Protein AF-0000000082331690 (afdb_homodimer)

Sequence (530 aa):
MVDATLTPIDRGTITTDVNNIVEGFRLGTADDPNPDTVMGDGPVYNVVIDHPEATILWDTGSHPEADSGHWPDDLYAAFEHTGLRPLEDDLADAGYDVADIDAVIQTHLHLDHAGGLYAFEGTDTPIYVHERELKYAYYSAKTDAVDADEAYVAGDFDRDLHWVPIHGDREQRYADLEFVRLPGHTPGLLGVRLELDDAGTVVLAGDQAYTRANYRDERPLGGELLWSKRHWLESLRTVQEIERRRDATVICGHDGDDLELLESLMVDATLTPIDRGTITTDVNNIVEGFRLGTADDPNPDTVMGDGPVYNVVIDHPEATILWDTGSHPEADSGHWPDDLYAAFEHTGLRPLEDDLADAGYDVADIDAVIQTHLHLDHAGGLYAFEGTDTPIYVHERELKYAYYSAKTDAVDADEAYVAGDFDRDLHWVPIHGDREQRYADLEFVRLPGHTPGLLGVRLELDDAGTVVLAGDQAYTRANYRDERPLGGELLWSKRHWLESLRTVQEIERRRDATVICGHDGDDLELLESL

InterPro domains:
  IPR001279 Metallo-beta-lactamase [PF00753] (40-254)
  IPR001279 Metallo-beta-lactamase [SM00849] (43-254)
  IPR036866 Ribonuclease Z/Hydroxyacylglutathione hydrolase-like [G3DSA:3.60.15.10] (2-265)
  IPR036866 Ribonuclease Z/Hydroxyacylglutathione hydrolase-like [SSF56281] (5-256)
  IPR051013 N-acyl homoserine lactonase-like [PTHR42978] (5-261)

Solvent-accessible surface area (backbone atoms only — not comparable to full-atom values): 26317 Å² total; per-residue (Å²): 108,31,77,54,45,52,43,70,32,74,44,30,36,34,39,27,27,39,44,52,56,29,43,74,64,74,64,25,26,72,90,44,47,61,52,77,54,52,69,40,78,25,42,36,60,27,34,39,36,47,38,86,90,40,33,32,30,38,37,40,20,38,31,53,44,39,88,72,69,68,37,58,69,70,55,34,32,38,44,29,67,44,65,63,48,51,52,60,57,41,37,43,76,74,74,38,53,71,86,60,43,54,28,32,42,35,32,45,63,38,48,66,30,23,22,25,44,63,83,45,49,77,40,82,47,39,34,36,31,28,44,55,28,55,53,48,39,51,52,19,44,73,44,86,53,87,86,39,46,82,54,25,46,48,88,32,67,78,59,62,57,36,73,41,70,39,83,64,60,60,48,71,85,48,85,52,33,30,41,32,56,28,28,10,44,36,78,15,21,35,22,37,40,35,31,28,64,88,72,41,31,36,29,46,42,30,61,70,18,46,32,60,55,29,60,77,66,59,35,54,52,3,39,92,48,38,53,24,52,53,45,30,53,52,31,50,50,53,53,50,49,48,27,68,78,55,68,31,49,75,31,40,39,26,21,62,70,37,53,55,50,44,66,71,80,107,30,80,53,45,52,43,69,34,76,46,30,36,34,38,26,28,38,44,53,57,29,44,75,64,72,63,26,25,70,90,42,48,59,52,77,54,52,70,39,79,24,44,34,58,27,33,40,35,47,39,86,89,40,34,32,31,37,38,41,21,38,32,52,43,38,88,71,70,69,37,58,68,69,55,34,33,38,45,32,68,45,64,64,48,52,53,61,57,42,37,43,76,72,73,38,54,71,85,63,44,54,30,32,41,36,33,45,63,38,46,64,30,22,23,26,44,64,80,46,50,77,41,84,48,39,32,36,31,29,44,56,28,55,54,49,39,50,51,19,44,72,44,87,53,87,88,38,47,83,54,26,46,49,87,31,66,76,63,62,58,36,72,40,69,39,84,62,61,62,48,71,85,49,86,52,34,30,41,32,56,29,29,10,44,36,78,16,22,36,22,38,41,34,31,28,65,85,70,42,30,36,30,45,43,31,63,68,19,46,32,60,57,31,59,78,67,58,34,54,52,3,39,93,46,38,52,24,53,54,46,30,52,53,32,50,51,52,52,50,48,47,26,68,77,56,67,32,50,75,31,41,39,25,23,62,70,37,52,57,52,44,66,71,81

pLDDT: mean 97.13, std 2.26, range [83.94, 98.88]

Nearest PDB structures (foldseek):
  9ayt-assembly1_P  TM=8.941E-01  e=6.429E-27  Saccharococcus caldoxylosilyticus
  9b2j-assembly2_B  TM=8.957E-01  e=3.165E-26  Saccharococcus caldoxylosilyticus
  2r2d-assembly1_A  TM=8.975E-01  e=1.100E-22  Agrobacterium fabrum str. C58
  3dhb-assembly1_A  TM=8.898E-01  e=8.094E-23  Bacillus thuringiensis serovar kurstaki
  4j5h-assembly1_A  TM=8.934E-01  e=1.494E-22  Bacillus thuringiensis

Secondary structure (DSSP, 8-state):
-B--EEEEEEEEEEEEEHHHHSTTSS---SS-SSPPP-EEEEEEEEEEEEETTEEEEE--B--TTIIIIIS-HHHHHHSEEES---HHHHHHHTT--GGG--EEE-----TTTBGGGGGGTTS--EEEEEHHHHHHHHHHHH---TT--TT--HHHHSSS-EEEEE-SSEEEEETTEEEEE--SSSTT-EEEEEEETTTEEEEEEETT-SSHHHHTS-PPPPGGG-S-HHHHHHHHHHHHHHHHHHTPEEEETT-HHHHHHHHH-/-B--EEEEEEEEEEEEEHHHHSTTSS---SS-SSPPP-EEEEEEEEEEEEETTEEEEE--B--TTIIIIIS-HHHHHHSEEES---HHHHHHHTT--GGG--EEE-----TTTBGGGGGGTTS--EEEEEHHHHHHHHHHHH---TT--TT--HHHHSSS-EEEEE-SSEEEEETTEEEEE--SSSTT-EEEEEEETTTEEEEEEETT-SSHHHHTS-PPPPGGG-S-HHHHHHHHHHHHHHHHHHTPEEEETT-HHHHHHHHH-

Structure (mmCIF, N/CA/C/O backbone):
data_AF-0000000082331690-model_v1
#
loop_
_entity.id
_entity.type
_entity.pdbx_description
1 polymer 'N-acyl homoserine lactonase family protein'
#
loop_
_atom_site.group_PDB
_atom_site.id
_atom_site.type_symbol
_atom_site.label_atom_id
_atom_site.label_alt_id
_atom_site.label_comp_id
_atom_site.label_asym_id
_atom_site.label_entity_id
_atom_site.label_seq_id
_atom_site.pdbx_PDB_ins_code
_atom_site.Cartn_x
_atom_site.Cartn_y
_atom_site.Cartn_z
_atom_site.occupancy
_atom_site.B_iso_or_equiv
_atom_site.auth_seq_id
_atom_site.auth_comp_id
_atom_site.auth_asym_id
_atom_site.auth_atom_id
_atom_site.pdbx_PDB_model_num
ATOM 1 N N . MET A 1 1 ? 20.797 -32.094 -1.308 1 91.56 1 MET A N 1
ATOM 2 C CA . MET A 1 1 ? 20.266 -31.688 -2.607 1 91.56 1 MET A CA 1
ATOM 3 C C . MET A 1 1 ? 19.516 -32.844 -3.27 1 91.56 1 MET A C 1
ATOM 5 O O . MET A 1 1 ? 19.875 -34 -3.086 1 91.56 1 MET A O 1
ATOM 9 N N . VAL A 1 2 ? 18.359 -32.438 -3.906 1 92.81 2 VAL A N 1
ATOM 10 C CA . VAL A 1 2 ? 17.516 -33.469 -4.477 1 92.81 2 VAL A CA 1
ATOM 11 C C . VAL A 1 2 ? 17.625 -33.469 -6 1 92.81 2 VAL A C 1
ATOM 13 O O . VAL A 1 2 ? 17.859 -32.406 -6.602 1 92.81 2 VAL A O 1
ATOM 16 N N . ASP A 1 3 ? 17.516 -34.719 -6.547 1 94.56 3 ASP A N 1
ATOM 17 C CA . ASP A 1 3 ? 17.422 -34.812 -7.996 1 94.56 3 ASP A CA 1
ATOM 18 C C . ASP A 1 3 ? 16 -34.562 -8.484 1 94.56 3 ASP A C 1
ATOM 20 O O . ASP A 1 3 ? 15.188 -35.5 -8.57 1 94.56 3 ASP A O 1
ATOM 24 N N . ALA A 1 4 ? 15.664 -33.312 -8.797 1 94.06 4 ALA A N 1
ATOM 25 C CA . ALA A 1 4 ? 14.344 -32.906 -9.266 1 94.06 4 ALA A CA 1
ATOM 26 C C . ALA A 1 4 ? 14.461 -31.984 -10.477 1 94.06 4 ALA A C 1
ATOM 28 O O . ALA A 1 4 ? 15.5 -31.344 -10.68 1 94.06 4 ALA A O 1
ATOM 29 N N . THR A 1 5 ? 13.477 -32.031 -11.227 1 93.62 5 THR A N 1
ATOM 30 C CA . THR A 1 5 ? 13.422 -31.125 -12.383 1 93.62 5 THR A CA 1
ATOM 31 C C . THR A 1 5 ? 12.219 -30.188 -12.281 1 93.62 5 THR A C 1
ATOM 33 O O . THR A 1 5 ? 11.203 -30.531 -11.672 1 93.62 5 THR A O 1
ATOM 36 N N . LEU A 1 6 ? 12.383 -29.031 -12.812 1 96.56 6 LEU A N 1
ATOM 37 C CA . LEU A 1 6 ? 11.328 -28.047 -12.891 1 96.56 6 LEU A CA 1
ATOM 38 C C . LEU A 1 6 ? 10.867 -27.844 -14.336 1 96.56 6 LEU A C 1
ATOM 40 O O . LEU A 1 6 ? 11.688 -27.562 -15.219 1 96.56 6 LEU A O 1
ATOM 44 N N . THR A 1 7 ? 9.594 -28.047 -14.57 1 96.88 7 THR A N 1
ATOM 45 C CA . THR A 1 7 ? 9.008 -27.844 -15.891 1 96.88 7 THR A CA 1
ATOM 46 C C . THR A 1 7 ? 7.949 -26.75 -15.844 1 96.88 7 THR A C 1
ATOM 48 O O . THR A 1 7 ? 6.859 -26.953 -15.305 1 96.88 7 THR A O 1
ATOM 51 N N . PRO A 1 8 ? 8.25 -25.547 -16.406 1 97.75 8 PRO A N 1
ATOM 52 C CA . PRO A 1 8 ? 7.207 -24.516 -16.453 1 97.75 8 PRO A CA 1
ATOM 53 C C . PRO A 1 8 ? 6.059 -24.891 -17.391 1 97.75 8 PRO A C 1
ATOM 55 O O . PRO A 1 8 ? 6.285 -25.484 -18.453 1 97.75 8 PRO A O 1
ATOM 58 N N . ILE A 1 9 ? 4.879 -24.578 -16.969 1 97.81 9 ILE A N 1
ATOM 59 C CA . ILE A 1 9 ? 3.656 -24.766 -17.75 1 97.81 9 ILE A CA 1
ATOM 60 C C . ILE A 1 9 ? 3.1 -23.406 -18.156 1 97.81 9 ILE A C 1
ATOM 62 O O . ILE A 1 9 ? 2.715 -22.609 -17.312 1 97.81 9 ILE A O 1
ATOM 66 N N . ASP A 1 10 ? 3.062 -23.141 -19.438 1 96.06 10 ASP A N 1
ATOM 67 C CA . ASP A 1 10 ? 2.535 -21.891 -19.938 1 96.06 10 ASP A CA 1
ATOM 68 C C . ASP A 1 10 ? 1.024 -21.797 -19.734 1 96.06 10 ASP A C 1
ATOM 70 O O . ASP A 1 10 ? 0.281 -22.672 -20.188 1 96.06 10 ASP A O 1
ATOM 74 N N . ARG A 1 11 ? 0.602 -20.734 -19.109 1 98 11 ARG A N 1
ATOM 75 C CA . ARG A 1 11 ? -0.819 -20.594 -18.797 1 98 11 ARG A CA 1
ATOM 76 C C . ARG A 1 11 ? -1.379 -19.312 -19.406 1 98 11 ARG A C 1
ATOM 78 O O . ARG A 1 11 ? -2.453 -18.859 -19.016 1 98 11 ARG A O 1
ATOM 85 N N . GLY A 1 12 ? -0.693 -18.734 -20.312 1 98.06 12 GLY A N 1
ATOM 86 C CA . GLY A 1 12 ? -1.169 -17.516 -20.953 1 98.06 12 GLY A CA 1
ATOM 87 C C . GLY A 1 12 ? -0.463 -16.266 -20.469 1 98.06 12 GLY A C 1
ATOM 88 O O . GLY A 1 12 ? 0.681 -16.328 -20.016 1 98.06 12 GLY A O 1
ATOM 89 N N . THR A 1 13 ? -1.104 -15.07 -20.766 1 98.5 13 THR A N 1
ATOM 90 C CA . THR A 1 13 ? -0.495 -13.773 -20.516 1 98.5 13 THR A CA 1
ATOM 91 C C . THR A 1 13 ? -1.514 -12.805 -19.922 1 98.5 13 THR A C 1
ATOM 93 O O . THR A 1 13 ? -2.664 -12.758 -20.359 1 98.5 13 THR A O 1
ATOM 96 N N . ILE A 1 14 ? -1.106 -12.086 -18.906 1 98.44 14 ILE A N 1
ATOM 97 C CA . ILE A 1 14 ? -1.902 -10.984 -18.375 1 98.44 14 ILE A CA 1
ATOM 98 C C . ILE A 1 14 ? -1.33 -9.656 -18.859 1 98.44 14 ILE A C 1
ATOM 100 O O . ILE A 1 14 ? -0.115 -9.445 -18.828 1 98.44 14 ILE A O 1
ATOM 104 N N . THR A 1 15 ? -2.168 -8.836 -19.375 1 98.62 15 THR A N 1
ATOM 105 C CA . THR A 1 15 ? -1.835 -7.461 -19.734 1 98.62 15 THR A CA 1
ATOM 106 C C . THR A 1 15 ? -2.51 -6.473 -18.781 1 98.62 15 THR A C 1
ATOM 108 O O . THR A 1 15 ? -3.725 -6.531 -18.578 1 98.62 15 THR A O 1
ATOM 111 N N . THR A 1 16 ? -1.769 -5.613 -18.203 1 98.5 16 THR A N 1
ATOM 112 C CA . THR A 1 16 ? -2.312 -4.656 -17.234 1 98.5 16 THR A CA 1
ATOM 113 C C . THR A 1 16 ? -1.502 -3.363 -17.25 1 98.5 16 THR A C 1
ATOM 115 O O . THR A 1 16 ? -0.39 -3.324 -17.766 1 98.5 16 THR A O 1
ATOM 118 N N . ASP A 1 17 ? -2.115 -2.229 -16.734 1 98.31 17 ASP A N 1
ATOM 119 C CA . ASP A 1 17 ? -1.373 -1.001 -16.469 1 98.31 17 ASP A CA 1
ATOM 120 C C . ASP A 1 17 ? -0.183 -1.264 -15.547 1 98.31 17 ASP A C 1
ATOM 122 O O . ASP A 1 17 ? -0.349 -1.79 -14.445 1 98.31 17 ASP A O 1
ATOM 126 N N . VAL A 1 18 ? 1.031 -0.878 -15.977 1 98.25 18 VAL A N 1
ATOM 127 C CA . VAL A 1 18 ? 2.244 -1.156 -15.211 1 98.25 18 VAL A CA 1
ATOM 128 C C . VAL A 1 18 ? 2.162 -0.482 -13.844 1 98.25 18 VAL A C 1
ATOM 130 O O . VAL A 1 18 ? 2.82 -0.911 -12.891 1 98.25 18 VAL A O 1
ATOM 133 N N . ASN A 1 19 ? 1.306 0.496 -13.602 1 97.56 19 ASN A N 1
ATOM 134 C CA . ASN A 1 19 ? 1.086 1.103 -12.297 1 97.56 19 ASN A CA 1
ATOM 135 C C . ASN A 1 19 ? 0.544 0.09 -11.289 1 97.56 19 ASN A C 1
ATOM 137 O O . ASN A 1 19 ? 0.664 0.285 -10.078 1 97.56 19 ASN A O 1
ATOM 141 N N . ASN A 1 20 ? -0.099 -1.025 -11.773 1 97.69 20 ASN A N 1
ATOM 142 C CA . ASN A 1 20 ? -0.518 -2.092 -10.867 1 97.69 20 ASN A CA 1
ATOM 143 C C . ASN A 1 20 ? 0.673 -2.91 -10.383 1 97.69 20 ASN A C 1
ATOM 145 O O . ASN A 1 20 ? 0.642 -3.461 -9.273 1 97.69 20 ASN A O 1
ATOM 149 N N . ILE A 1 21 ? 1.704 -2.947 -11.18 1 97.75 21 ILE A N 1
ATOM 150 C CA . ILE A 1 21 ? 2.828 -3.848 -10.945 1 97.75 21 ILE A CA 1
ATOM 151 C C . ILE A 1 21 ? 3.916 -3.117 -10.156 1 97.75 21 ILE A C 1
ATOM 153 O O . ILE A 1 21 ? 4.574 -3.709 -9.297 1 97.75 21 ILE A O 1
ATOM 157 N N . VAL A 1 22 ? 4.109 -1.884 -10.531 1 97.31 22 VAL A N 1
ATOM 158 C CA . VAL A 1 22 ? 5.133 -1.041 -9.914 1 97.31 22 VAL A CA 1
ATOM 159 C C . VAL A 1 22 ? 4.484 0.218 -9.344 1 97.31 22 VAL A C 1
ATOM 161 O O . VAL A 1 22 ? 3.887 1.007 -10.078 1 97.31 22 VAL A O 1
ATOM 164 N N . GLU A 1 23 ? 4.645 0.39 -8.055 1 96.31 23 GLU A N 1
ATOM 165 C CA . GLU A 1 23 ? 4.043 1.517 -7.348 1 96.31 23 GLU A CA 1
ATOM 166 C C . GLU A 1 23 ? 4.473 2.846 -7.961 1 96.31 23 GLU A C 1
ATOM 168 O O . GLU A 1 23 ? 5.668 3.137 -8.055 1 96.31 23 GLU A O 1
ATOM 173 N N . GLY A 1 24 ? 3.447 3.652 -8.406 1 94.12 24 GLY A N 1
ATOM 174 C CA . GLY A 1 24 ? 3.703 4.988 -8.922 1 94.12 24 GLY A CA 1
ATOM 175 C C . GLY A 1 24 ? 4.523 4.988 -10.195 1 94.12 24 GLY A C 1
ATOM 176 O O . GLY A 1 24 ? 5.324 5.898 -10.422 1 94.12 24 GLY A O 1
ATOM 177 N N . PHE A 1 25 ? 4.441 4.031 -11.07 1 96.06 25 PHE A N 1
ATOM 178 C CA . PHE A 1 25 ? 5.246 3.854 -12.273 1 96.06 25 PHE A CA 1
ATOM 179 C C . PHE A 1 25 ? 5.113 5.059 -13.195 1 96.06 25 PHE A C 1
ATOM 181 O O . PHE A 1 25 ? 6.113 5.609 -13.648 1 96.06 25 PHE A O 1
ATOM 188 N N . ARG A 1 26 ? 3.938 5.434 -13.5 1 95.12 26 ARG A N 1
ATOM 189 C CA . ARG A 1 26 ? 3.67 6.609 -14.32 1 95.12 26 ARG A CA 1
ATOM 190 C C . ARG A 1 26 ? 2.521 7.43 -13.742 1 95.12 26 ARG A C 1
ATOM 192 O O . ARG A 1 26 ? 1.354 7.051 -13.875 1 95.12 26 ARG A O 1
ATOM 199 N N . LEU A 1 27 ? 2.887 8.539 -13.125 1 96 27 LEU A N 1
ATOM 200 C CA . LEU A 1 27 ? 1.9 9.445 -12.555 1 96 27 LEU A CA 1
ATOM 201 C C . LEU A 1 27 ? 2.053 10.852 -13.133 1 96 27 LEU A C 1
ATOM 203 O O . LEU A 1 27 ? 3.133 11.219 -13.602 1 96 27 LEU A O 1
ATOM 207 N N . GLY A 1 28 ? 0.959 11.578 -13.141 1 96.62 28 GLY A N 1
ATOM 208 C CA . GLY A 1 28 ? 1.037 12.977 -13.539 1 96.62 28 GLY A CA 1
ATOM 209 C C . GLY A 1 28 ? 1.905 13.812 -12.609 1 96.62 28 GLY A C 1
ATOM 210 O O . GLY A 1 28 ? 1.969 13.555 -11.406 1 96.62 28 GLY A O 1
ATOM 211 N N . THR A 1 29 ? 2.621 14.789 -13.195 1 96.44 29 THR A N 1
ATOM 212 C CA . THR A 1 29 ? 3.42 15.766 -12.469 1 96.44 29 THR A CA 1
ATOM 213 C C . THR A 1 29 ? 3.143 17.172 -12.984 1 96.44 29 THR A C 1
ATOM 215 O O . THR A 1 29 ? 2.395 17.359 -13.953 1 96.44 29 THR A O 1
ATOM 218 N N . ALA A 1 30 ? 3.723 18.156 -12.312 1 95.25 30 ALA A N 1
ATOM 219 C CA . ALA A 1 30 ? 3.549 19.547 -12.734 1 95.25 30 ALA A CA 1
ATOM 220 C C . ALA A 1 30 ? 4.023 19.75 -14.172 1 95.25 30 ALA A C 1
ATOM 222 O O . ALA A 1 30 ? 3.379 20.453 -14.953 1 95.25 30 ALA A O 1
ATOM 223 N N . ASP A 1 31 ? 5.117 19.078 -14.539 1 95 31 ASP A N 1
ATOM 224 C CA . ASP A 1 31 ? 5.723 19.266 -15.859 1 95 31 ASP A CA 1
ATOM 225 C C . ASP A 1 31 ? 5.027 18.391 -16.906 1 95 31 ASP A C 1
ATOM 227 O O . ASP A 1 31 ? 5.051 18.719 -18.094 1 95 31 ASP A O 1
ATOM 231 N N . ASP A 1 32 ? 4.484 17.281 -16.516 1 97 32 ASP A N 1
ATOM 232 C CA . ASP A 1 32 ? 3.76 16.344 -17.375 1 97 32 ASP A CA 1
ATOM 233 C C . ASP A 1 32 ? 2.488 15.852 -16.688 1 97 32 ASP A C 1
ATOM 235 O O . ASP A 1 32 ? 2.447 14.719 -16.188 1 97 32 ASP A O 1
ATOM 239 N N . PRO A 1 33 ? 1.429 16.641 -16.734 1 96.06 33 PRO A N 1
ATOM 240 C CA . PRO A 1 33 ? 0.233 16.344 -15.938 1 96.06 33 PRO A CA 1
ATOM 241 C C . PRO A 1 33 ? -0.559 15.156 -16.469 1 96.06 33 PRO A C 1
ATOM 243 O O . PRO A 1 33 ? -1.438 14.641 -15.781 1 96.06 33 PRO A O 1
ATOM 246 N N . ASN A 1 34 ? -0.349 14.758 -17.734 1 96 34 ASN A N 1
ATOM 247 C CA . ASN A 1 34 ? -1.069 13.633 -18.312 1 96 34 ASN A CA 1
ATOM 248 C C . ASN A 1 34 ? -0.139 12.727 -19.125 1 96 34 ASN A C 1
ATOM 250 O O . ASN A 1 34 ? -0.296 12.586 -20.344 1 96 34 ASN A O 1
ATOM 254 N N . PRO A 1 35 ? 0.742 12.062 -18.375 1 96.38 35 PRO A N 1
ATOM 255 C CA . PRO A 1 35 ? 1.63 11.141 -19.094 1 96.38 35 PRO A CA 1
ATOM 256 C C . PRO A 1 35 ? 0.889 9.945 -19.672 1 96.38 35 PRO A C 1
ATOM 258 O O . PRO A 1 35 ? -0.181 9.578 -19.188 1 96.38 35 PRO A O 1
ATOM 261 N N . ASP A 1 36 ? 1.418 9.375 -20.719 1 95.94 36 ASP A N 1
ATOM 262 C CA . ASP A 1 36 ? 0.836 8.164 -21.281 1 95.94 36 ASP A CA 1
ATOM 263 C C . ASP A 1 36 ? 0.96 6.988 -20.312 1 95.94 36 ASP A C 1
ATOM 265 O O . ASP A 1 36 ? 2.012 6.789 -19.703 1 95.94 36 ASP A O 1
ATOM 269 N N . THR A 1 37 ? -0.126 6.262 -20.172 1 95.19 37 THR A N 1
ATOM 270 C CA . THR A 1 37 ? -0.075 5.016 -19.406 1 95.19 37 THR A CA 1
ATOM 271 C C . THR A 1 37 ? 0.72 3.955 -20.156 1 95.19 37 THR A C 1
ATOM 273 O O . THR A 1 37 ? 0.859 4.027 -21.391 1 95.19 37 THR A O 1
ATOM 276 N N . VAL A 1 38 ? 1.295 3.084 -19.453 1 97.12 38 VAL A N 1
ATOM 277 C CA . VAL A 1 38 ? 2.027 1.974 -20.062 1 97.12 38 VAL A CA 1
ATOM 278 C C . VAL A 1 38 ? 1.35 0.654 -19.688 1 97.12 38 VAL A C 1
ATOM 280 O O . VAL A 1 38 ? 1.228 0.315 -18.516 1 97.12 38 VAL A O 1
ATOM 283 N N . MET A 1 39 ? 0.859 -0.059 -20.703 1 97.94 39 MET A N 1
ATOM 284 C CA . MET A 1 39 ? 0.368 -1.419 -20.5 1 97.94 39 MET A CA 1
ATOM 285 C C . MET A 1 39 ? 1.505 -2.43 -20.609 1 97.94 39 MET A C 1
ATOM 287 O O . MET A 1 39 ? 2.359 -2.312 -21.5 1 97.94 39 MET A O 1
ATOM 291 N N . GLY A 1 40 ? 1.546 -3.35 -19.703 1 97.81 40 GLY A N 1
ATOM 292 C CA . GLY A 1 40 ? 2.602 -4.348 -19.719 1 97.81 40 GLY A CA 1
ATOM 293 C C . GLY A 1 40 ? 2.078 -5.773 -19.672 1 97.81 40 GLY A C 1
ATOM 294 O O . GLY A 1 40 ? 1.027 -6.035 -19.094 1 97.81 40 GLY A O 1
ATOM 295 N N . ASP A 1 41 ? 2.881 -6.656 -20.312 1 97.88 41 ASP A N 1
ATOM 296 C CA . ASP A 1 41 ? 2.553 -8.078 -20.328 1 97.88 41 ASP A CA 1
ATOM 297 C C . ASP A 1 41 ? 3.34 -8.844 -19.266 1 97.88 41 ASP A C 1
ATOM 299 O O . ASP A 1 41 ? 4.52 -8.562 -19.047 1 97.88 41 ASP A O 1
ATOM 303 N N . GLY A 1 42 ? 2.693 -9.758 -18.594 1 98.19 42 GLY A N 1
ATOM 304 C CA . GLY A 1 42 ? 3.311 -10.727 -17.703 1 98.19 42 GLY A CA 1
ATOM 305 C C . GLY A 1 42 ? 2.832 -12.148 -17.938 1 98.19 42 GLY A C 1
ATOM 306 O O . GLY A 1 42 ? 1.63 -12.391 -18.047 1 98.19 42 GLY A O 1
ATOM 307 N N . PRO A 1 43 ? 3.756 -13.023 -18.078 1 98.38 43 PRO A N 1
ATOM 308 C CA . PRO A 1 43 ? 3.328 -14.414 -18.25 1 98.38 43 PRO A CA 1
ATOM 309 C C . PRO A 1 43 ? 2.65 -14.984 -17.016 1 98.38 43 PRO A C 1
ATOM 311 O O . PRO A 1 43 ? 2.998 -14.609 -15.891 1 98.38 43 PRO A O 1
ATOM 314 N N . VAL A 1 44 ? 1.649 -15.75 -17.188 1 98.56 44 VAL A N 1
ATOM 315 C CA . VAL A 1 44 ? 1.123 -16.641 -16.172 1 98.56 44 VAL A CA 1
ATOM 316 C C . VAL A 1 44 ? 1.657 -18.047 -16.375 1 98.56 44 VAL A C 1
ATOM 318 O O . VAL A 1 44 ? 1.603 -18.578 -17.5 1 98.56 44 VAL A O 1
ATOM 321 N N . TYR A 1 45 ? 2.246 -18.609 -15.359 1 98.25 45 TYR A N 1
ATOM 322 C CA . TYR A 1 45 ? 2.781 -19.953 -15.539 1 98.25 45 TYR A CA 1
ATOM 323 C C . TYR A 1 45 ? 2.684 -20.75 -14.242 1 98.25 45 TYR A C 1
ATOM 325 O O . TYR A 1 45 ? 2.605 -20.188 -13.156 1 98.25 45 TYR A O 1
ATOM 333 N N . ASN A 1 46 ? 2.576 -22.031 -14.367 1 98.31 46 ASN A N 1
ATOM 334 C CA . ASN A 1 46 ? 2.758 -23.016 -13.305 1 98.31 46 ASN A CA 1
ATOM 335 C C . ASN A 1 46 ? 4.098 -23.734 -13.43 1 98.31 46 ASN A C 1
ATOM 337 O O . ASN A 1 46 ? 4.832 -23.531 -14.398 1 98.31 46 ASN A O 1
ATOM 341 N N . VAL A 1 47 ? 4.426 -24.484 -12.453 1 98.62 47 VAL A N 1
ATOM 342 C CA . VAL A 1 47 ? 5.633 -25.297 -12.516 1 98.62 47 VAL A CA 1
ATOM 343 C C . VAL A 1 47 ? 5.32 -26.719 -12.047 1 98.62 47 VAL A C 1
ATOM 345 O O . VAL A 1 47 ? 4.715 -26.906 -10.984 1 98.62 47 VAL A O 1
ATOM 348 N N . VAL A 1 48 ? 5.645 -27.703 -12.852 1 98.5 48 VAL A N 1
ATOM 349 C CA . VAL A 1 48 ? 5.68 -29.078 -12.359 1 98.5 48 VAL A CA 1
ATOM 350 C C . VAL A 1 48 ? 7.059 -29.391 -11.789 1 98.5 48 VAL A C 1
ATOM 352 O O . VAL A 1 48 ? 8.07 -29.25 -12.477 1 98.5 48 VAL A O 1
ATOM 355 N N . ILE A 1 49 ? 7.098 -29.656 -10.57 1 97.75 49 ILE A N 1
ATOM 356 C CA . ILE A 1 49 ? 8.305 -30.109 -9.891 1 97.75 49 ILE A CA 1
ATOM 357 C C . ILE A 1 49 ? 8.328 -31.641 -9.844 1 97.75 49 ILE A C 1
ATOM 359 O O . ILE A 1 49 ? 7.609 -32.25 -9.055 1 97.75 49 ILE A O 1
ATOM 363 N N . ASP A 1 50 ? 9.102 -32.219 -10.711 1 96.19 50 ASP A N 1
ATOM 364 C CA . ASP A 1 50 ? 9.273 -33.656 -10.688 1 96.19 50 ASP A CA 1
ATOM 365 C C . ASP A 1 50 ? 10.258 -34.094 -9.594 1 96.19 50 ASP A C 1
ATOM 367 O O . ASP A 1 50 ? 11.438 -34.312 -9.859 1 96.19 50 ASP A O 1
ATOM 371 N N . HIS A 1 51 ? 9.703 -34.219 -8.43 1 96.94 51 HIS A N 1
ATOM 372 C CA . HIS A 1 51 ? 10.453 -34.562 -7.23 1 96.94 51 HIS A CA 1
ATOM 373 C C . HIS A 1 51 ? 10.492 -36.094 -7.047 1 96.94 51 HIS A C 1
ATOM 375 O O . HIS A 1 51 ? 9.539 -36.781 -7.387 1 96.94 51 HIS A O 1
ATOM 381 N N . PRO A 1 52 ? 11.641 -36.625 -6.488 1 97.12 52 PRO A N 1
ATOM 382 C CA . PRO A 1 52 ? 11.727 -38.094 -6.301 1 97.12 52 PRO A CA 1
ATOM 383 C C . PRO A 1 52 ? 10.602 -38.625 -5.426 1 97.12 52 PRO A C 1
ATOM 385 O O . PRO A 1 52 ? 10.203 -39.781 -5.582 1 97.12 52 PRO A O 1
ATOM 388 N N . GLU A 1 53 ? 10.016 -37.844 -4.609 1 98.19 53 GLU A N 1
ATOM 389 C CA . GLU A 1 53 ? 9 -38.312 -3.672 1 98.19 53 GLU A CA 1
ATOM 390 C C . GLU A 1 53 ? 7.594 -38.062 -4.215 1 98.19 53 GLU A C 1
ATOM 392 O O . GLU A 1 53 ? 6.625 -38.656 -3.719 1 98.19 53 GLU A O 1
ATOM 397 N N . ALA A 1 54 ? 7.438 -37.219 -5.219 1 98.38 54 ALA A N 1
ATOM 398 C CA . ALA A 1 54 ? 6.117 -36.844 -5.723 1 98.38 54 ALA A CA 1
ATOM 399 C C . ALA A 1 54 ? 6.227 -35.969 -6.961 1 98.38 54 ALA A C 1
ATOM 401 O O . ALA A 1 54 ? 7.191 -35.219 -7.109 1 98.38 54 ALA A O 1
ATOM 402 N N . THR A 1 55 ? 5.273 -36.031 -7.836 1 98.62 55 THR A N 1
ATOM 403 C CA . THR A 1 55 ? 5.074 -35.031 -8.867 1 98.62 55 THR A CA 1
ATOM 404 C C . THR A 1 55 ? 4.219 -33.875 -8.336 1 98.62 55 THR A C 1
ATOM 406 O O . THR A 1 55 ? 3.029 -34.062 -8.062 1 98.62 55 THR A O 1
ATOM 409 N N . ILE A 1 56 ? 4.805 -32.688 -8.195 1 98.81 56 ILE A N 1
ATOM 410 C CA . ILE A 1 56 ? 4.16 -31.562 -7.504 1 98.81 56 ILE A CA 1
ATOM 411 C C . ILE A 1 56 ? 3.842 -30.453 -8.5 1 98.81 56 ILE A C 1
ATOM 413 O O . ILE A 1 56 ? 4.688 -30.094 -9.32 1 98.81 56 ILE A O 1
ATOM 417 N N . LEU A 1 57 ? 2.611 -29.969 -8.5 1 98.88 57 LEU A N 1
ATOM 418 C CA . LEU A 1 57 ? 2.219 -28.812 -9.305 1 98.88 57 LEU A CA 1
ATOM 419 C C . LEU A 1 57 ? 2.205 -27.547 -8.461 1 98.88 57 LEU A C 1
ATOM 421 O O . LEU A 1 57 ? 1.521 -27.469 -7.438 1 98.88 57 LEU A O 1
ATOM 425 N N . TRP A 1 58 ? 3.039 -26.578 -8.867 1 98.81 58 TRP A N 1
ATOM 426 C CA . TRP A 1 58 ? 3.094 -25.25 -8.258 1 98.81 58 TRP A CA 1
ATOM 427 C C . TRP A 1 58 ? 2.123 -24.297 -8.945 1 98.81 58 TRP A C 1
ATOM 429 O O . TRP A 1 58 ? 2.344 -23.891 -10.094 1 98.81 58 TRP A O 1
ATOM 439 N N . ASP A 1 59 ? 0.971 -23.938 -8.273 1 98.75 59 ASP A N 1
ATOM 440 C CA . ASP A 1 59 ? -0.13 -23.094 -8.719 1 98.75 59 ASP A CA 1
ATOM 441 C C . ASP A 1 59 ? -0.9 -23.75 -9.859 1 98.75 59 ASP A C 1
ATOM 443 O O . ASP A 1 59 ? -0.453 -24.766 -10.414 1 98.75 59 ASP A O 1
ATOM 447 N N . THR A 1 60 ? -2.051 -23.234 -10.172 1 98.81 60 THR A N 1
ATOM 448 C CA . THR A 1 60 ? -2.916 -23.922 -11.125 1 98.81 60 THR A CA 1
ATOM 449 C C . THR A 1 60 ? -3.373 -22.953 -12.227 1 98.81 60 THR A C 1
ATOM 451 O O . THR A 1 60 ? -4.074 -23.359 -13.156 1 98.81 60 THR A O 1
ATOM 454 N N . GLY A 1 61 ? -2.984 -21.688 -12.133 1 98.56 61 GLY A N 1
ATOM 455 C CA . GLY A 1 61 ? -3.252 -20.719 -13.188 1 98.56 61 GLY A CA 1
ATOM 456 C C . GLY A 1 61 ? -4.688 -20.219 -13.195 1 98.56 61 GLY A C 1
ATOM 457 O O . GLY A 1 61 ? -5.41 -20.391 -12.211 1 98.56 61 GLY A O 1
ATOM 458 N N . SER A 1 62 ? -5.074 -19.578 -14.242 1 98.75 62 SER A N 1
ATOM 459 C CA . SER A 1 62 ? -6.391 -18.953 -14.391 1 98.75 62 SER A CA 1
ATOM 460 C C . SER A 1 62 ? -7.43 -19.969 -14.852 1 98.75 62 SER A C 1
ATOM 462 O O . SER A 1 62 ? -7.094 -20.938 -15.539 1 98.75 62 SER A O 1
ATOM 464 N N . HIS A 1 63 ? -8.664 -19.75 -14.414 1 98.75 63 HIS A N 1
ATOM 465 C CA . HIS A 1 63 ? -9.766 -20.531 -14.961 1 98.75 63 HIS A CA 1
ATOM 466 C C . HIS A 1 63 ? -9.875 -20.328 -16.469 1 98.75 63 HIS A C 1
ATOM 468 O O . HIS A 1 63 ? -9.719 -19.219 -16.969 1 98.75 63 HIS A O 1
ATOM 474 N N . PRO A 1 64 ? -10.18 -21.438 -17.25 1 98.44 64 PRO A N 1
ATOM 475 C CA . PRO A 1 64 ? -10.25 -21.297 -18.703 1 98.44 64 PRO A CA 1
ATOM 476 C C . PRO A 1 64 ? -11.375 -20.375 -19.156 1 98.44 64 PRO A C 1
ATOM 478 O O . PRO A 1 64 ? -11.375 -19.891 -20.281 1 98.44 64 PRO A O 1
ATOM 481 N N . GLU A 1 65 ? -12.328 -20.062 -18.312 1 98.38 65 GLU A N 1
ATOM 482 C CA . GLU A 1 65 ? -13.438 -19.156 -18.625 1 98.38 65 GLU A CA 1
ATOM 483 C C . GLU A 1 65 ? -13.266 -17.812 -17.938 1 98.38 65 GLU A C 1
ATOM 485 O O . GLU A 1 65 ? -14.25 -17.156 -17.609 1 98.38 65 GLU A O 1
ATOM 490 N N . ALA A 1 66 ? -12.031 -17.453 -17.656 1 98.25 66 ALA A N 1
ATOM 491 C CA . ALA A 1 66 ? -11.758 -16.156 -17.031 1 98.25 66 ALA A CA 1
ATOM 492 C C . ALA A 1 66 ? -12.391 -15.023 -17.844 1 98.25 66 ALA A C 1
ATOM 494 O O . ALA A 1 66 ? -12.883 -14.047 -17.266 1 98.25 66 ALA A O 1
ATOM 495 N N . ASP A 1 67 ? -12.461 -15.148 -19.188 1 97.19 67 ASP A N 1
ATOM 496 C CA . ASP A 1 67 ? -12.922 -14.094 -20.094 1 97.19 67 ASP A CA 1
ATOM 497 C C . ASP A 1 67 ? -14.414 -14.219 -20.375 1 97.19 67 ASP A C 1
ATOM 499 O O . ASP A 1 67 ? -14.977 -13.445 -21.156 1 97.19 67 ASP A O 1
ATOM 503 N N . SER A 1 68 ? -15.047 -15.25 -19.875 1 96.69 68 SER A N 1
ATOM 504 C CA . SER A 1 68 ? -16.438 -15.523 -20.203 1 96.69 68 SER A CA 1
ATOM 505 C C . SER A 1 68 ? -17.297 -15.586 -18.938 1 96.69 68 SER A C 1
ATOM 507 O O . SER A 1 68 ? -18.125 -16.5 -18.781 1 96.69 68 SER A O 1
ATOM 509 N N . GLY A 1 69 ? -17 -14.68 -18.016 1 96.12 69 GLY A N 1
ATOM 510 C CA . GLY A 1 69 ? -17.906 -14.492 -16.875 1 96.12 69 GLY A CA 1
ATOM 511 C C . GLY A 1 69 ? -17.359 -15.062 -15.586 1 96.12 69 GLY A C 1
ATOM 512 O O . GLY A 1 69 ? -17.875 -14.781 -14.508 1 96.12 69 GLY A O 1
ATOM 513 N N . HIS A 1 70 ? -16.297 -15.867 -15.641 1 98.12 70 HIS A N 1
ATOM 514 C CA . HIS A 1 70 ? -15.75 -16.406 -14.398 1 98.12 70 HIS A CA 1
ATOM 515 C C . HIS A 1 70 ? -15.094 -15.305 -13.57 1 98.12 70 HIS A C 1
ATOM 517 O O . HIS A 1 70 ? -15.312 -15.227 -12.359 1 98.12 70 HIS A O 1
ATOM 523 N N . TRP A 1 71 ? -14.133 -14.461 -14.188 1 98.25 71 TRP A N 1
ATOM 524 C CA . TRP A 1 71 ? -13.617 -13.281 -13.492 1 98.25 71 TRP A CA 1
ATOM 525 C C . TRP A 1 71 ? -14.656 -12.164 -13.484 1 98.25 71 TRP A C 1
ATOM 527 O O . TRP A 1 71 ? -15.438 -12.023 -14.43 1 98.25 71 TRP A O 1
ATOM 537 N N . PRO A 1 72 ? -14.75 -11.383 -12.359 1 97.12 72 PRO A N 1
ATOM 538 C CA . PRO A 1 72 ? -15.531 -10.148 -12.453 1 97.12 72 PRO A CA 1
ATOM 539 C C . PRO A 1 72 ? -15.086 -9.266 -13.625 1 97.12 72 PRO A C 1
ATOM 541 O O . PRO A 1 72 ? -13.891 -9.164 -13.906 1 97.12 72 PRO A O 1
ATOM 544 N N . ASP A 1 73 ? -16.031 -8.625 -14.289 1 96.75 73 ASP A N 1
ATOM 545 C CA . ASP A 1 73 ? -15.789 -7.863 -15.516 1 96.75 73 ASP A CA 1
ATOM 546 C C . ASP A 1 73 ? -14.719 -6.797 -15.289 1 96.75 73 ASP A C 1
ATOM 548 O O . ASP A 1 73 ? -13.836 -6.613 -16.125 1 96.75 73 ASP A O 1
ATOM 552 N N . ASP A 1 74 ? -14.797 -6.07 -14.203 1 95.69 74 ASP A N 1
ATOM 553 C CA . ASP A 1 74 ? -13.859 -4.988 -13.93 1 95.69 74 ASP A CA 1
ATOM 554 C C . ASP A 1 74 ? -12.445 -5.523 -13.727 1 95.69 74 ASP A C 1
ATOM 556 O O . ASP A 1 74 ? -11.469 -4.895 -14.141 1 95.69 74 ASP A O 1
ATOM 560 N N . LEU A 1 75 ? -12.352 -6.637 -13.07 1 97.12 75 LEU A N 1
ATOM 561 C CA . LEU A 1 75 ? -11.039 -7.234 -12.852 1 97.12 75 LEU A CA 1
ATOM 562 C C . LEU A 1 75 ? -10.461 -7.762 -14.156 1 97.12 75 LEU A C 1
ATOM 564 O O . LEU A 1 75 ? -9.258 -7.633 -14.398 1 97.12 75 LEU A O 1
ATOM 568 N N . TYR A 1 76 ? -11.312 -8.391 -14.961 1 98.12 76 TYR A N 1
ATOM 569 C CA . TYR A 1 76 ? -10.812 -8.836 -16.266 1 98.12 76 TYR A CA 1
ATOM 570 C C . TYR A 1 76 ? -10.344 -7.656 -17.109 1 98.12 76 TYR A C 1
ATOM 572 O O . TYR A 1 76 ? -9.336 -7.75 -17.797 1 98.12 76 TYR A O 1
ATOM 580 N N . ALA A 1 77 ? -11.094 -6.582 -17.031 1 97.38 77 ALA A N 1
ATOM 581 C CA . ALA A 1 77 ? -10.711 -5.391 -17.781 1 97.38 77 ALA A CA 1
ATOM 582 C C . ALA A 1 77 ? -9.367 -4.848 -17.297 1 97.38 77 ALA A C 1
ATOM 584 O O . ALA A 1 77 ? -8.562 -4.363 -18.094 1 97.38 77 ALA A O 1
ATOM 585 N N . ALA A 1 78 ? -9.102 -4.883 -16.016 1 97.56 78 ALA A N 1
ATOM 586 C CA . ALA A 1 78 ? -7.879 -4.355 -15.414 1 97.56 78 ALA A CA 1
ATOM 587 C C . ALA A 1 78 ? -6.699 -5.289 -15.664 1 97.56 78 ALA A C 1
ATOM 589 O O . ALA A 1 78 ? -5.559 -4.84 -15.781 1 97.56 78 ALA A O 1
ATOM 590 N N . PHE A 1 79 ? -6.988 -6.602 -15.688 1 98.19 79 PHE A N 1
ATOM 591 C CA . PHE A 1 79 ? -5.988 -7.645 -15.875 1 98.19 79 PHE A CA 1
ATOM 592 C C . PHE A 1 79 ? -6.402 -8.594 -16.984 1 98.19 79 PHE A C 1
ATOM 594 O O . PHE A 1 79 ? -6.723 -9.758 -16.734 1 98.19 79 PHE A O 1
ATOM 601 N N . GLU A 1 80 ? -6.332 -8.078 -18.172 1 98.25 80 GLU A N 1
ATOM 602 C CA . GLU A 1 80 ? -6.797 -8.867 -19.312 1 98.25 80 GLU A CA 1
ATOM 603 C C . GLU A 1 80 ? -5.93 -10.109 -19.516 1 98.25 80 GLU A C 1
ATOM 605 O O . GLU A 1 80 ? -4.703 -10.016 -19.594 1 98.25 80 GLU A O 1
ATOM 610 N N . HIS A 1 81 ? -6.57 -11.188 -19.609 1 98.44 81 HIS A N 1
ATOM 611 C CA . HIS A 1 81 ? -5.867 -12.461 -19.703 1 98.44 81 HIS A CA 1
ATOM 612 C C . HIS A 1 81 ? -6.082 -13.102 -21.078 1 98.44 81 HIS A C 1
ATOM 614 O O . HIS A 1 81 ? -7.219 -13.375 -21.469 1 98.44 81 HIS A O 1
ATOM 620 N N . THR A 1 82 ? -5.02 -13.336 -21.797 1 98 82 THR A N 1
ATOM 621 C CA . THR A 1 82 ? -5.074 -14.016 -23.078 1 98 82 THR A CA 1
ATOM 622 C C . THR A 1 82 ? -4.395 -15.383 -23 1 98 82 THR A C 1
ATOM 624 O O . THR A 1 82 ? -3.668 -15.664 -22.047 1 98 82 THR A O 1
ATOM 627 N N . GLY A 1 83 ? -4.699 -16.234 -23.938 1 97.81 83 GLY A N 1
ATOM 628 C CA . GLY A 1 83 ? -4.117 -17.578 -23.953 1 97.81 83 GLY A CA 1
ATOM 629 C C . GLY A 1 83 ? -4.734 -18.5 -22.922 1 97.81 83 GLY A C 1
ATOM 630 O O . GLY A 1 83 ? -4.051 -19.375 -22.375 1 97.81 83 GLY A O 1
ATOM 631 N N . LEU A 1 84 ? -5.965 -18.297 -22.625 1 98.19 84 LEU A N 1
ATOM 632 C CA . LEU A 1 84 ? -6.691 -19.125 -21.656 1 98.19 84 LEU A CA 1
ATOM 633 C C . LEU A 1 84 ? -6.938 -20.516 -22.219 1 98.19 84 LEU A C 1
ATOM 635 O O . LEU A 1 84 ? -7.41 -20.672 -23.344 1 98.19 84 LEU A O 1
ATOM 639 N N . ARG A 1 85 ? -6.582 -21.5 -21.5 1 97.62 85 ARG A N 1
ATOM 640 C CA . ARG A 1 85 ? -6.801 -22.906 -21.828 1 97.62 85 ARG A CA 1
ATOM 641 C C . ARG A 1 85 ? -7.062 -23.719 -20.562 1 97.62 85 ARG A C 1
ATOM 643 O O . ARG A 1 85 ? -6.656 -23.328 -19.469 1 97.62 85 ARG A O 1
ATOM 650 N N . PRO A 1 86 ? -7.805 -24.844 -20.766 1 98.56 86 PRO A N 1
ATOM 651 C CA . PRO A 1 86 ? -7.938 -25.734 -19.625 1 98.56 86 PRO A CA 1
ATOM 652 C C . PRO A 1 86 ? -6.586 -26.219 -19.094 1 98.56 86 PRO A C 1
ATOM 654 O O . PRO A 1 86 ? -5.672 -26.484 -19.875 1 98.56 86 PRO A O 1
ATOM 657 N N . LEU A 1 87 ? -6.504 -26.297 -17.766 1 98.62 87 LEU A N 1
ATOM 658 C CA . LEU A 1 87 ? -5.277 -26.766 -17.125 1 98.62 87 LEU A CA 1
ATOM 659 C C . LEU A 1 87 ? -4.836 -28.109 -17.719 1 98.62 87 LEU A C 1
ATOM 661 O O . LEU A 1 87 ? -3.648 -28.312 -17.969 1 98.62 87 LEU A O 1
ATOM 665 N N . GLU A 1 88 ? -5.828 -29.031 -17.984 1 98.44 88 GLU A N 1
ATOM 666 C CA . GLU A 1 88 ? -5.566 -30.359 -18.516 1 98.44 88 GLU A CA 1
ATOM 667 C C . GLU A 1 88 ? -4.809 -30.297 -19.844 1 98.44 88 GLU A C 1
ATOM 669 O O . GLU A 1 88 ? -3.869 -31.062 -20.062 1 98.44 88 GLU A O 1
ATOM 674 N N . ASP A 1 89 ? -5.211 -29.344 -20.656 1 98.44 89 ASP A N 1
ATOM 675 C CA . ASP A 1 89 ? -4.609 -29.219 -21.969 1 98.44 89 ASP A CA 1
ATOM 676 C C . ASP A 1 89 ? -3.168 -28.719 -21.875 1 98.44 89 ASP A C 1
ATOM 678 O O . ASP A 1 89 ? -2.283 -29.219 -22.562 1 98.44 89 ASP A O 1
ATOM 682 N N . ASP A 1 90 ? -2.93 -27.734 -21.047 1 98.19 90 ASP A N 1
ATOM 683 C CA . ASP A 1 90 ? -1.589 -27.172 -20.891 1 98.19 90 ASP A CA 1
ATOM 684 C C . ASP A 1 90 ? -0.642 -28.188 -20.25 1 98.19 90 ASP A C 1
ATOM 686 O O . ASP A 1 90 ? 0.529 -28.281 -20.625 1 98.19 90 ASP A O 1
ATOM 690 N N . LEU A 1 91 ? -1.142 -28.953 -19.219 1 98.25 91 LEU A N 1
ATOM 691 C CA . LEU A 1 91 ? -0.351 -30.031 -18.641 1 98.25 91 LEU A CA 1
ATOM 692 C C . LEU A 1 91 ? -0.004 -31.078 -19.688 1 98.25 91 LEU A C 1
ATOM 694 O O . LEU A 1 91 ? 1.141 -31.531 -19.781 1 98.25 91 LEU A O 1
ATOM 698 N N . ALA A 1 92 ? -0.995 -31.438 -20.531 1 98.12 92 ALA A N 1
ATOM 699 C CA . ALA A 1 92 ? -0.792 -32.438 -21.562 1 98.12 92 ALA A CA 1
ATOM 700 C C . ALA A 1 92 ? 0.29 -32 -22.547 1 98.12 92 ALA A C 1
ATOM 702 O O . ALA A 1 92 ? 1.09 -32.844 -23 1 98.12 92 ALA A O 1
ATOM 703 N N . ASP A 1 93 ? 0.267 -30.75 -22.906 1 97.25 93 ASP A N 1
ATOM 704 C CA . ASP A 1 93 ? 1.276 -30.203 -23.812 1 97.25 93 ASP A CA 1
ATOM 705 C C . ASP A 1 93 ? 2.684 -30.422 -23.25 1 97.25 93 ASP A C 1
ATOM 707 O O . ASP A 1 93 ? 3.648 -30.516 -24.016 1 97.25 93 ASP A O 1
ATOM 711 N N . ALA A 1 94 ? 2.781 -30.484 -21.922 1 95.56 94 ALA A N 1
ATOM 712 C CA . ALA A 1 94 ? 4.078 -30.672 -21.281 1 95.56 94 ALA A CA 1
ATOM 713 C C . ALA A 1 94 ? 4.324 -32.125 -20.938 1 95.56 94 ALA A C 1
ATOM 715 O O . ALA A 1 94 ? 5.336 -32.469 -20.328 1 95.56 94 ALA A O 1
ATOM 716 N N . GLY A 1 95 ? 3.375 -33 -21.25 1 96.62 95 GLY A N 1
ATOM 717 C CA . GLY A 1 95 ? 3.564 -34.406 -21.109 1 96.62 95 GLY A CA 1
ATOM 718 C C . GLY A 1 95 ? 3.02 -34.969 -19.797 1 96.62 95 GLY A C 1
ATOM 719 O O . GLY A 1 95 ? 3.424 -36.031 -19.344 1 96.62 95 GLY A O 1
ATOM 720 N N . TYR A 1 96 ? 2.146 -34.188 -19.141 1 97.56 96 TYR A N 1
ATOM 721 C CA . TYR A 1 96 ? 1.575 -34.625 -17.859 1 97.56 96 TYR A CA 1
ATOM 722 C C . TYR A 1 96 ? 0.059 -34.719 -17.953 1 97.56 96 TYR A C 1
ATOM 724 O O . TYR A 1 96 ? -0.578 -34 -18.734 1 97.56 96 TYR A O 1
ATOM 732 N N . ASP A 1 97 ? -0.463 -35.688 -17.25 1 97.81 97 ASP A N 1
ATOM 733 C CA . ASP A 1 97 ? -1.895 -35.719 -16.969 1 97.81 97 ASP A CA 1
ATOM 734 C C . ASP A 1 97 ? -2.188 -35.188 -15.562 1 97.81 97 ASP A C 1
ATOM 736 O O . ASP A 1 97 ? -1.332 -35.25 -14.68 1 97.81 97 ASP A O 1
ATOM 740 N N . VAL A 1 98 ? -3.381 -34.656 -15.391 1 98.19 98 VAL A N 1
ATOM 741 C CA . VAL A 1 98 ? -3.783 -34.188 -14.07 1 98.19 98 VAL A CA 1
ATOM 742 C C . VAL A 1 98 ? -3.623 -35.312 -13.055 1 98.19 98 VAL A C 1
ATOM 744 O O . VAL A 1 98 ? -3.232 -35.094 -11.906 1 98.19 98 VAL A O 1
ATOM 747 N N . ALA A 1 99 ? -3.877 -36.531 -13.469 1 97.81 99 ALA A N 1
ATOM 748 C CA . ALA A 1 99 ? -3.812 -37.719 -12.594 1 97.81 99 ALA A CA 1
ATOM 749 C C . ALA A 1 99 ? -2.377 -38 -12.164 1 97.81 99 ALA A C 1
ATOM 751 O O . ALA A 1 99 ? -2.145 -38.719 -11.195 1 97.81 99 ALA A O 1
ATOM 752 N N . ASP A 1 100 ? -1.38 -37.469 -12.93 1 97.62 100 ASP A N 1
ATOM 753 C CA . ASP A 1 100 ? 0.029 -37.656 -12.602 1 97.62 100 ASP A CA 1
ATOM 754 C C . ASP A 1 100 ? 0.436 -36.812 -11.406 1 97.62 100 ASP A C 1
ATOM 756 O O . ASP A 1 100 ? 1.491 -37.031 -10.805 1 97.62 100 ASP A O 1
ATOM 760 N N . ILE A 1 101 ? -0.334 -35.812 -11.078 1 98.81 101 ILE A N 1
ATOM 761 C CA . ILE A 1 101 ? 0.012 -34.844 -10.039 1 98.81 101 ILE A CA 1
ATOM 762 C C . ILE A 1 101 ? -0.301 -35.438 -8.664 1 98.81 101 ILE A C 1
ATOM 764 O O . ILE A 1 101 ? -1.461 -35.719 -8.359 1 98.81 101 ILE A O 1
ATOM 768 N N . ASP A 1 102 ? 0.719 -35.562 -7.883 1 98.81 102 ASP A N 1
ATOM 769 C CA . ASP A 1 102 ? 0.573 -36.156 -6.562 1 98.81 102 ASP A CA 1
ATOM 770 C C . ASP A 1 102 ? 0.198 -35.094 -5.52 1 98.81 102 ASP A C 1
ATOM 772 O O . ASP A 1 102 ? -0.37 -35.406 -4.477 1 98.81 102 ASP A O 1
ATOM 776 N N . ALA A 1 103 ? 0.553 -33.844 -5.773 1 98.88 103 ALA A N 1
ATOM 777 C CA . ALA A 1 103 ? 0.281 -32.75 -4.852 1 98.88 103 ALA A CA 1
ATOM 778 C C . ALA A 1 103 ? 0.274 -31.406 -5.578 1 98.88 103 ALA A C 1
ATOM 780 O O . ALA A 1 103 ? 0.932 -31.25 -6.609 1 98.88 103 ALA A O 1
ATOM 781 N N . VAL A 1 104 ? -0.466 -30.469 -5.043 1 98.88 104 VAL A N 1
ATOM 782 C CA . VAL A 1 104 ? -0.486 -29.094 -5.531 1 98.88 104 VAL A CA 1
ATOM 783 C C . VAL A 1 104 ? 0.004 -28.141 -4.434 1 98.88 104 VAL A C 1
ATOM 785 O O . VAL A 1 104 ? -0.392 -28.266 -3.273 1 98.88 104 VAL A O 1
ATOM 788 N N . ILE A 1 105 ? 0.972 -27.328 -4.727 1 98.81 105 ILE A N 1
ATOM 789 C CA . ILE A 1 105 ? 1.316 -26.188 -3.9 1 98.81 105 ILE A CA 1
ATOM 790 C C . ILE A 1 105 ? 0.633 -24.938 -4.449 1 98.81 105 ILE A C 1
ATOM 792 O O . ILE A 1 105 ? 0.985 -24.453 -5.527 1 98.81 105 ILE A O 1
ATOM 796 N N . GLN A 1 106 ? -0.345 -24.484 -3.764 1 98.81 106 GLN A N 1
ATOM 797 C CA . GLN A 1 106 ?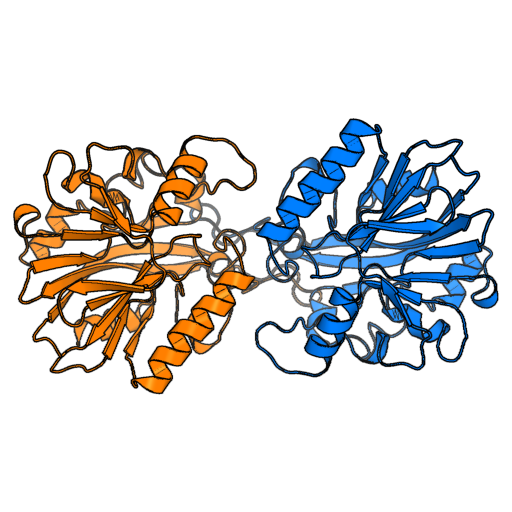 -1.035 -23.25 -4.152 1 98.81 106 GLN A CA 1
ATOM 798 C C . GLN A 1 106 ? -0.48 -22.047 -3.398 1 98.81 106 GLN A C 1
ATOM 800 O O . GLN A 1 106 ? -0.764 -21.859 -2.213 1 98.81 106 GLN A O 1
ATOM 805 N N . THR A 1 107 ? 0.254 -21.25 -4.086 1 98.75 107 THR A N 1
ATOM 806 C CA . THR A 1 107 ? 0.961 -20.141 -3.455 1 98.75 107 THR A CA 1
ATOM 807 C C . THR A 1 107 ? -0.021 -19.188 -2.779 1 98.75 107 THR A C 1
ATOM 809 O O . THR A 1 107 ? 0.172 -18.812 -1.622 1 98.75 107 THR A O 1
ATOM 812 N N . HIS A 1 108 ? -1.021 -18.766 -3.479 1 98.81 108 HIS A N 1
ATOM 813 C CA . HIS A 1 108 ? -2.15 -17.984 -2.992 1 98.81 108 HIS A CA 1
ATOM 814 C C . HIS A 1 108 ? -3.381 -18.188 -3.873 1 98.81 108 HIS A C 1
ATOM 816 O O . HIS A 1 108 ? -3.344 -18.969 -4.828 1 98.81 108 HIS A O 1
ATOM 822 N N . LEU A 1 109 ? -4.461 -17.562 -3.531 1 98.88 109 LEU A N 1
ATOM 823 C CA . LEU A 1 109 ? -5.719 -18 -4.129 1 98.88 109 LEU A CA 1
ATOM 824 C C . LEU A 1 109 ? -6.328 -16.906 -4.988 1 98.88 109 LEU A C 1
ATOM 826 O O . LEU A 1 109 ? -7.551 -16.844 -5.152 1 98.88 109 LEU A O 1
ATOM 830 N N . HIS A 1 110 ? -5.527 -15.984 -5.539 1 98.88 110 HIS A N 1
ATOM 831 C CA . HIS A 1 110 ? -6.02 -15 -6.504 1 98.88 110 HIS A CA 1
ATOM 832 C C . HIS A 1 110 ? -6.457 -15.672 -7.797 1 98.88 110 HIS A C 1
ATOM 834 O O . HIS A 1 110 ? -6.027 -16.797 -8.102 1 98.88 110 HIS A O 1
ATOM 840 N N . LEU A 1 111 ? -7.168 -14.992 -8.523 1 98.75 111 LEU A N 1
ATOM 841 C CA . LEU A 1 111 ? -7.91 -15.484 -9.672 1 98.75 111 LEU A CA 1
ATOM 842 C C . LEU A 1 111 ? -6.961 -15.961 -10.766 1 98.75 111 LEU A C 1
ATOM 844 O O . LEU A 1 111 ? -7.316 -16.828 -11.57 1 98.75 111 LEU A O 1
ATOM 848 N N . ASP A 1 112 ? -5.754 -15.453 -10.828 1 98.69 112 ASP A N 1
ATOM 849 C CA . ASP A 1 112 ? -4.84 -15.891 -11.883 1 98.69 112 ASP A CA 1
ATOM 850 C C . ASP A 1 112 ? -3.938 -17.016 -11.391 1 98.69 112 ASP A C 1
ATOM 852 O O . ASP A 1 112 ? -3.066 -17.484 -12.125 1 98.69 112 ASP A O 1
ATOM 856 N N . HIS A 1 113 ? -4.129 -17.531 -10.219 1 98.81 113 HIS A N 1
ATOM 857 C CA . HIS A 1 113 ? -3.314 -18.609 -9.68 1 98.81 113 HIS A CA 1
ATOM 858 C C . HIS A 1 113 ? -4.176 -19.797 -9.281 1 98.81 113 HIS A C 1
ATOM 860 O O . HIS A 1 113 ? -3.693 -20.938 -9.266 1 98.81 113 HIS A O 1
ATOM 866 N N . ALA A 1 114 ? -5.441 -19.594 -8.961 1 98.81 114 ALA A N 1
ATOM 867 C CA . ALA A 1 114 ? -6.246 -20.625 -8.312 1 98.81 114 ALA A CA 1
ATOM 868 C C . ALA A 1 114 ? -7.324 -21.156 -9.258 1 98.81 114 ALA A C 1
ATOM 870 O O . ALA A 1 114 ? -8.086 -22.062 -8.898 1 98.81 114 ALA A O 1
ATOM 871 N N . GLY A 1 115 ? -7.406 -20.641 -10.469 1 98.69 115 GLY A N 1
ATOM 872 C CA . GLY A 1 115 ? -8.492 -20.953 -11.391 1 98.69 115 GLY A CA 1
ATOM 873 C C . GLY A 1 115 ? -8.492 -22.391 -11.844 1 98.69 115 GLY A C 1
ATOM 874 O O . GLY A 1 115 ? -9.539 -22.938 -12.211 1 98.69 115 GLY A O 1
ATOM 875 N N . GLY A 1 116 ? -7.34 -23.031 -11.867 1 98.81 116 GLY A N 1
ATOM 876 C CA . GLY A 1 116 ? -7.215 -24.406 -12.32 1 98.81 116 GLY A CA 1
ATOM 877 C C . GLY A 1 116 ? -7.547 -25.438 -11.25 1 98.81 116 GLY A C 1
ATOM 878 O O . GLY A 1 116 ? -7.578 -26.641 -11.516 1 98.81 116 GLY A O 1
ATOM 879 N N . LEU A 1 117 ? -7.859 -25 -10.016 1 98.81 117 LEU A N 1
ATOM 880 C CA . LEU A 1 117 ? -8.156 -25.906 -8.914 1 98.81 117 LEU A CA 1
ATOM 881 C C . LEU A 1 117 ? -9.359 -26.781 -9.234 1 98.81 117 LEU A C 1
ATOM 883 O O . LEU A 1 117 ? -9.531 -27.844 -8.641 1 98.81 117 LEU A O 1
ATOM 887 N N . TYR A 1 118 ? -10.195 -26.312 -10.18 1 98.75 118 TYR A N 1
ATOM 888 C CA . TYR A 1 118 ? -11.359 -27.109 -10.57 1 98.75 118 TYR A CA 1
ATOM 889 C C . TYR A 1 118 ? -10.945 -28.5 -11.031 1 98.75 118 TYR A C 1
ATOM 891 O O . TYR A 1 118 ? -11.703 -29.453 -10.875 1 98.75 118 TYR A O 1
ATOM 899 N N . ALA A 1 119 ? -9.758 -28.688 -11.555 1 98.75 119 ALA A N 1
ATOM 900 C CA . ALA A 1 119 ? -9.281 -29.953 -12.117 1 98.75 119 ALA A CA 1
ATOM 901 C C . ALA A 1 119 ? -9.055 -30.984 -11.016 1 98.75 119 ALA A C 1
ATOM 903 O O . ALA A 1 119 ? -8.898 -32.188 -11.297 1 98.75 119 ALA A O 1
ATOM 904 N N . PHE A 1 120 ? -9.008 -30.547 -9.789 1 98.81 120 PHE A N 1
ATOM 905 C CA . PHE A 1 120 ? -8.695 -31.438 -8.68 1 98.81 120 PHE A CA 1
ATOM 906 C C . PHE A 1 120 ? -9.914 -31.656 -7.797 1 98.81 120 PHE A C 1
ATOM 908 O O . PHE A 1 120 ? -9.82 -32.281 -6.738 1 98.81 120 PHE A O 1
ATOM 915 N N . GLU A 1 121 ? -11.039 -31.062 -8.18 1 98.56 121 GLU A N 1
ATOM 916 C CA . GLU A 1 121 ? -12.258 -31.25 -7.406 1 98.56 121 GLU A CA 1
ATOM 917 C C . GLU A 1 121 ? -12.633 -32.719 -7.297 1 98.56 121 GLU A C 1
ATOM 919 O O . GLU A 1 121 ? -12.625 -33.438 -8.297 1 98.56 121 GLU A O 1
ATOM 924 N N . GLY A 1 122 ? -12.945 -33.125 -6.094 1 98.19 122 GLY A N 1
ATOM 925 C CA . GLY A 1 122 ? -13.391 -34.469 -5.852 1 98.19 122 GLY A CA 1
ATOM 926 C C . GLY A 1 122 ? -12.25 -35.469 -5.777 1 98.19 122 GLY A C 1
ATOM 927 O O . GLY A 1 122 ? -12.469 -36.656 -5.547 1 98.19 122 GLY A O 1
ATOM 928 N N . THR A 1 123 ? -11.023 -35.031 -6.039 1 98.31 123 THR A N 1
ATOM 929 C CA . THR A 1 123 ? -9.875 -35.938 -5.918 1 98.31 123 THR A CA 1
ATOM 930 C C . THR A 1 123 ? -9.297 -35.875 -4.508 1 98.31 123 THR A C 1
ATOM 932 O O . THR A 1 123 ? -9.664 -35.031 -3.711 1 98.31 123 THR A O 1
ATOM 935 N N . ASP A 1 124 ? -8.414 -36.844 -4.18 1 98.12 124 ASP A N 1
ATOM 936 C CA . ASP A 1 124 ? -7.738 -36.875 -2.889 1 98.12 124 ASP A CA 1
ATOM 937 C C . ASP A 1 124 ? -6.363 -36.219 -2.973 1 98.12 124 ASP A C 1
ATOM 939 O O . ASP A 1 124 ? -5.57 -36.312 -2.035 1 98.12 124 ASP A O 1
ATOM 943 N N . THR A 1 125 ? -6.016 -35.562 -4.168 1 98.69 125 THR A N 1
ATOM 944 C CA . THR A 1 125 ? -4.734 -34.875 -4.316 1 98.69 125 THR A CA 1
ATOM 945 C C . THR A 1 125 ? -4.598 -33.781 -3.285 1 98.69 125 THR A C 1
ATOM 947 O O . THR A 1 125 ? -5.418 -32.844 -3.246 1 98.69 125 THR A O 1
ATOM 950 N N . PRO A 1 126 ? -3.619 -33.875 -2.379 1 98.81 126 PRO A N 1
ATOM 951 C CA . PRO A 1 126 ? -3.463 -32.781 -1.389 1 98.81 126 PRO A CA 1
ATOM 952 C C . PRO A 1 126 ? -3.117 -31.453 -2.021 1 98.81 126 PRO A C 1
ATOM 954 O O . PRO A 1 126 ? -2.285 -31.391 -2.932 1 98.81 126 PRO A O 1
ATOM 957 N N . ILE A 1 127 ? -3.773 -30.438 -1.586 1 98.88 127 ILE A N 1
ATOM 958 C CA . ILE A 1 127 ? -3.512 -29.062 -1.983 1 98.88 127 ILE A CA 1
ATOM 959 C C . ILE A 1 127 ? -2.951 -28.281 -0.798 1 98.88 127 ILE A C 1
ATOM 961 O O . ILE A 1 127 ? -3.682 -27.953 0.146 1 98.88 127 ILE A O 1
ATOM 965 N N . TYR A 1 128 ? -1.652 -27.984 -0.829 1 98.81 128 TYR A N 1
ATOM 966 C CA . TYR A 1 128 ? -0.986 -27.219 0.217 1 98.81 128 TYR A CA 1
ATOM 967 C C . TYR A 1 128 ? -1.229 -25.719 0.037 1 98.81 128 TYR A C 1
ATOM 969 O O . TYR A 1 128 ? -1.047 -25.188 -1.059 1 98.81 128 TYR A O 1
ATOM 977 N N . VAL A 1 129 ? -1.68 -25.078 1.021 1 98.81 129 VAL A N 1
ATOM 978 C CA . VAL A 1 129 ? -1.909 -23.625 1.055 1 98.81 129 VAL A CA 1
ATOM 979 C C . VAL A 1 129 ? -1.726 -23.109 2.479 1 98.81 129 VAL A C 1
ATOM 981 O O . VAL A 1 129 ? -2.002 -23.828 3.445 1 98.81 129 VAL A O 1
ATOM 984 N N . HIS A 1 130 ? -1.178 -21.953 2.666 1 98.81 130 HIS A N 1
ATOM 985 C CA . HIS A 1 130 ? -1.018 -21.438 4.02 1 98.81 130 HIS A CA 1
ATOM 986 C C . HIS A 1 130 ? -2.369 -21.156 4.66 1 98.81 130 HIS A C 1
ATOM 988 O O . HIS A 1 130 ? -3.275 -20.641 4 1 98.81 130 HIS A O 1
ATOM 994 N N . GLU A 1 131 ? -2.496 -21.391 5.914 1 98.62 131 GLU A N 1
ATOM 995 C CA . GLU A 1 131 ? -3.76 -21.188 6.621 1 98.62 131 GLU A CA 1
ATOM 996 C C . GLU A 1 131 ? -4.23 -19.734 6.504 1 98.62 131 GLU A C 1
ATOM 998 O O . GLU A 1 131 ? -5.426 -19.484 6.344 1 98.62 131 GLU A O 1
ATOM 1003 N N . ARG A 1 132 ? -3.33 -18.797 6.629 1 98.25 132 ARG A N 1
ATOM 1004 C CA . ARG A 1 132 ? -3.682 -17.375 6.566 1 98.25 132 ARG A CA 1
ATOM 1005 C C . ARG A 1 132 ? -4.227 -17.016 5.191 1 98.25 132 ARG A C 1
ATOM 1007 O O . ARG A 1 132 ? -5.07 -16.125 5.066 1 98.25 132 ARG A O 1
ATOM 1014 N N . GLU A 1 133 ? -3.709 -17.672 4.172 1 98.75 133 GLU A N 1
ATOM 1015 C CA . GLU A 1 133 ? -4.215 -17.469 2.814 1 98.75 133 GLU A CA 1
ATOM 1016 C C . GLU A 1 133 ? -5.645 -17.984 2.676 1 98.75 133 GLU A C 1
ATOM 1018 O O . GLU A 1 133 ? -6.516 -17.281 2.168 1 98.75 133 GLU A O 1
ATOM 1023 N N . LEU A 1 134 ? -5.793 -19.188 3.152 1 98.56 134 LEU A N 1
ATOM 1024 C CA . LEU A 1 134 ? -7.117 -19.797 3.068 1 98.56 134 LEU A CA 1
ATOM 1025 C C . LEU A 1 134 ? -8.148 -18.969 3.82 1 98.56 134 LEU A C 1
ATOM 1027 O O . LEU A 1 134 ? -9.227 -18.672 3.287 1 98.56 134 LEU A O 1
ATOM 1031 N N . LYS A 1 135 ? -7.855 -18.547 5.031 1 98.25 135 LYS A N 1
ATOM 1032 C CA . LYS A 1 135 ? -8.75 -17.734 5.848 1 98.25 135 LYS A CA 1
ATOM 1033 C C . LYS A 1 135 ? -9.078 -16.406 5.16 1 98.25 135 LYS A C 1
ATOM 1035 O O . LYS A 1 135 ? -10.242 -16.016 5.082 1 98.25 135 LYS A O 1
ATOM 1040 N N . TYR A 1 136 ? -8.109 -15.766 4.652 1 98.38 136 TYR A N 1
ATOM 1041 C CA . TYR A 1 136 ? -8.305 -14.453 4.039 1 98.38 136 TYR A CA 1
ATOM 1042 C C . TYR A 1 136 ? -9.062 -14.578 2.725 1 98.38 136 TYR A C 1
ATOM 1044 O O . TYR A 1 136 ? -9.867 -13.703 2.379 1 98.38 136 TYR A O 1
ATOM 1052 N N . ALA A 1 137 ? -8.805 -15.656 2.012 1 98.69 137 ALA A N 1
ATOM 1053 C CA . ALA A 1 137 ? -9.5 -15.883 0.75 1 98.69 137 ALA A CA 1
ATOM 1054 C C . ALA A 1 137 ? -11.008 -16.031 0.974 1 98.69 137 ALA A C 1
ATOM 1056 O O . ALA A 1 137 ? -11.805 -15.375 0.297 1 98.69 137 ALA A O 1
ATOM 1057 N N . TYR A 1 138 ? -11.391 -16.797 1.905 1 98.19 138 TYR A N 1
ATOM 1058 C CA . TYR A 1 138 ? -12.812 -17 2.178 1 98.19 138 TYR A CA 1
ATOM 1059 C C . TYR A 1 138 ? -13.43 -15.727 2.748 1 98.19 138 TYR A C 1
ATOM 1061 O O . TYR A 1 138 ? -14.555 -15.367 2.391 1 98.19 138 TYR A O 1
ATOM 1069 N N . TYR A 1 139 ? -12.703 -15.117 3.662 1 97.5 139 TYR A N 1
ATOM 1070 C CA . TYR A 1 139 ? -13.156 -13.828 4.184 1 97.5 139 TYR A CA 1
ATOM 1071 C C . TYR A 1 139 ? -13.438 -12.852 3.051 1 97.5 139 TYR A C 1
ATOM 1073 O O . TYR A 1 139 ? -14.5 -12.227 3.01 1 97.5 139 TYR A O 1
ATOM 1081 N N . SER A 1 140 ? -12.539 -12.766 2.143 1 98.12 140 SER A N 1
ATOM 1082 C CA . SER A 1 140 ? -12.633 -11.812 1.047 1 98.12 140 SER A CA 1
ATOM 1083 C C . SER A 1 140 ? -13.75 -12.195 0.078 1 98.12 140 SER A C 1
ATOM 1085 O O . SER A 1 140 ? -14.516 -11.336 -0.364 1 98.12 140 SER A O 1
ATOM 1087 N N . ALA A 1 141 ? -13.867 -13.461 -0.21 1 97.88 141 ALA A N 1
ATOM 1088 C CA . ALA A 1 141 ? -14.812 -13.922 -1.224 1 97.88 141 ALA A CA 1
ATOM 1089 C C . ALA A 1 141 ? -16.234 -13.93 -0.68 1 97.88 141 ALA A C 1
ATOM 1091 O O . ALA A 1 141 ? -17.203 -13.875 -1.447 1 97.88 141 ALA A O 1
ATOM 1092 N N . LYS A 1 142 ? -16.375 -13.969 0.643 1 97.56 142 LYS A N 1
ATOM 1093 C CA . LYS A 1 142 ? -17.703 -14.227 1.199 1 97.56 142 LYS A CA 1
ATOM 1094 C C . LYS A 1 142 ? -18.219 -13.023 1.987 1 97.56 142 LYS A C 1
ATOM 1096 O O . LYS A 1 142 ? -19.297 -13.07 2.568 1 97.56 142 LYS A O 1
ATOM 1101 N N . THR A 1 143 ? -17.438 -11.961 2.045 1 95.62 143 THR A N 1
ATOM 1102 C CA . THR A 1 143 ? -17.891 -10.75 2.719 1 95.62 143 THR A CA 1
ATOM 1103 C C . THR A 1 143 ? -17.672 -9.523 1.84 1 95.62 143 THR A C 1
ATOM 1105 O O . THR A 1 143 ? -16.953 -9.594 0.84 1 95.62 143 THR A O 1
ATOM 1108 N N . ASP A 1 144 ? -18.312 -8.445 2.17 1 91.44 144 ASP A N 1
ATOM 1109 C CA . ASP A 1 144 ? -18.156 -7.164 1.489 1 91.44 144 ASP A CA 1
ATOM 1110 C C . ASP A 1 144 ? -17.344 -6.191 2.334 1 91.44 144 ASP A C 1
ATOM 1112 O O . ASP A 1 144 ? -17.594 -4.984 2.311 1 91.44 144 ASP A O 1
ATOM 1116 N N . ALA A 1 145 ? -16.5 -6.781 3.139 1 90.44 145 ALA A N 1
ATOM 1117 C CA . ALA A 1 145 ? -15.68 -5.949 4.02 1 90.44 145 ALA A CA 1
ATOM 1118 C C . ALA A 1 145 ? -14.789 -5.008 3.215 1 90.44 145 ALA A C 1
ATOM 1120 O O . ALA A 1 145 ? -14.352 -5.348 2.111 1 90.44 145 ALA A O 1
ATOM 1121 N N . VAL A 1 146 ? -14.352 -3.842 3.711 1 86.56 146 VAL A N 1
ATOM 1122 C CA . VAL A 1 146 ? -13.578 -2.805 3.039 1 86.56 146 VAL A CA 1
ATOM 1123 C C . VAL A 1 146 ? -12.172 -3.324 2.734 1 86.56 146 VAL A C 1
ATOM 1125 O O . VAL A 1 146 ? -11.562 -2.938 1.734 1 86.56 146 VAL A O 1
ATOM 1128 N N . ASP A 1 147 ? -11.75 -4.168 3.621 1 90.62 147 ASP A N 1
ATOM 1129 C CA . ASP A 1 147 ? -10.391 -4.66 3.428 1 90.62 147 ASP A CA 1
ATOM 1130 C C . ASP A 1 147 ? -10.391 -5.992 2.686 1 90.62 147 ASP A C 1
ATOM 1132 O O . ASP A 1 147 ? -9.367 -6.684 2.641 1 90.62 147 ASP A O 1
ATOM 1136 N N . ALA A 1 148 ? -11.586 -6.383 2.16 1 93.75 148 ALA A N 1
ATOM 1137 C CA . ALA A 1 148 ? -11.656 -7.578 1.327 1 93.75 148 ALA A CA 1
ATOM 1138 C C . ALA A 1 148 ? -10.992 -7.344 -0.029 1 93.75 148 ALA A C 1
ATOM 1140 O O . ALA A 1 148 ? -11.008 -6.227 -0.548 1 93.75 148 ALA A O 1
ATOM 1141 N N . ASP A 1 149 ? -10.383 -8.344 -0.524 1 96.62 149 ASP A N 1
ATOM 1142 C CA . ASP A 1 149 ? -9.695 -8.328 -1.811 1 96.62 149 ASP A CA 1
ATOM 1143 C C . ASP A 1 149 ? -10.555 -8.977 -2.898 1 96.62 149 ASP A C 1
ATOM 1145 O O . ASP A 1 149 ? -10.844 -10.172 -2.838 1 96.62 149 ASP A O 1
ATOM 1149 N N . GLU A 1 150 ? -10.898 -8.281 -3.883 1 95.81 150 GLU A N 1
ATOM 1150 C CA . GLU A 1 150 ? -11.836 -8.711 -4.914 1 95.81 150 GLU A CA 1
ATOM 1151 C C . GLU A 1 150 ? -11.203 -9.75 -5.84 1 95.81 150 GLU A C 1
ATOM 1153 O O . GLU A 1 150 ? -11.898 -10.398 -6.621 1 95.81 150 GLU A O 1
ATOM 1158 N N . ALA A 1 151 ? -9.93 -9.914 -5.738 1 98.12 151 ALA A N 1
ATOM 1159 C CA . ALA A 1 151 ? -9.234 -10.844 -6.625 1 98.12 151 ALA A CA 1
ATOM 1160 C C . ALA A 1 151 ? -9.469 -12.289 -6.191 1 98.12 151 ALA A C 1
ATOM 1162 O O . ALA A 1 151 ? -9.086 -13.227 -6.895 1 98.12 151 ALA A O 1
ATOM 1163 N N . TYR A 1 152 ? -10.062 -12.484 -5.059 1 98.62 152 TYR A N 1
ATOM 1164 C CA . TYR A 1 152 ? -10.453 -13.82 -4.629 1 98.62 152 TYR A CA 1
ATOM 1165 C C . TYR A 1 152 ? -11.82 -14.195 -5.184 1 98.62 152 TYR A C 1
ATOM 1167 O O . TYR A 1 152 ? -12.844 -13.672 -4.734 1 98.62 152 TYR A O 1
ATOM 1175 N N . VAL A 1 153 ? -11.828 -15.109 -6.105 1 98.44 153 VAL A N 1
ATOM 1176 C CA . VAL A 1 153 ? -13.062 -15.57 -6.738 1 98.44 153 VAL A CA 1
ATOM 1177 C C . VAL A 1 153 ? -13.5 -16.891 -6.113 1 98.44 153 VAL A C 1
ATOM 1179 O O . VAL A 1 153 ? -12.828 -17.922 -6.277 1 98.44 153 VAL A O 1
ATOM 1182 N N . ALA A 1 154 ? -14.609 -16.891 -5.453 1 97.81 154 ALA A N 1
ATOM 1183 C CA . ALA A 1 154 ? -15.078 -18.062 -4.711 1 97.81 154 ALA A CA 1
ATOM 1184 C C . ALA A 1 154 ? -15.117 -19.297 -5.602 1 97.81 154 ALA A C 1
ATOM 1186 O O . ALA A 1 154 ? -14.773 -20.406 -5.16 1 97.81 154 ALA A O 1
ATOM 1187 N N . GLY A 1 155 ? -15.508 -19.141 -6.828 1 98 155 GLY A N 1
ATOM 1188 C CA . GLY A 1 155 ? -15.641 -20.25 -7.754 1 98 155 GLY A CA 1
ATOM 1189 C C . GLY A 1 155 ? -14.344 -21.016 -7.973 1 98 155 GLY A C 1
ATOM 1190 O O . GLY A 1 155 ? -14.344 -22.125 -8.477 1 98 155 GLY A O 1
ATOM 1191 N N . ASP A 1 156 ? -13.242 -20.391 -7.656 1 98.75 156 ASP A N 1
ATOM 1192 C CA . ASP A 1 156 ? -11.945 -21.016 -7.867 1 98.75 156 ASP A CA 1
ATOM 1193 C C . ASP A 1 156 ? -11.609 -21.984 -6.738 1 98.75 156 ASP A C 1
ATOM 1195 O O . ASP A 1 156 ? -11 -23.031 -6.973 1 98.75 156 ASP A O 1
ATOM 1199 N N . PHE A 1 157 ? -12.031 -21.672 -5.48 1 98.69 157 PHE A N 1
ATOM 1200 C CA . PHE A 1 157 ? -11.477 -22.453 -4.379 1 98.69 157 PHE A CA 1
ATOM 1201 C C . PHE A 1 157 ? -12.578 -22.969 -3.469 1 98.69 157 PHE A C 1
ATOM 1203 O O . PHE A 1 157 ? -12.344 -23.844 -2.631 1 98.69 157 PHE A O 1
ATOM 1210 N N . ASP A 1 158 ? -13.773 -22.391 -3.531 1 98.19 158 ASP A N 1
ATOM 1211 C CA . ASP A 1 158 ? -14.898 -22.938 -2.783 1 98.19 158 ASP A CA 1
ATOM 1212 C C . ASP A 1 158 ? -15.438 -24.203 -3.459 1 98.19 158 ASP A C 1
ATOM 1214 O O . ASP A 1 158 ? -16.562 -24.203 -3.975 1 98.19 158 ASP A O 1
ATOM 1218 N N . ARG A 1 159 ? -14.664 -25.219 -3.471 1 98 159 ARG A N 1
ATOM 1219 C CA . ARG A 1 159 ? -14.875 -26.516 -4.113 1 98 159 ARG A CA 1
ATOM 1220 C C . ARG A 1 159 ? -14.539 -27.656 -3.168 1 98 159 ARG A C 1
ATOM 1222 O O . ARG A 1 159 ? -14 -27.438 -2.08 1 98 159 ARG A O 1
ATOM 1229 N N . ASP A 1 160 ? -15.008 -28.891 -3.592 1 98.56 160 ASP A N 1
ATOM 1230 C CA . ASP A 1 160 ? -14.617 -30.078 -2.844 1 98.56 160 ASP A CA 1
ATOM 1231 C C . ASP A 1 160 ? -13.156 -30.438 -3.109 1 98.56 160 ASP A C 1
ATOM 1233 O O . ASP A 1 160 ? -12.859 -31.266 -3.969 1 98.56 160 ASP A O 1
ATOM 1237 N N . LEU A 1 161 ? -12.242 -29.766 -2.383 1 98.81 161 LEU A N 1
ATOM 1238 C CA . LEU A 1 161 ? -10.797 -29.922 -2.535 1 98.81 161 LEU A CA 1
ATOM 1239 C C . LEU A 1 161 ? -10.18 -30.5 -1.266 1 98.81 161 LEU A C 1
ATOM 1241 O O . LEU A 1 161 ? -10.672 -30.25 -0.162 1 98.81 161 LEU A O 1
ATOM 1245 N N . HIS A 1 162 ? -9.133 -31.281 -1.339 1 98.75 162 HIS A N 1
ATOM 1246 C CA . HIS A 1 162 ? -8.398 -31.797 -0.187 1 98.75 162 HIS A CA 1
ATOM 1247 C C . HIS A 1 162 ? -7.359 -30.797 0.294 1 98.75 162 HIS A C 1
ATOM 1249 O O . HIS A 1 162 ? -6.16 -30.969 0.056 1 98.75 162 HIS A O 1
ATOM 1255 N N . TRP A 1 163 ? -7.785 -29.828 1.059 1 98.75 163 TRP A N 1
ATOM 1256 C CA . TRP A 1 163 ? -6.898 -28.781 1.58 1 98.75 163 TRP A CA 1
ATOM 1257 C C . TRP A 1 163 ? -5.965 -29.359 2.645 1 98.75 163 TRP A C 1
ATOM 1259 O O . TRP A 1 163 ? -6.402 -30.078 3.537 1 98.75 163 TRP A O 1
ATOM 1269 N N . VAL A 1 164 ? -4.742 -29.031 2.562 1 98.62 164 VAL A N 1
ATOM 1270 C CA . VAL A 1 164 ? -3.75 -29.297 3.602 1 98.62 164 VAL A CA 1
ATOM 1271 C C . VAL A 1 164 ? -3.105 -27.984 4.035 1 98.62 164 VAL A C 1
ATOM 1273 O O . VAL A 1 164 ? -2.104 -27.547 3.457 1 98.62 164 VAL A O 1
ATOM 1276 N N . PRO A 1 165 ? -3.662 -27.344 5.031 1 98.19 165 PRO A N 1
ATOM 1277 C CA . PRO A 1 165 ? -3.145 -26.031 5.453 1 98.19 165 PRO A CA 1
ATOM 1278 C C . PRO A 1 165 ? -1.733 -26.125 6.031 1 98.19 165 PRO A C 1
ATOM 1280 O O . PRO A 1 165 ? -1.426 -27.047 6.789 1 98.19 165 PRO A O 1
ATOM 1283 N N . ILE A 1 166 ? -0.899 -25.219 5.555 1 97.75 166 ILE A N 1
ATOM 1284 C CA . ILE A 1 166 ? 0.414 -24.953 6.133 1 97.75 166 ILE A CA 1
ATOM 1285 C C . ILE A 1 166 ? 0.292 -23.891 7.227 1 97.75 166 ILE A C 1
ATOM 1287 O O . ILE A 1 166 ? -0.444 -22.922 7.07 1 97.75 166 ILE A O 1
ATOM 1291 N N . HIS A 1 167 ? 1.017 -24 8.336 1 95.81 167 HIS A N 1
ATOM 1292 C CA . HIS A 1 167 ? 0.778 -23.125 9.477 1 95.81 167 HIS A CA 1
ATOM 1293 C C . HIS A 1 167 ? 2.01 -22.281 9.789 1 95.81 167 HIS A C 1
ATOM 1295 O O . HIS A 1 167 ? 1.888 -21.125 10.164 1 95.81 167 HIS A O 1
ATOM 1301 N N . GLY A 1 168 ? 3.18 -22.891 9.633 1 94.31 168 GLY A N 1
ATOM 1302 C CA . GLY A 1 168 ? 4.391 -22.172 10.016 1 94.31 168 GLY A CA 1
ATOM 1303 C C . GLY A 1 168 ? 4.918 -21.266 8.922 1 94.31 168 GLY A C 1
ATOM 1304 O O . GLY A 1 168 ? 4.426 -21.297 7.789 1 94.31 168 GLY A O 1
ATOM 1305 N N . ASP A 1 169 ? 5.836 -20.375 9.266 1 96.88 169 ASP A N 1
ATOM 1306 C CA . ASP A 1 169 ? 6.469 -19.5 8.289 1 96.88 169 ASP A CA 1
ATOM 1307 C C . ASP A 1 169 ? 7.43 -20.266 7.391 1 96.88 169 ASP A C 1
ATOM 1309 O O . ASP A 1 169 ? 7.766 -19.828 6.293 1 96.88 169 ASP A O 1
ATOM 1313 N N . ARG A 1 170 ? 7.934 -21.359 7.934 1 96.94 170 ARG A N 1
ATOM 1314 C CA . ARG A 1 170 ? 8.781 -22.297 7.195 1 96.94 170 ARG A CA 1
ATOM 1315 C C . ARG A 1 170 ? 8.398 -23.734 7.504 1 96.94 170 ARG A C 1
ATOM 1317 O O . ARG A 1 170 ? 8.172 -24.094 8.664 1 96.94 170 ARG A O 1
ATOM 1324 N N . GLU A 1 171 ? 8.164 -24.531 6.473 1 96.44 171 GLU A N 1
ATOM 1325 C CA . GLU A 1 171 ? 7.793 -25.922 6.648 1 96.44 171 GLU A CA 1
ATOM 1326 C C . GLU A 1 171 ? 8.344 -26.797 5.52 1 96.44 171 GLU A C 1
ATOM 1328 O O . GLU A 1 171 ? 8.328 -26.391 4.355 1 96.44 171 GLU A O 1
ATOM 1333 N N . GLN A 1 172 ? 8.906 -27.875 5.863 1 95.25 172 GLN A N 1
ATOM 1334 C CA . GLN A 1 172 ? 9.398 -28.828 4.875 1 95.25 172 GLN A CA 1
ATOM 1335 C C . GLN A 1 172 ? 8.5 -30.062 4.801 1 95.25 172 GLN A C 1
ATOM 1337 O O . GLN A 1 172 ? 8.242 -30.719 5.816 1 95.25 172 GLN A O 1
ATOM 1342 N N . ARG A 1 173 ? 7.996 -30.312 3.561 1 92.38 173 ARG A N 1
ATOM 1343 C CA . ARG A 1 173 ? 7.121 -31.469 3.371 1 92.38 173 ARG A CA 1
ATOM 1344 C C . ARG A 1 173 ? 7.812 -32.531 2.543 1 92.38 173 ARG A C 1
ATOM 1346 O O . ARG A 1 173 ? 7.477 -33.719 2.65 1 92.38 173 ARG A O 1
ATOM 1353 N N . TYR A 1 174 ? 8.672 -32.125 1.676 1 96.88 174 TYR A N 1
ATOM 1354 C CA . TYR A 1 174 ? 9.469 -33 0.82 1 96.88 174 TYR A CA 1
ATOM 1355 C C . TYR A 1 174 ? 10.961 -32.719 0.979 1 96.88 174 TYR A C 1
ATOM 1357 O O . TYR A 1 174 ? 11.344 -31.609 1.382 1 96.88 174 TYR A O 1
ATOM 1365 N N . ALA A 1 175 ? 11.773 -33.781 0.696 1 96.88 175 ALA A N 1
ATOM 1366 C CA . ALA A 1 175 ? 13.211 -33.594 0.829 1 96.88 175 ALA A CA 1
ATOM 1367 C C . ALA A 1 175 ? 13.703 -32.406 0.009 1 96.88 175 ALA A C 1
ATOM 1369 O O . ALA A 1 175 ? 13.375 -32.281 -1.176 1 96.88 175 ALA A O 1
ATOM 1370 N N . ASP A 1 176 ? 14.367 -31.469 0.66 1 97.31 176 ASP A N 1
ATOM 1371 C CA . ASP A 1 176 ? 15.07 -30.344 0.039 1 97.31 176 ASP A CA 1
ATOM 1372 C C . ASP A 1 176 ? 14.094 -29.391 -0.634 1 97.31 176 ASP A C 1
ATOM 1374 O O . ASP A 1 176 ? 14.469 -28.625 -1.53 1 97.31 176 ASP A O 1
ATOM 1378 N N . LEU A 1 177 ? 12.812 -29.469 -0.269 1 98.06 177 LEU A N 1
ATOM 1379 C CA . LEU A 1 177 ? 11.766 -28.547 -0.668 1 98.06 177 LEU A CA 1
ATOM 1380 C C . LEU A 1 177 ? 11.102 -27.906 0.554 1 98.06 177 LEU A C 1
ATOM 1382 O O . LEU A 1 177 ? 10.461 -28.609 1.348 1 98.06 177 LEU A O 1
ATOM 1386 N N . GLU A 1 178 ? 11.32 -26.609 0.71 1 98.19 178 GLU A N 1
ATOM 1387 C CA . GLU A 1 178 ? 10.82 -25.891 1.882 1 98.19 178 GLU A CA 1
ATOM 1388 C C . GLU A 1 178 ? 9.812 -24.812 1.485 1 98.19 178 GLU A C 1
ATOM 1390 O O . GLU A 1 178 ? 10.047 -24.047 0.555 1 98.19 178 GLU A O 1
ATOM 1395 N N . PHE A 1 179 ? 8.633 -24.891 2.178 1 98.25 179 PHE A N 1
ATOM 1396 C CA . PHE A 1 179 ? 7.68 -23.797 2.074 1 98.25 179 PHE A CA 1
ATOM 1397 C C . PHE A 1 179 ? 8.18 -22.562 2.832 1 98.25 179 PHE A C 1
ATOM 1399 O O . PHE A 1 179 ? 8.727 -22.688 3.928 1 98.25 179 PHE A O 1
ATOM 1406 N N . VAL A 1 180 ? 8.078 -21.422 2.266 1 98.62 180 VAL A N 1
ATOM 1407 C CA . VAL A 1 180 ? 8.422 -20.156 2.898 1 98.62 180 VAL A CA 1
ATOM 1408 C C . VAL A 1 180 ? 7.246 -19.188 2.799 1 98.62 180 VAL A C 1
ATOM 1410 O O . VAL A 1 180 ? 6.809 -18.844 1.698 1 98.62 180 VAL A O 1
ATOM 1413 N N . ARG A 1 181 ? 6.637 -18.797 3.941 1 98.69 181 ARG A N 1
ATOM 1414 C CA . ARG A 1 181 ? 5.59 -17.781 3.895 1 98.69 181 ARG A CA 1
ATOM 1415 C C . ARG A 1 181 ? 6.168 -16.406 3.555 1 98.69 181 ARG A C 1
ATOM 1417 O O . ARG A 1 181 ? 7.152 -15.984 4.16 1 98.69 181 ARG A O 1
ATOM 1424 N N . LEU A 1 182 ? 5.637 -15.742 2.625 1 98.69 182 LEU A N 1
ATOM 1425 C CA . LEU A 1 182 ? 6.094 -14.445 2.135 1 98.69 182 LEU A CA 1
ATOM 1426 C C . LEU A 1 182 ? 4.941 -13.453 2.078 1 98.69 182 LEU A C 1
ATOM 1428 O O . LEU A 1 182 ? 4.578 -12.977 0.999 1 98.69 182 LEU A O 1
ATOM 1432 N N . PRO A 1 183 ? 4.402 -13.047 3.238 1 98 183 PRO A N 1
ATOM 1433 C CA . PRO A 1 183 ? 3.258 -12.133 3.227 1 98 183 PRO A CA 1
ATOM 1434 C C . PRO A 1 183 ? 3.582 -10.789 2.576 1 98 183 PRO A C 1
ATOM 1436 O O . PRO A 1 183 ? 4.727 -10.336 2.621 1 98 183 PRO A O 1
ATOM 1439 N N . GLY A 1 184 ? 2.691 -10.086 1.993 1 97.19 184 GLY A N 1
ATOM 1440 C CA . GLY A 1 184 ? 2.789 -8.797 1.32 1 97.19 184 GLY A CA 1
ATOM 1441 C C . GLY A 1 184 ? 1.752 -8.617 0.23 1 97.19 184 GLY A C 1
ATOM 1442 O O . GLY A 1 184 ? 0.804 -7.844 0.391 1 97.19 184 GLY A O 1
ATOM 1443 N N . HIS A 1 185 ? 1.817 -9.398 -0.805 1 98.25 185 HIS A N 1
ATOM 1444 C CA . HIS A 1 185 ? 0.79 -9.461 -1.839 1 98.25 185 HIS A CA 1
ATOM 1445 C C . HIS A 1 185 ? -0.522 -10 -1.282 1 98.25 185 HIS A C 1
ATOM 1447 O O . HIS A 1 185 ? -1.589 -9.43 -1.53 1 98.25 185 HIS A O 1
ATOM 1453 N N . THR A 1 186 ? -0.407 -11.039 -0.552 1 98.31 186 THR A N 1
ATOM 1454 C CA . THR A 1 186 ? -1.464 -11.602 0.284 1 98.31 186 THR A CA 1
ATOM 1455 C C . THR A 1 186 ? -0.923 -11.969 1.663 1 98.31 186 THR A C 1
ATOM 1457 O O . THR A 1 186 ? 0.291 -12.07 1.854 1 98.31 186 THR A O 1
ATOM 1460 N N . PRO A 1 187 ? -1.804 -12.156 2.656 1 97.38 187 PRO A N 1
ATOM 1461 C CA . PRO A 1 187 ? -1.3 -12.469 3.996 1 97.38 187 PRO A CA 1
ATOM 1462 C C . PRO A 1 187 ? -0.645 -13.844 4.074 1 97.38 187 PRO A C 1
ATOM 1464 O O . PRO A 1 187 ? 0.207 -14.078 4.934 1 97.38 187 PRO A O 1
ATOM 1467 N N . GLY A 1 188 ? -1.06 -14.734 3.186 1 98.56 188 GLY A N 1
ATOM 1468 C CA . GLY A 1 188 ? -0.568 -16.109 3.295 1 98.56 188 GLY A CA 1
ATOM 1469 C C . GLY A 1 188 ? 0.236 -16.547 2.088 1 98.56 188 GLY A C 1
ATOM 1470 O O . GLY A 1 188 ? 0.398 -17.75 1.847 1 98.56 188 GLY A O 1
ATOM 1471 N N . LEU A 1 189 ? 0.757 -15.602 1.319 1 98.75 189 LEU A N 1
ATOM 1472 C CA . LEU A 1 189 ? 1.537 -15.984 0.146 1 98.75 189 LEU A CA 1
ATOM 1473 C C . LEU A 1 189 ? 2.639 -16.969 0.52 1 98.75 189 LEU A C 1
ATOM 1475 O O . LEU A 1 189 ? 3.387 -16.734 1.473 1 98.75 189 LEU A O 1
ATOM 1479 N N . LEU A 1 190 ? 2.66 -18.047 -0.224 1 98.25 190 LEU A N 1
ATOM 1480 C CA . LEU A 1 190 ? 3.619 -19.109 0.02 1 98.25 190 LEU A CA 1
ATOM 1481 C C . LEU A 1 190 ? 4.637 -19.203 -1.111 1 98.25 190 LEU A C 1
ATOM 1483 O O . LEU A 1 190 ? 4.266 -19.344 -2.277 1 98.25 190 LEU A O 1
ATOM 1487 N N . GLY A 1 191 ? 5.953 -19 -0.816 1 98.44 191 GLY A N 1
ATOM 1488 C CA . GLY A 1 191 ? 7.039 -19.344 -1.716 1 98.44 191 GLY A CA 1
ATOM 1489 C C . GLY A 1 191 ? 7.613 -20.734 -1.461 1 98.44 191 GLY A C 1
ATOM 1490 O O . GLY A 1 191 ? 7.16 -21.438 -0.556 1 98.44 191 GLY A O 1
ATOM 1491 N N . VAL A 1 192 ? 8.57 -21.156 -2.314 1 98.44 192 VAL A N 1
ATOM 1492 C CA . VAL A 1 192 ? 9.227 -22.453 -2.188 1 98.44 192 VAL A CA 1
ATOM 1493 C C . VAL A 1 192 ? 10.734 -22.297 -2.387 1 98.44 192 VAL A C 1
ATOM 1495 O O . VAL A 1 192 ? 11.172 -21.609 -3.318 1 98.44 192 VAL A O 1
ATOM 1498 N N . ARG A 1 193 ? 11.477 -22.812 -1.512 1 98.44 193 ARG A N 1
ATOM 1499 C CA . ARG A 1 193 ? 12.914 -22.953 -1.694 1 98.44 193 ARG A CA 1
ATOM 1500 C C . ARG A 1 193 ? 13.289 -24.391 -2.006 1 98.44 193 ARG A C 1
ATOM 1502 O O . ARG A 1 193 ? 12.898 -25.312 -1.277 1 98.44 193 ARG A O 1
ATOM 1509 N N . LEU A 1 194 ? 13.992 -24.609 -3.094 1 97.62 194 LEU A N 1
ATOM 1510 C CA . LEU A 1 194 ? 14.438 -25.922 -3.537 1 97.62 194 LEU A CA 1
ATOM 1511 C C . LEU A 1 194 ? 15.961 -26 -3.557 1 97.62 194 LEU A C 1
ATOM 1513 O O . LEU A 1 194 ? 16.625 -25.047 -3.959 1 97.62 194 LEU A O 1
ATOM 1517 N N . GLU A 1 195 ? 16.469 -27.078 -3.047 1 97.44 195 GLU A N 1
ATOM 1518 C CA . GLU A 1 195 ? 17.875 -27.422 -3.232 1 97.44 195 GLU A CA 1
ATOM 1519 C C . GLU A 1 195 ? 18.031 -28.516 -4.289 1 97.44 195 GLU A C 1
ATOM 1521 O O . GLU A 1 195 ? 17.828 -29.688 -4.004 1 97.44 195 GLU A O 1
ATOM 1526 N N . LEU A 1 196 ? 18.5 -28.078 -5.496 1 96 196 LEU A N 1
ATOM 1527 C CA . LEU A 1 196 ? 18.578 -28.969 -6.645 1 96 196 LEU A CA 1
ATOM 1528 C C . LEU A 1 196 ? 20.016 -29.406 -6.887 1 96 196 LEU A C 1
ATOM 1530 O O . LEU A 1 196 ? 20.953 -28.609 -6.742 1 96 196 LEU A O 1
ATOM 1534 N N . ASP A 1 197 ? 20.219 -30.672 -7.195 1 92.94 197 ASP A N 1
ATOM 1535 C CA . ASP A 1 197 ? 21.547 -31.25 -7.422 1 92.94 197 ASP A CA 1
ATOM 1536 C C . ASP A 1 197 ? 22.281 -30.5 -8.531 1 92.94 197 ASP A C 1
ATOM 1538 O O . ASP A 1 197 ? 23.469 -30.172 -8.383 1 92.94 197 ASP A O 1
ATOM 1542 N N . ASP A 1 198 ? 21.688 -30.141 -9.539 1 88.38 198 ASP A N 1
ATOM 1543 C CA . ASP A 1 198 ? 22.359 -29.609 -10.711 1 88.38 198 ASP A CA 1
ATOM 1544 C C . ASP A 1 198 ? 22.297 -28.078 -10.734 1 88.38 198 ASP A C 1
ATOM 1546 O O . ASP A 1 198 ? 23.219 -27.422 -11.227 1 88.38 198 ASP A O 1
ATOM 1550 N N . ALA A 1 199 ? 21.266 -27.5 -10.195 1 93.06 199 ALA A N 1
ATOM 1551 C CA . ALA A 1 199 ? 21.016 -26.078 -10.383 1 93.06 199 ALA A CA 1
ATOM 1552 C C . ALA A 1 199 ? 21.281 -25.297 -9.094 1 93.06 199 ALA A C 1
ATOM 1554 O O . ALA A 1 199 ? 21.25 -24.062 -9.086 1 93.06 199 ALA A O 1
ATOM 1555 N N . GLY A 1 200 ? 21.625 -26 -8.031 1 96.25 200 GLY A N 1
ATOM 1556 C CA . GLY A 1 200 ? 21.781 -25.328 -6.758 1 96.25 200 GLY A CA 1
ATOM 1557 C C . GLY A 1 200 ? 20.453 -24.891 -6.145 1 96.25 200 GLY A C 1
ATOM 1558 O O . GLY A 1 200 ? 19.453 -25.594 -6.289 1 96.25 200 GLY A O 1
ATOM 1559 N N . THR A 1 201 ? 20.453 -23.797 -5.371 1 97.88 201 THR A N 1
ATOM 1560 C CA . THR A 1 201 ? 19.266 -23.344 -4.676 1 97.88 201 THR A CA 1
ATOM 1561 C C . THR A 1 201 ? 18.375 -22.516 -5.594 1 97.88 201 THR A C 1
ATOM 1563 O O . THR A 1 201 ? 18.859 -21.578 -6.25 1 97.88 201 THR A O 1
ATOM 1566 N N . VAL A 1 202 ? 17.141 -22.844 -5.699 1 98.12 202 VAL A N 1
ATOM 1567 C CA . VAL A 1 202 ? 16.141 -22.109 -6.457 1 98.12 202 VAL A CA 1
ATOM 1568 C C . VAL A 1 202 ? 15.008 -21.656 -5.531 1 98.12 202 VAL A C 1
ATOM 1570 O O . VAL A 1 202 ? 14.547 -22.438 -4.691 1 98.12 202 VAL A O 1
ATOM 1573 N N . VAL A 1 203 ? 14.625 -20.406 -5.641 1 98.5 203 VAL A N 1
ATOM 1574 C CA . VAL A 1 203 ? 13.477 -19.891 -4.898 1 98.5 203 VAL A CA 1
ATOM 1575 C C . VAL A 1 203 ? 12.367 -19.484 -5.867 1 98.5 203 VAL A C 1
ATOM 1577 O O . VAL A 1 203 ? 12.555 -18.625 -6.719 1 98.5 203 VAL A O 1
ATOM 1580 N N . LEU A 1 204 ? 11.273 -20.188 -5.809 1 98.56 204 LEU A N 1
ATOM 1581 C CA . LEU A 1 204 ? 10.055 -19.703 -6.449 1 98.56 204 LEU A CA 1
ATOM 1582 C C . LEU A 1 204 ? 9.336 -18.703 -5.559 1 98.56 204 LEU A C 1
ATOM 1584 O O . LEU A 1 204 ? 8.594 -19.078 -4.652 1 98.56 204 LEU A O 1
ATOM 1588 N N . ALA A 1 205 ? 9.5 -17.453 -5.844 1 98.31 205 ALA A N 1
ATOM 1589 C CA . ALA A 1 205 ? 9.031 -16.391 -4.965 1 98.31 205 ALA A CA 1
ATOM 1590 C C . ALA A 1 205 ? 7.555 -16.078 -5.215 1 98.31 205 ALA A C 1
ATOM 1592 O O . ALA A 1 205 ? 6.887 -15.477 -4.367 1 98.31 205 ALA A O 1
ATOM 1593 N N . GLY A 1 206 ? 7.082 -16.453 -6.375 1 96.94 206 GLY A N 1
ATOM 1594 C CA . GLY A 1 206 ? 5.707 -16.125 -6.719 1 96.94 206 GLY A CA 1
ATOM 1595 C C . GLY A 1 206 ? 5.445 -14.633 -6.77 1 96.94 206 GLY A C 1
ATOM 1596 O O . GLY A 1 206 ? 6.242 -13.875 -7.332 1 96.94 206 GLY A O 1
ATOM 1597 N N . ASP A 1 207 ? 4.293 -14.266 -6.164 1 98.44 207 ASP A N 1
ATOM 1598 C CA . ASP A 1 207 ? 3.879 -12.875 -6.324 1 98.44 207 ASP A CA 1
ATOM 1599 C C . ASP A 1 207 ? 4.426 -12 -5.195 1 98.44 207 ASP A C 1
ATOM 1601 O O . ASP A 1 207 ? 3.967 -10.875 -4.992 1 98.44 207 ASP A O 1
ATOM 1605 N N . GLN A 1 208 ? 5.43 -12.555 -4.445 1 98.31 208 GLN A N 1
ATOM 1606 C CA . GLN A 1 208 ? 6.238 -11.633 -3.656 1 98.31 208 GLN A CA 1
ATOM 1607 C C . GLN A 1 208 ? 6.816 -10.516 -4.527 1 98.31 208 GLN A C 1
ATOM 1609 O O . GLN A 1 208 ? 6.953 -9.375 -4.078 1 98.31 208 GLN A O 1
ATOM 1614 N N . ALA A 1 209 ? 7.125 -10.898 -5.73 1 98.38 209 ALA A N 1
ATOM 1615 C CA . ALA A 1 209 ? 7.535 -9.984 -6.793 1 98.38 209 ALA A CA 1
ATOM 1616 C C . ALA A 1 209 ? 6.957 -10.414 -8.141 1 98.38 209 ALA A C 1
ATOM 1618 O O . ALA A 1 209 ? 7.176 -11.539 -8.586 1 98.38 209 ALA A O 1
ATOM 1619 N N . TYR A 1 210 ? 6.227 -9.469 -8.75 1 97.94 210 TYR A N 1
ATOM 1620 C CA . TYR A 1 210 ? 5.668 -9.766 -10.062 1 97.94 210 TYR A CA 1
ATOM 1621 C C . TYR A 1 210 ? 6.758 -9.82 -11.125 1 97.94 210 TYR A C 1
ATOM 1623 O O . TYR A 1 210 ? 6.777 -10.719 -11.969 1 97.94 210 TYR A O 1
ATOM 1631 N N . THR A 1 211 ? 7.641 -8.812 -11.094 1 97.62 211 THR A N 1
ATOM 1632 C CA . THR A 1 211 ? 8.711 -8.656 -12.07 1 97.62 211 THR A CA 1
ATOM 1633 C C . THR A 1 211 ? 10.039 -8.375 -11.375 1 97.62 211 THR A C 1
ATOM 1635 O O . THR A 1 211 ? 10.094 -8.219 -10.156 1 97.62 211 THR A O 1
ATOM 1638 N N . ARG A 1 212 ? 11.07 -8.234 -12.148 1 96.94 212 ARG A N 1
ATOM 1639 C CA . ARG A 1 212 ? 12.406 -7.953 -11.625 1 96.94 212 ARG A CA 1
ATOM 1640 C C . ARG A 1 212 ? 12.477 -6.539 -11.055 1 96.94 212 ARG A C 1
ATOM 1642 O O . ARG A 1 212 ? 13.266 -6.27 -10.148 1 96.94 212 ARG A O 1
ATOM 1649 N N . ALA A 1 213 ? 11.625 -5.66 -11.562 1 96.69 213 ALA A N 1
ATOM 1650 C CA . ALA A 1 213 ? 11.578 -4.309 -11.008 1 96.69 213 ALA A CA 1
ATOM 1651 C C . ALA A 1 213 ? 11.211 -4.34 -9.523 1 96.69 213 ALA A C 1
ATOM 1653 O O . ALA A 1 213 ? 11.75 -3.568 -8.734 1 96.69 213 ALA A O 1
ATOM 1654 N N . ASN A 1 214 ? 10.312 -5.234 -9.141 1 98.31 214 ASN A N 1
ATOM 1655 C CA . ASN A 1 214 ? 9.914 -5.387 -7.742 1 98.31 214 ASN A CA 1
ATOM 1656 C C . ASN A 1 214 ? 11.047 -5.969 -6.902 1 98.31 214 ASN A C 1
ATOM 1658 O O . ASN A 1 214 ? 11.297 -5.512 -5.781 1 98.31 214 ASN A O 1
ATOM 1662 N N . TYR A 1 215 ? 11.727 -6.918 -7.484 1 98.06 215 TYR A N 1
ATOM 1663 C CA . TYR A 1 215 ? 12.703 -7.672 -6.707 1 98.06 215 TYR A CA 1
ATOM 1664 C C . TYR A 1 215 ? 14.062 -6.984 -6.715 1 98.06 215 TYR A C 1
ATOM 1666 O O . TYR A 1 215 ? 14.602 -6.656 -5.656 1 98.06 215 TYR A O 1
ATOM 1674 N N . ARG A 1 216 ? 14.594 -6.695 -7.855 1 96.44 216 ARG A N 1
ATOM 1675 C CA . ARG A 1 216 ? 15.953 -6.176 -7.996 1 96.44 216 ARG A CA 1
ATOM 1676 C C . ARG A 1 216 ? 16 -4.684 -7.691 1 96.44 216 ARG A C 1
ATOM 1678 O O . ARG A 1 216 ? 16.922 -4.207 -7.027 1 96.44 216 ARG A O 1
ATOM 1685 N N . ASP A 1 217 ? 14.969 -3.988 -8.242 1 95.81 217 ASP A N 1
ATOM 1686 C CA . ASP A 1 217 ? 14.953 -2.545 -8.016 1 95.81 217 ASP A CA 1
ATOM 1687 C C . ASP A 1 217 ? 14.234 -2.197 -6.719 1 95.81 217 ASP A C 1
ATOM 1689 O O . ASP A 1 217 ? 14.148 -1.026 -6.34 1 95.81 217 ASP A O 1
ATOM 1693 N N . GLU A 1 218 ? 13.727 -3.203 -6.059 1 96.75 218 GLU A N 1
ATOM 1694 C CA . GLU A 1 218 ? 13.07 -3.08 -4.762 1 96.75 218 GLU A CA 1
ATOM 1695 C C . GLU A 1 218 ? 11.914 -2.082 -4.82 1 96.75 218 GLU A C 1
ATOM 1697 O O . GLU A 1 218 ? 11.719 -1.296 -3.889 1 96.75 218 GLU A O 1
ATOM 1702 N N . ARG A 1 219 ? 11.219 -2.008 -5.965 1 96.5 219 ARG A N 1
ATOM 1703 C CA . ARG A 1 219 ? 10.031 -1.171 -6.105 1 96.5 219 ARG A CA 1
ATOM 1704 C C . ARG A 1 219 ? 8.781 -1.929 -5.688 1 96.5 219 ARG A C 1
ATOM 1706 O O . ARG A 1 219 ? 8.469 -2.982 -6.246 1 96.5 219 ARG A O 1
ATOM 1713 N N . PRO A 1 220 ? 8.023 -1.401 -4.77 1 96.94 220 PRO A N 1
ATOM 1714 C CA . PRO A 1 220 ? 6.824 -2.111 -4.312 1 96.94 220 PRO A CA 1
ATOM 1715 C C . PRO A 1 220 ? 5.793 -2.303 -5.422 1 96.94 220 PRO A C 1
ATOM 1717 O O . PRO A 1 220 ? 5.809 -1.571 -6.414 1 96.94 220 PRO A O 1
ATOM 1720 N N . LEU A 1 221 ? 4.926 -3.289 -5.242 1 96.94 221 LEU A N 1
ATOM 1721 C CA . LEU A 1 221 ? 3.773 -3.469 -6.117 1 96.94 221 LEU A CA 1
ATOM 1722 C C . LEU A 1 221 ? 2.82 -2.283 -6.012 1 96.94 221 LEU A C 1
ATOM 1724 O O . LEU A 1 221 ? 2.844 -1.548 -5.023 1 96.94 221 LEU A O 1
ATOM 1728 N N . GLY A 1 222 ? 2.029 -2.127 -6.984 1 94.06 222 GLY A N 1
ATOM 1729 C CA . GLY A 1 222 ? 1.064 -1.04 -6.992 1 94.06 222 GLY A CA 1
ATOM 1730 C C . GLY A 1 222 ? -0.126 -1.292 -6.086 1 94.06 222 GLY A C 1
ATOM 1731 O O . GLY A 1 222 ? -0.567 -2.434 -5.934 1 94.06 222 GLY A O 1
ATOM 1732 N N . GLY A 1 223 ? -0.561 -0.377 -5.387 1 88.12 223 GLY A N 1
ATOM 1733 C CA . GLY A 1 223 ? -1.733 -0.185 -4.547 1 88.12 223 GLY A CA 1
ATOM 1734 C C . GLY A 1 223 ? -2.439 -1.483 -4.203 1 88.12 223 GLY A C 1
ATOM 1735 O O . GLY A 1 223 ? -2.041 -2.184 -3.27 1 88.12 223 GLY A O 1
ATOM 1736 N N . GLU A 1 224 ? -3.387 -1.902 -5.152 1 91.69 224 GLU A N 1
ATOM 1737 C CA . GLU A 1 224 ? -4.332 -2.975 -4.859 1 91.69 224 GLU A CA 1
ATOM 1738 C C . GLU A 1 224 ? -3.641 -4.332 -4.844 1 91.69 224 GLU A C 1
ATOM 1740 O O . GLU A 1 224 ? -4.195 -5.316 -4.344 1 91.69 224 GLU A O 1
ATOM 1745 N N . LEU A 1 225 ? -2.475 -4.348 -5.219 1 96.44 225 LEU A N 1
ATOM 1746 C CA . LEU A 1 225 ? -1.754 -5.617 -5.23 1 96.44 225 LEU A CA 1
ATOM 1747 C C . LEU A 1 225 ? -0.996 -5.82 -3.922 1 96.44 225 LEU A C 1
ATOM 1749 O O . LEU A 1 225 ? -0.398 -6.875 -3.705 1 96.44 225 LEU A O 1
ATOM 1753 N N . LEU A 1 226 ? -1.091 -4.809 -3.086 1 95.94 226 LEU A N 1
ATOM 1754 C CA . LEU A 1 226 ? -0.429 -4.938 -1.792 1 95.94 226 LEU A CA 1
ATOM 1755 C C . LEU A 1 226 ? -1.453 -5.066 -0.669 1 95.94 226 LEU A C 1
ATOM 1757 O O . LEU A 1 226 ? -2.209 -4.129 -0.404 1 95.94 226 LEU A O 1
ATOM 1761 N N . TRP A 1 227 ? -1.458 -6.199 -0.025 1 95.75 227 TRP A N 1
ATOM 1762 C CA . TRP A 1 227 ? -2.174 -6.355 1.236 1 95.75 227 TRP A CA 1
ATOM 1763 C C . TRP A 1 227 ? -1.521 -5.531 2.34 1 95.75 227 TRP A C 1
ATOM 1765 O O . TRP A 1 227 ? -2.205 -4.824 3.082 1 95.75 227 TRP A O 1
ATOM 1775 N N . SER A 1 228 ? -0.229 -5.562 2.352 1 94.69 228 SER A N 1
ATOM 1776 C CA . SER A 1 228 ? 0.57 -4.82 3.32 1 94.69 228 SER A CA 1
ATOM 1777 C C . SER A 1 228 ? 1.956 -4.504 2.768 1 94.69 228 SER A C 1
ATOM 1779 O O . SER A 1 228 ? 2.797 -5.398 2.641 1 94.69 228 SER A O 1
ATOM 1781 N N . LYS A 1 229 ? 2.221 -3.262 2.553 1 94.44 229 LYS A N 1
ATOM 1782 C CA . LYS A 1 229 ? 3.512 -2.84 2.018 1 94.44 229 LYS A CA 1
ATOM 1783 C C . LYS A 1 229 ? 4.645 -3.174 2.984 1 94.44 229 LYS A C 1
ATOM 1785 O O . LYS A 1 229 ? 5.727 -3.59 2.562 1 94.44 229 LYS A O 1
ATOM 1790 N N . ARG A 1 230 ? 4.41 -3.006 4.25 1 91.94 230 ARG A N 1
ATOM 1791 C CA . ARG A 1 230 ? 5.426 -3.285 5.262 1 91.94 230 ARG A CA 1
ATOM 1792 C C . ARG A 1 230 ? 5.809 -4.762 5.254 1 91.94 230 ARG A C 1
ATOM 1794 O O . ARG A 1 230 ? 6.996 -5.098 5.262 1 91.94 230 ARG A O 1
ATOM 1801 N N . HIS A 1 231 ? 4.805 -5.621 5.203 1 95.06 231 HIS A N 1
ATOM 1802 C CA . HIS A 1 231 ? 5.066 -7.055 5.16 1 95.06 231 HIS A CA 1
ATOM 1803 C C . HIS A 1 231 ? 5.758 -7.449 3.859 1 95.06 231 HIS A C 1
ATOM 1805 O O . HIS A 1 231 ? 6.613 -8.336 3.85 1 95.06 231 HIS A O 1
ATOM 1811 N N . TRP A 1 232 ? 5.348 -6.758 2.771 1 97.38 232 TRP A N 1
ATOM 1812 C CA . TRP A 1 232 ? 5.98 -7.016 1.482 1 97.38 232 TRP A CA 1
ATOM 1813 C C . TRP A 1 232 ? 7.484 -6.758 1.553 1 97.38 232 TRP A C 1
ATOM 1815 O O . TRP A 1 232 ? 8.281 -7.574 1.091 1 97.38 232 TRP A O 1
ATOM 1825 N N . LEU A 1 233 ? 7.859 -5.672 2.162 1 96.31 233 LEU A N 1
ATOM 1826 C CA . LEU A 1 233 ? 9.266 -5.305 2.277 1 96.31 233 LEU A CA 1
ATOM 1827 C C . LEU A 1 233 ? 10.023 -6.312 3.135 1 96.31 233 LEU A C 1
ATOM 1829 O O . LEU A 1 233 ? 11.164 -6.66 2.828 1 96.31 233 LEU A O 1
ATOM 1833 N N . GLU A 1 234 ? 9.398 -6.766 4.219 1 96.12 234 GLU A N 1
ATOM 1834 C CA . GLU A 1 234 ? 10.023 -7.781 5.066 1 96.12 234 GLU A CA 1
ATOM 1835 C C . GLU A 1 234 ? 10.234 -9.086 4.301 1 96.12 234 GLU A C 1
ATOM 1837 O O . GLU A 1 234 ? 11.281 -9.719 4.422 1 96.12 234 GLU A O 1
ATOM 1842 N N . SER A 1 235 ? 9.234 -9.492 3.527 1 98.38 235 SER A N 1
ATOM 1843 C CA . SER A 1 235 ? 9.344 -10.695 2.707 1 98.38 235 SER A CA 1
ATOM 1844 C C . SER A 1 235 ? 10.43 -10.547 1.648 1 98.38 235 SER A C 1
ATOM 1846 O O . SER A 1 235 ? 11.141 -11.508 1.35 1 98.38 235 SER A O 1
ATOM 1848 N N . LEU A 1 236 ? 10.5 -9.336 1.058 1 98.38 236 LEU A N 1
ATOM 1849 C CA . LEU A 1 236 ? 11.562 -9.062 0.094 1 98.38 236 LEU A CA 1
ATOM 1850 C C . LEU A 1 236 ? 12.938 -9.32 0.71 1 98.38 236 LEU A C 1
ATOM 1852 O O . LEU A 1 236 ? 13.773 -9.992 0.112 1 98.38 236 LEU A O 1
ATOM 1856 N N . ARG A 1 237 ? 13.148 -8.82 1.901 1 97.81 237 ARG A N 1
ATOM 1857 C CA . ARG A 1 237 ? 14.422 -8.992 2.594 1 97.81 237 ARG A CA 1
ATOM 1858 C C . ARG A 1 237 ? 14.688 -10.461 2.898 1 97.81 237 ARG A C 1
ATOM 1860 O O . ARG A 1 237 ? 15.828 -10.922 2.82 1 97.81 237 ARG A O 1
ATOM 1867 N N . THR A 1 238 ? 13.633 -11.164 3.258 1 98.25 238 THR A N 1
ATOM 1868 C CA . THR A 1 238 ? 13.75 -12.594 3.527 1 98.25 238 THR A CA 1
ATOM 1869 C C . THR A 1 238 ? 14.273 -13.336 2.299 1 98.25 238 THR A C 1
ATOM 1871 O O . THR A 1 238 ? 15.211 -14.125 2.395 1 98.25 238 THR A O 1
ATOM 1874 N N . VAL A 1 239 ? 13.695 -13.102 1.13 1 98.62 239 VAL A N 1
ATOM 1875 C CA . VAL A 1 239 ? 14.102 -13.781 -0.097 1 98.62 239 VAL A CA 1
ATOM 1876 C C . VAL A 1 239 ? 15.516 -13.352 -0.482 1 98.62 239 VAL A C 1
ATOM 1878 O O . VAL A 1 239 ? 16.328 -14.18 -0.903 1 98.62 239 VAL A O 1
ATOM 1881 N N . GLN A 1 240 ? 15.812 -12.094 -0.304 1 98.38 240 GLN A N 1
ATOM 1882 C CA . GLN A 1 240 ? 17.141 -11.586 -0.627 1 98.38 240 GLN A CA 1
ATOM 1883 C C . GLN A 1 240 ? 18.203 -12.227 0.263 1 98.38 240 GLN A C 1
ATOM 1885 O O . GLN A 1 240 ? 19.312 -12.492 -0.185 1 98.38 240 GLN A O 1
ATOM 1890 N N . GLU A 1 241 ? 17.844 -12.406 1.505 1 98.19 241 GLU A N 1
ATOM 1891 C CA . GLU A 1 241 ? 18.781 -13.07 2.416 1 98.19 241 GLU A CA 1
ATOM 1892 C C . GLU A 1 241 ? 19.047 -14.508 1.981 1 98.19 241 GLU A C 1
ATOM 1894 O O . GLU A 1 241 ? 20.188 -14.969 2.018 1 98.19 241 GLU A O 1
ATOM 1899 N N . ILE A 1 242 ? 18.031 -15.203 1.533 1 97.62 242 ILE A N 1
ATOM 1900 C CA . ILE A 1 242 ? 18.203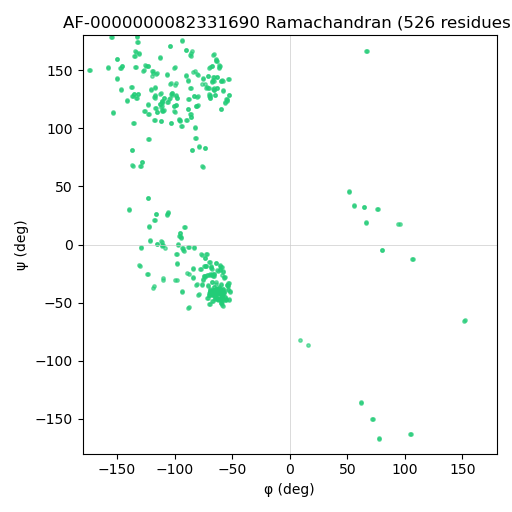 -16.562 1.015 1 97.62 242 ILE A CA 1
ATOM 1901 C C . ILE A 1 242 ? 19.109 -16.531 -0.222 1 97.62 242 ILE A C 1
ATOM 1903 O O . ILE A 1 242 ? 20.016 -17.344 -0.357 1 97.62 242 ILE A O 1
ATOM 1907 N N . GLU A 1 243 ? 18.812 -15.625 -1.071 1 98.25 243 GLU A N 1
ATOM 1908 C CA . GLU A 1 243 ? 19.594 -15.484 -2.289 1 98.25 243 GLU A CA 1
ATOM 1909 C C . GLU A 1 243 ? 21.078 -15.289 -1.969 1 98.25 243 GLU A C 1
ATOM 1911 O O . GLU A 1 243 ? 21.938 -15.969 -2.535 1 98.25 243 GLU A O 1
ATOM 1916 N N . ARG A 1 244 ? 21.359 -14.383 -1.039 1 97.5 244 ARG A N 1
ATOM 1917 C CA . ARG A 1 244 ? 22.734 -14.047 -0.688 1 97.5 244 ARG A CA 1
ATOM 1918 C C . ARG A 1 244 ? 23.422 -15.227 0.001 1 97.5 244 ARG A C 1
ATOM 1920 O O . ARG A 1 244 ? 24.578 -15.539 -0.301 1 97.5 244 ARG A O 1
ATOM 1927 N N . ARG A 1 245 ? 22.781 -15.914 0.911 1 96.81 245 ARG A N 1
ATOM 1928 C CA . ARG A 1 245 ? 23.375 -16.969 1.738 1 96.81 245 ARG A CA 1
ATOM 1929 C C . ARG A 1 245 ? 23.594 -18.234 0.932 1 96.81 245 ARG A C 1
ATOM 1931 O O . ARG A 1 245 ? 24.531 -18.984 1.196 1 96.81 245 ARG A O 1
ATOM 1938 N N . ARG A 1 246 ? 22.781 -18.406 -0.104 1 97.06 246 ARG A N 1
ATOM 1939 C CA . ARG A 1 246 ? 22.812 -19.688 -0.792 1 97.06 246 ARG A CA 1
ATOM 1940 C C . ARG A 1 246 ? 23.156 -19.516 -2.266 1 97.06 246 ARG A C 1
ATOM 1942 O O . ARG A 1 246 ? 23.109 -20.469 -3.037 1 97.06 246 ARG A O 1
ATOM 1949 N N . ASP A 1 247 ? 23.422 -18.266 -2.613 1 97.56 247 ASP A N 1
ATOM 1950 C CA . ASP A 1 247 ? 23.625 -17.953 -4.027 1 97.56 247 ASP A CA 1
ATOM 1951 C C . ASP A 1 247 ? 22.469 -18.484 -4.871 1 97.56 247 ASP A C 1
ATOM 1953 O O . ASP A 1 247 ? 22.688 -19.188 -5.863 1 97.56 247 ASP A O 1
ATOM 1957 N N . ALA A 1 248 ? 21.266 -18.234 -4.41 1 98.19 248 ALA A N 1
ATOM 1958 C CA . ALA A 1 248 ? 20.062 -18.859 -4.969 1 98.19 248 ALA A CA 1
ATOM 1959 C C . ALA A 1 248 ? 19.625 -18.141 -6.242 1 98.19 248 ALA A C 1
ATOM 1961 O O . ALA A 1 248 ? 19.828 -16.938 -6.391 1 98.19 248 ALA A O 1
ATOM 1962 N N . THR A 1 249 ? 19.078 -18.875 -7.148 1 97.88 249 THR A N 1
ATOM 1963 C CA . THR A 1 249 ? 18.297 -18.328 -8.258 1 97.88 249 THR A CA 1
ATOM 1964 C C . THR A 1 249 ? 16.875 -18.016 -7.816 1 97.88 249 THR A C 1
ATOM 1966 O O . THR A 1 249 ? 16.141 -18.906 -7.383 1 97.88 249 THR A O 1
ATOM 1969 N N . VAL A 1 250 ? 16.469 -16.734 -7.906 1 98.38 250 VAL A N 1
ATOM 1970 C CA . VAL A 1 250 ? 15.133 -16.328 -7.484 1 98.38 250 VAL A CA 1
ATOM 1971 C C . VAL A 1 250 ? 14.242 -16.125 -8.711 1 98.38 250 VAL A C 1
ATOM 1973 O O . VAL A 1 250 ? 14.633 -15.43 -9.656 1 98.38 250 VAL A O 1
ATOM 1976 N N . ILE A 1 251 ? 13.086 -16.734 -8.688 1 98.25 251 ILE A N 1
ATOM 1977 C CA . ILE A 1 251 ? 12.141 -16.672 -9.797 1 98.25 251 ILE A CA 1
ATOM 1978 C C . ILE A 1 251 ? 10.914 -15.867 -9.391 1 98.25 251 ILE A C 1
ATOM 1980 O O . ILE A 1 251 ? 10.219 -16.219 -8.438 1 98.25 251 ILE A O 1
ATOM 1984 N N . CYS A 1 252 ? 10.57 -14.781 -10.164 1 98.25 252 CYS A N 1
ATOM 1985 C CA . CYS A 1 252 ? 9.422 -13.922 -9.906 1 98.25 252 CYS A CA 1
ATOM 1986 C C . CYS A 1 252 ? 8.164 -14.484 -10.562 1 98.25 252 CYS A C 1
ATOM 1988 O O . CYS A 1 252 ? 8.25 -15.289 -11.492 1 98.25 252 CYS A O 1
ATOM 1990 N N . GLY A 1 253 ? 7.051 -14 -10.117 1 97.75 253 GLY A N 1
ATOM 1991 C CA . GLY A 1 253 ? 5.781 -14.641 -10.406 1 97.75 253 GLY A CA 1
ATOM 1992 C C . GLY A 1 253 ? 5.297 -14.406 -11.828 1 97.75 253 GLY A C 1
ATOM 1993 O O . GLY A 1 253 ? 4.562 -15.227 -12.383 1 97.75 253 GLY A O 1
ATOM 1994 N N . HIS A 1 254 ? 5.645 -13.258 -12.406 1 98.38 254 HIS A N 1
ATOM 1995 C CA . HIS A 1 254 ? 5.098 -12.914 -13.711 1 98.38 254 HIS A CA 1
ATOM 1996 C C . HIS A 1 254 ? 6.156 -12.273 -14.602 1 98.38 254 HIS A C 1
ATOM 1998 O O . HIS A 1 254 ? 5.844 -11.422 -15.438 1 98.38 254 HIS A O 1
ATOM 2004 N N . ASP A 1 255 ? 7.395 -12.648 -14.43 1 97.88 255 ASP A N 1
ATOM 2005 C CA . ASP A 1 255 ? 8.5 -12.055 -15.18 1 97.88 255 ASP A CA 1
ATOM 2006 C C . ASP A 1 255 ? 8.898 -12.938 -16.359 1 97.88 255 ASP A C 1
ATOM 2008 O O . ASP A 1 255 ? 9.242 -14.109 -16.172 1 97.88 255 ASP A O 1
ATOM 2012 N N . GLY A 1 256 ? 8.953 -12.367 -17.5 1 96.19 256 GLY A N 1
ATOM 2013 C CA . GLY A 1 256 ? 9.281 -13.133 -18.688 1 96.19 256 GLY A CA 1
ATOM 2014 C C . GLY A 1 256 ? 10.688 -13.695 -18.672 1 96.19 256 GLY A C 1
ATOM 2015 O O . GLY A 1 256 ? 10.914 -14.836 -19.078 1 96.19 256 GLY A O 1
ATOM 2016 N N . ASP A 1 257 ? 11.625 -12.875 -18.266 1 95.19 257 ASP A N 1
ATOM 2017 C CA . ASP A 1 257 ? 13.008 -13.336 -18.188 1 95.19 257 ASP A CA 1
ATOM 2018 C C . ASP A 1 257 ? 13.141 -14.492 -17.203 1 95.19 257 ASP A C 1
ATOM 2020 O O . ASP A 1 257 ? 13.922 -15.414 -17.438 1 95.19 257 ASP A O 1
ATOM 2024 N N . ASP A 1 258 ? 12.422 -14.43 -16.141 1 95.75 258 ASP A N 1
ATOM 2025 C CA . ASP A 1 258 ? 12.484 -15.5 -15.148 1 95.75 258 ASP A CA 1
ATOM 2026 C C . ASP A 1 258 ? 11.859 -16.781 -15.688 1 95.75 258 ASP A C 1
ATOM 2028 O O . ASP A 1 258 ? 12.328 -17.875 -15.375 1 95.75 258 ASP A O 1
ATOM 2032 N N . LEU A 1 259 ? 10.773 -16.656 -16.438 1 95.38 259 LEU A N 1
ATOM 2033 C CA . LEU A 1 259 ? 10.188 -17.828 -17.062 1 95.38 259 LEU A CA 1
ATOM 2034 C C . LEU A 1 259 ? 11.203 -18.516 -17.984 1 95.38 259 LEU A C 1
ATOM 2036 O O . LEU A 1 259 ? 11.328 -19.734 -17.969 1 95.38 259 LEU A O 1
ATOM 2040 N N . GLU A 1 260 ? 11.945 -17.703 -18.75 1 93.94 260 GLU A N 1
ATOM 2041 C CA . GLU A 1 260 ? 12.977 -18.25 -19.625 1 93.94 260 GLU A CA 1
ATOM 2042 C C . GLU A 1 260 ? 14.07 -18.938 -18.812 1 93.94 260 GLU A C 1
ATOM 2044 O O . GLU A 1 260 ? 14.555 -20.016 -19.203 1 93.94 260 GLU A O 1
ATOM 2049 N N . LEU A 1 261 ? 14.422 -18.328 -17.75 1 92.62 261 LEU A N 1
ATOM 2050 C CA . LEU A 1 261 ? 15.43 -18.891 -16.875 1 92.62 261 LEU A CA 1
ATOM 2051 C C . LEU A 1 261 ? 14.969 -20.234 -16.297 1 92.62 261 LEU A C 1
ATOM 2053 O O . LEU A 1 261 ? 15.75 -21.172 -16.203 1 92.62 261 LEU A O 1
ATOM 2057 N N . LEU A 1 262 ? 13.719 -20.344 -15.891 1 92.69 262 LEU A N 1
ATOM 2058 C CA . LEU A 1 262 ? 13.133 -21.547 -15.328 1 92.69 262 LEU A CA 1
ATOM 2059 C C . LEU A 1 262 ? 13.211 -22.703 -16.328 1 92.69 262 LEU A C 1
ATOM 2061 O O . LEU A 1 262 ? 13.43 -23.859 -15.938 1 92.69 262 LEU A O 1
ATOM 2065 N N . GLU A 1 263 ? 13.078 -22.375 -17.578 1 89.56 263 GLU A N 1
ATOM 2066 C CA . GLU A 1 263 ? 13.117 -23.391 -18.641 1 89.56 263 GLU A CA 1
ATOM 2067 C C . GLU A 1 263 ? 14.516 -23.984 -18.766 1 89.56 263 GLU A C 1
ATOM 2069 O O . GLU A 1 263 ? 14.672 -25.109 -19.25 1 89.56 263 GLU A O 1
ATOM 2074 N N . SER A 1 264 ? 15.5 -23.281 -18.234 1 85.38 264 SER A N 1
ATOM 2075 C CA . SER A 1 264 ? 16.875 -23.719 -18.391 1 85.38 264 SER A CA 1
ATOM 2076 C C . SER A 1 264 ? 17.359 -24.469 -17.141 1 85.38 264 SER A C 1
ATOM 2078 O O . SER A 1 264 ? 18.438 -25.062 -17.141 1 85.38 264 SER A O 1
ATOM 2080 N N . LEU A 1 265 ? 16.578 -24.453 -16.109 1 83.94 265 LEU A N 1
ATOM 2081 C CA . LEU A 1 265 ? 16.969 -25.094 -14.859 1 83.94 265 LEU A CA 1
ATOM 2082 C C . LEU A 1 265 ? 16.656 -26.594 -14.891 1 83.94 265 LEU A C 1
ATOM 2084 O O . LEU A 1 265 ? 15.672 -27.016 -15.508 1 83.94 265 LEU A O 1
ATOM 2088 N N . MET B 1 1 ? -16.828 19.562 28.188 1 91.88 1 MET B N 1
ATOM 2089 C CA . MET B 1 1 ? -16.672 20.344 26.953 1 91.88 1 MET B CA 1
ATOM 2090 C C . MET B 1 1 ? -15.977 21.672 27.25 1 91.88 1 MET B C 1
ATOM 2092 O O . MET B 1 1 ? -16.156 22.234 28.328 1 91.88 1 MET B O 1
ATOM 2096 N N . VAL B 1 2 ? -15.062 22.016 26.297 1 92.88 2 VAL B N 1
ATOM 2097 C CA . VAL B 1 2 ? -14.266 23.219 26.531 1 92.88 2 VAL B CA 1
ATOM 2098 C C . VAL B 1 2 ? -14.734 24.344 25.609 1 92.88 2 VAL B C 1
ATOM 2100 O O . VAL B 1 2 ? -15.211 24.094 24.5 1 92.88 2 VAL B O 1
ATOM 2103 N N . ASP B 1 3 ? -14.617 25.578 26.188 1 94.69 3 ASP B N 1
ATOM 2104 C CA . ASP B 1 3 ? -14.859 26.75 25.359 1 94.69 3 ASP B CA 1
ATOM 2105 C C . ASP B 1 3 ? -13.617 27.109 24.547 1 94.69 3 ASP B C 1
ATOM 2107 O O . ASP B 1 3 ? -12.766 27.875 25 1 94.69 3 ASP B O 1
ATOM 2111 N N . ALA B 1 4 ? -13.5 26.578 23.328 1 94.25 4 ALA B N 1
ATOM 2112 C CA . ALA B 1 4 ? -12.375 26.797 22.422 1 94.25 4 ALA B CA 1
ATOM 2113 C C . ALA B 1 4 ? -12.867 27.094 21 1 94.25 4 ALA B C 1
ATOM 2115 O O . ALA B 1 4 ? -13.977 26.719 20.641 1 94.25 4 ALA B O 1
ATOM 2116 N N . THR B 1 5 ? -12.07 27.797 20.344 1 93.81 5 THR B N 1
ATOM 2117 C CA . THR B 1 5 ? -12.383 28.094 18.953 1 93.81 5 THR B CA 1
ATOM 2118 C C . THR B 1 5 ? -11.297 27.547 18.031 1 93.81 5 THR B C 1
ATOM 2120 O O . THR B 1 5 ? -10.141 27.406 18.438 1 93.81 5 THR B O 1
ATOM 2123 N N . LEU B 1 6 ? -11.703 27.188 16.875 1 96.69 6 LEU B N 1
ATOM 2124 C CA . LEU B 1 6 ? -10.797 26.719 15.828 1 96.69 6 LEU B CA 1
ATOM 2125 C C . LEU B 1 6 ? -10.711 27.719 14.695 1 96.69 6 LEU B C 1
ATOM 2127 O O . LEU B 1 6 ? -11.734 28.125 14.125 1 96.69 6 LEU B O 1
ATOM 2131 N N . THR B 1 7 ? -9.516 28.188 14.406 1 96.94 7 THR B N 1
ATOM 2132 C CA . THR B 1 7 ? -9.273 29.094 13.305 1 96.94 7 THR B CA 1
ATOM 2133 C C . THR B 1 7 ? -8.352 28.469 12.266 1 96.94 7 THR B C 1
ATOM 2135 O O . THR B 1 7 ? -7.152 28.328 12.5 1 96.94 7 THR B O 1
ATOM 2138 N N . PRO B 1 8 ? -8.898 28.078 11.086 1 97.75 8 PRO B N 1
ATOM 2139 C CA . PRO B 1 8 ? -8.016 27.562 10.039 1 97.75 8 PRO B CA 1
ATOM 2140 C C . PRO B 1 8 ? -7.09 28.641 9.469 1 97.75 8 PRO B C 1
ATOM 2142 O O . PRO B 1 8 ? -7.492 29.797 9.32 1 97.75 8 PRO B O 1
ATOM 2145 N N . ILE B 1 9 ? -5.871 28.266 9.234 1 97.81 9 ILE B N 1
ATOM 2146 C CA . ILE B 1 9 ? -4.855 29.109 8.609 1 97.81 9 ILE B CA 1
ATOM 2147 C C . ILE B 1 9 ? -4.551 28.594 7.203 1 97.81 9 ILE B C 1
ATOM 2149 O O . ILE B 1 9 ? -4.059 27.484 7.035 1 97.81 9 ILE B O 1
ATOM 2153 N N . ASP B 1 10 ? -4.848 29.375 6.223 1 96.06 10 ASP B N 1
ATOM 2154 C CA . ASP B 1 10 ? -4.582 29 4.836 1 96.06 10 ASP B CA 1
ATOM 2155 C C . ASP B 1 10 ? -3.084 28.969 4.551 1 96.06 10 ASP B C 1
ATOM 2157 O O . ASP B 1 10 ? -2.381 29.953 4.762 1 96.06 10 ASP B O 1
ATOM 2161 N N . ARG B 1 11 ? -2.639 27.859 4.047 1 98 11 ARG B N 1
ATOM 2162 C CA . ARG B 1 11 ? -1.211 27.688 3.797 1 98 11 ARG B CA 1
ATOM 2163 C C . ARG B 1 11 ? -0.942 27.375 2.328 1 98 11 ARG B C 1
ATOM 2165 O O . ARG B 1 11 ? 0.146 26.922 1.974 1 98 11 ARG B O 1
ATOM 2172 N N . GLY B 1 12 ? -1.874 27.594 1.488 1 98 12 GLY B N 1
ATOM 2173 C CA . GLY B 1 12 ? -1.69 27.359 0.066 1 98 12 GLY B CA 1
ATOM 2174 C C . GLY B 1 12 ? -2.396 26.109 -0.422 1 98 12 GLY B C 1
ATOM 2175 O O . GLY B 1 12 ? -3.393 25.672 0.167 1 98 12 GLY B O 1
ATOM 2176 N N . THR B 1 13 ? -1.978 25.625 -1.655 1 98.5 13 THR B N 1
ATOM 2177 C CA . THR B 1 13 ? -2.646 24.516 -2.342 1 98.5 13 THR B CA 1
ATOM 2178 C C . THR B 1 13 ? -1.626 23.562 -2.941 1 98.5 13 THR B C 1
ATOM 2180 O O . THR B 1 13 ? -0.622 23.984 -3.516 1 98.5 13 THR B O 1
ATOM 2183 N N . ILE B 1 14 ? -1.86 22.281 -2.764 1 98.44 14 ILE B N 1
ATOM 2184 C CA . ILE B 1 14 ? -1.083 21.266 -3.451 1 98.44 14 ILE B CA 1
ATOM 2185 C C . ILE B 1 14 ? -1.887 20.703 -4.625 1 98.44 14 ILE B C 1
ATOM 2187 O O . ILE B 1 14 ? -3.078 20.422 -4.488 1 98.44 14 ILE B O 1
ATOM 2191 N N . THR B 1 15 ? -1.267 20.656 -5.75 1 98.62 15 THR B N 1
ATOM 2192 C CA . THR B 1 15 ? -1.814 20 -6.934 1 98.62 15 THR B CA 1
ATOM 2193 C C . THR B 1 15 ? -1.048 18.719 -7.25 1 98.62 15 THR B C 1
ATOM 2195 O O . THR B 1 15 ? 0.18 18.734 -7.359 1 98.62 15 THR B O 1
ATOM 2198 N N . THR B 1 16 ? -1.735 17.625 -7.371 1 98.56 16 THR B N 1
ATOM 2199 C CA . THR B 1 16 ? -1.09 16.344 -7.625 1 98.56 16 THR B CA 1
ATOM 2200 C C . THR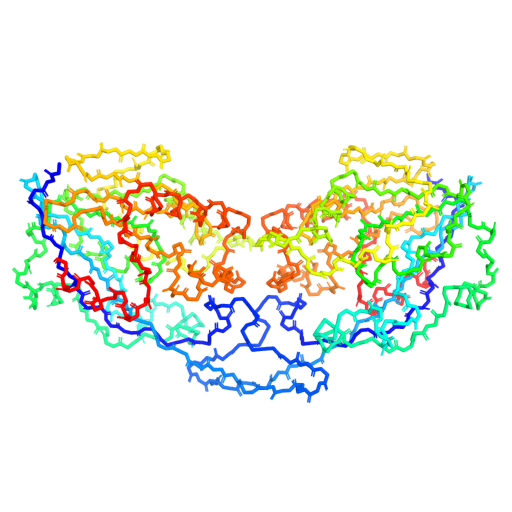 B 1 16 ? -2.014 15.422 -8.414 1 98.56 16 THR B C 1
ATOM 2202 O O . THR B 1 16 ? -3.215 15.672 -8.516 1 98.56 16 THR B O 1
ATOM 2205 N N . ASP B 1 17 ? -1.418 14.367 -9.109 1 98.31 17 ASP B N 1
ATOM 2206 C CA . ASP B 1 17 ? -2.209 13.297 -9.703 1 98.31 17 ASP B CA 1
ATOM 2207 C C . ASP B 1 17 ? -3.115 12.641 -8.664 1 98.31 17 ASP B C 1
ATOM 2209 O O . ASP B 1 17 ? -2.643 12.164 -7.633 1 98.31 17 ASP B O 1
ATOM 2213 N N . VAL B 1 18 ? -4.426 12.578 -8.93 1 98.25 18 VAL B N 1
ATOM 2214 C CA . VAL B 1 18 ? -5.395 12.047 -7.973 1 98.25 18 VAL B CA 1
ATOM 2215 C C . VAL B 1 18 ? -5.066 10.586 -7.66 1 98.25 18 VAL B C 1
ATOM 2217 O O . VAL B 1 18 ? -5.438 10.078 -6.602 1 98.25 18 VAL B O 1
ATOM 2220 N N . ASN B 1 19 ? -4.285 9.867 -8.453 1 97.56 19 ASN B N 1
ATOM 2221 C CA . ASN B 1 19 ? -3.836 8.508 -8.156 1 97.56 19 ASN B CA 1
ATOM 2222 C C . ASN B 1 19 ? -2.969 8.469 -6.902 1 97.56 19 ASN B C 1
ATOM 2224 O O . ASN B 1 19 ? -2.832 7.414 -6.273 1 97.56 19 ASN B O 1
ATOM 2228 N N . ASN B 1 20 ? -2.342 9.617 -6.496 1 97.75 20 ASN B N 1
ATOM 2229 C CA . ASN B 1 20 ? -1.612 9.672 -5.23 1 97.75 20 ASN B CA 1
ATOM 2230 C C . ASN B 1 20 ? -2.562 9.695 -4.035 1 97.75 20 ASN B C 1
ATOM 2232 O O . ASN B 1 20 ? -2.211 9.234 -2.949 1 97.75 20 ASN B O 1
ATOM 2236 N N . ILE B 1 21 ? -3.74 10.219 -4.266 1 97.75 21 ILE B N 1
ATOM 2237 C CA . ILE B 1 21 ? -4.676 10.5 -3.178 1 97.75 21 ILE B CA 1
ATOM 2238 C C . ILE B 1 21 ? -5.625 9.32 -3 1 97.75 21 ILE B C 1
ATOM 2240 O O . ILE B 1 21 ? -6 8.977 -1.875 1 97.75 21 ILE B O 1
ATOM 2244 N N . VAL B 1 22 ? -6.031 8.781 -4.113 1 97.38 22 VAL B N 1
ATOM 2245 C CA . VAL B 1 22 ? -6.969 7.668 -4.137 1 97.38 22 VAL B CA 1
ATOM 2246 C C . VAL B 1 22 ? -6.348 6.488 -4.887 1 97.38 22 VAL B C 1
ATOM 2248 O O . VAL B 1 22 ? -6.023 6.598 -6.07 1 97.38 22 VAL B O 1
ATOM 2251 N N . GLU B 1 23 ? -6.219 5.383 -4.184 1 96.25 23 GLU B N 1
ATOM 2252 C CA . GLU B 1 23 ? -5.594 4.188 -4.738 1 96.25 23 GLU B CA 1
ATOM 2253 C C . GLU B 1 23 ? -6.293 3.744 -6.023 1 96.25 23 GLU B C 1
ATOM 2255 O O . GLU B 1 23 ? -7.5 3.494 -6.023 1 96.25 23 GLU B O 1
ATOM 2260 N N . GLY B 1 24 ? -5.488 3.662 -7.141 1 94.12 24 GLY B N 1
ATOM 2261 C CA . GLY B 1 24 ? -6 3.156 -8.406 1 94.12 24 GLY B CA 1
ATOM 2262 C C . GLY B 1 24 ? -7.086 4.027 -9 1 94.12 24 GLY B C 1
ATOM 2263 O O . GLY B 1 24 ? -8.016 3.523 -9.641 1 94.12 24 GLY B O 1
ATOM 2264 N N . PHE B 1 25 ? -7.105 5.32 -8.828 1 96.12 25 PHE B N 1
ATOM 2265 C CA . PHE B 1 25 ? -8.141 6.258 -9.25 1 96.12 25 PHE B CA 1
ATOM 2266 C C . PHE B 1 25 ? -8.352 6.191 -10.758 1 96.12 25 PHE B C 1
ATOM 2268 O O . PHE B 1 25 ? -9.484 6.051 -11.227 1 96.12 25 PHE B O 1
ATOM 2275 N N . ARG B 1 26 ? -7.328 6.324 -11.5 1 95.12 26 ARG B N 1
ATOM 2276 C CA . ARG B 1 26 ? -7.383 6.211 -12.953 1 95.12 26 ARG B CA 1
ATOM 2277 C C . ARG B 1 26 ? -6.23 5.363 -13.484 1 95.12 26 ARG B C 1
ATOM 2279 O O . ARG B 1 26 ? -5.094 5.832 -13.555 1 95.12 26 ARG B O 1
ATOM 2286 N N . LEU B 1 27 ? -6.574 4.137 -13.852 1 96.06 27 LEU B N 1
ATOM 2287 C CA . LEU B 1 27 ? -5.586 3.217 -14.406 1 96.06 27 LEU B CA 1
ATOM 2288 C C . LEU B 1 27 ? -6.02 2.723 -15.781 1 96.06 27 LEU B C 1
ATOM 2290 O O . LEU B 1 27 ? -7.215 2.717 -16.094 1 96.06 27 LEU B O 1
ATOM 2294 N N . GLY B 1 28 ? -5.039 2.363 -16.578 1 96.62 28 GLY B N 1
ATOM 2295 C CA . GLY B 1 28 ? -5.359 1.743 -17.859 1 96.62 28 GLY B CA 1
ATOM 2296 C C . GLY B 1 28 ? -6.074 0.415 -17.719 1 96.62 28 GLY B C 1
ATOM 2297 O O . GLY B 1 28 ? -5.832 -0.327 -16.766 1 96.62 28 GLY B O 1
ATOM 2298 N N . THR B 1 29 ? -7.004 0.141 -18.641 1 96.44 29 THR B N 1
ATOM 2299 C CA . THR B 1 29 ? -7.719 -1.127 -18.75 1 96.44 29 THR B CA 1
ATOM 2300 C C . THR B 1 29 ? -7.719 -1.623 -20.188 1 96.44 29 THR B C 1
ATOM 2302 O O . THR B 1 29 ? -7.23 -0.935 -21.094 1 96.44 29 THR B O 1
ATOM 2305 N N . ALA B 1 30 ? -8.242 -2.824 -20.391 1 95.25 30 ALA B N 1
ATOM 2306 C CA . ALA B 1 30 ? -8.312 -3.393 -21.734 1 95.25 30 ALA B CA 1
ATOM 2307 C C . ALA B 1 30 ? -9.109 -2.492 -22.672 1 95.25 30 ALA B C 1
ATOM 2309 O O . ALA B 1 30 ? -8.727 -2.289 -23.828 1 95.25 30 ALA B O 1
ATOM 2310 N N . ASP B 1 31 ? -10.188 -1.898 -22.141 1 94.88 31 ASP B N 1
ATOM 2311 C CA . ASP B 1 31 ? -11.094 -1.091 -22.969 1 94.88 31 ASP B CA 1
ATOM 2312 C C . ASP B 1 31 ? -10.562 0.334 -23.109 1 94.88 31 ASP B C 1
ATOM 2314 O O . ASP B 1 31 ? -10.891 1.023 -24.078 1 94.88 31 ASP B O 1
ATOM 2318 N N . ASP B 1 32 ? -9.82 0.822 -22.156 1 97 32 ASP B N 1
ATOM 2319 C CA . ASP B 1 32 ? -9.211 2.15 -22.141 1 97 32 ASP B CA 1
ATOM 2320 C C . ASP B 1 32 ? -7.773 2.094 -21.641 1 97 32 ASP B C 1
ATOM 2322 O O . ASP B 1 32 ? -7.5 2.455 -20.484 1 97 32 ASP B O 1
ATOM 2326 N N . PRO B 1 33 ? -6.844 1.734 -22.516 1 96 33 PRO B N 1
ATOM 2327 C CA . PRO B 1 33 ? -5.477 1.449 -22.078 1 96 33 PRO B CA 1
ATOM 2328 C C . PRO B 1 33 ? -4.707 2.709 -21.688 1 96 33 PRO B C 1
ATOM 2330 O O . PRO B 1 33 ? -3.645 2.619 -21.062 1 96 33 PRO B O 1
ATOM 2333 N N . ASN B 1 34 ? -5.148 3.893 -22.109 1 96 34 ASN B N 1
ATOM 2334 C CA . ASN B 1 34 ? -4.469 5.141 -21.781 1 96 34 ASN B CA 1
ATOM 2335 C C . ASN B 1 34 ? -5.457 6.23 -21.375 1 96 34 ASN B C 1
ATOM 2337 O O . ASN B 1 34 ? -5.574 7.25 -22.062 1 96 34 ASN B O 1
ATOM 2341 N N . PRO B 1 35 ? -6.074 5.996 -20.219 1 96.38 35 PRO B N 1
ATOM 2342 C CA . PRO B 1 35 ? -6.996 7.035 -19.766 1 96.38 35 PRO B CA 1
ATOM 2343 C C . PRO B 1 35 ? -6.285 8.336 -19.375 1 96.38 35 PRO B C 1
ATOM 2345 O O . PRO B 1 35 ? -5.098 8.312 -19.047 1 96.38 35 PRO B O 1
ATOM 2348 N N . ASP B 1 36 ? -6.973 9.438 -19.469 1 96 36 ASP B N 1
ATOM 2349 C CA . ASP B 1 36 ? -6.41 10.719 -19.047 1 96 36 ASP B CA 1
ATOM 2350 C C . ASP B 1 36 ? -6.188 10.742 -17.531 1 96 36 ASP B C 1
ATOM 2352 O O . ASP B 1 36 ? -7.051 10.305 -16.766 1 96 36 ASP B O 1
ATOM 2356 N N . THR B 1 37 ? -5.02 11.203 -17.141 1 95.19 37 THR B N 1
ATOM 2357 C CA . THR B 1 37 ? -4.773 11.438 -15.727 1 95.19 37 THR B CA 1
ATOM 2358 C C . THR B 1 37 ? -5.602 12.617 -15.219 1 95.19 37 THR B C 1
ATOM 2360 O O . THR B 1 37 ? -6.023 13.469 -16 1 95.19 37 THR B O 1
ATOM 2363 N N . VAL B 1 38 ? -5.898 12.609 -13.992 1 97.19 38 VAL B N 1
ATOM 2364 C CA . VAL B 1 38 ? -6.625 13.711 -13.367 1 97.19 38 VAL B CA 1
ATOM 2365 C C . VAL B 1 38 ? -5.75 14.367 -12.297 1 97.19 38 VAL B C 1
ATOM 2367 O O . VAL B 1 38 ? -5.328 13.711 -11.344 1 97.19 38 VAL B O 1
ATOM 2370 N N . MET B 1 39 ? -5.434 15.641 -12.5 1 98 39 MET B N 1
ATOM 2371 C CA . MET B 1 39 ? -4.77 16.422 -11.469 1 98 39 MET B CA 1
ATOM 2372 C C . MET B 1 39 ? -5.789 17.031 -10.508 1 98 39 MET B C 1
ATOM 2374 O O . MET B 1 39 ? -6.836 17.516 -10.945 1 98 39 MET B O 1
ATOM 2378 N N . GLY B 1 40 ? -5.516 16.938 -9.242 1 97.81 40 GLY B N 1
ATOM 2379 C CA . GLY B 1 40 ? -6.438 17.484 -8.258 1 97.81 40 GLY B CA 1
ATOM 2380 C C . GLY B 1 40 ? -5.773 18.438 -7.277 1 97.81 40 GLY B C 1
ATOM 2381 O O . GLY B 1 40 ? -4.594 18.281 -6.953 1 97.81 40 GLY B O 1
ATOM 2382 N N . ASP B 1 41 ? -6.613 19.391 -6.812 1 97.94 41 ASP B N 1
ATOM 2383 C CA . ASP B 1 41 ? -6.156 20.375 -5.832 1 97.94 41 ASP B CA 1
ATOM 2384 C C . ASP B 1 41 ? -6.59 19.984 -4.422 1 97.94 41 ASP B C 1
ATOM 2386 O O . ASP B 1 41 ? -7.699 19.484 -4.223 1 97.94 41 ASP B O 1
ATOM 2390 N N . GLY B 1 42 ? -5.707 20.125 -3.455 1 98.19 42 GLY B N 1
ATOM 2391 C CA . GLY B 1 42 ? -5.996 20.016 -2.035 1 98.19 42 GLY B CA 1
ATOM 2392 C C . GLY B 1 42 ? -5.438 21.156 -1.217 1 98.19 42 GLY B C 1
ATOM 2393 O O . GLY B 1 42 ? -4.277 21.547 -1.382 1 98.19 42 GLY B O 1
ATOM 2394 N N . PRO B 1 43 ? -6.27 21.734 -0.428 1 98.44 43 PRO B N 1
ATOM 2395 C CA . PRO B 1 43 ? -5.75 22.812 0.416 1 98.44 43 PRO B CA 1
ATOM 2396 C C . PRO B 1 43 ? -4.742 22.328 1.453 1 98.44 43 PRO B C 1
ATOM 2398 O O . PRO B 1 43 ? -4.855 21.203 1.94 1 98.44 43 PRO B O 1
ATOM 2401 N N . VAL B 1 44 ? -3.736 23.062 1.686 1 98.56 44 VAL B N 1
ATOM 2402 C CA . VAL B 1 44 ? -2.895 22.922 2.869 1 98.56 44 VAL B CA 1
ATOM 2403 C C . VAL B 1 44 ? -3.312 23.938 3.924 1 98.56 44 VAL B C 1
ATOM 2405 O O . VAL B 1 44 ? -3.457 25.125 3.621 1 98.56 44 VAL B O 1
ATOM 2408 N N . TYR B 1 45 ? -3.594 23.469 5.109 1 98.25 45 TYR B N 1
ATOM 2409 C CA . TYR B 1 45 ? -4.008 24.422 6.137 1 98.25 45 TYR B CA 1
ATOM 2410 C C . TYR B 1 45 ? -3.527 23.969 7.516 1 98.25 45 TYR B C 1
ATOM 2412 O O . TYR B 1 45 ? -3.262 22.797 7.734 1 98.25 45 TYR B O 1
ATOM 2420 N N . ASN B 1 46 ? -3.312 24.906 8.375 1 98.31 46 ASN B N 1
ATOM 2421 C CA . ASN B 1 46 ? -3.139 24.719 9.812 1 98.31 46 ASN B CA 1
ATOM 2422 C C . ASN B 1 46 ? -4.387 25.141 10.586 1 98.31 46 ASN B C 1
ATOM 2424 O O . ASN B 1 46 ? -5.34 25.656 10.008 1 98.31 46 ASN B O 1
ATOM 2428 N N . VAL B 1 47 ? -4.398 24.844 11.828 1 98.62 47 VAL B N 1
ATOM 2429 C CA . VAL B 1 47 ? -5.492 25.281 12.68 1 98.62 47 VAL B CA 1
ATOM 2430 C C . VAL B 1 47 ? -4.934 25.891 13.969 1 98.62 47 VAL B C 1
ATOM 2432 O O . VAL B 1 47 ? -4.086 25.281 14.625 1 98.62 47 VAL B O 1
ATOM 2435 N N . VAL B 1 48 ? -5.328 27.094 14.297 1 98.5 48 VAL B N 1
ATOM 2436 C CA . VAL B 1 48 ? -5.105 27.609 15.641 1 98.5 48 VAL B CA 1
ATOM 2437 C C . VAL B 1 48 ? -6.277 27.234 16.547 1 98.5 48 VAL B C 1
ATOM 2439 O O . VAL B 1 48 ? -7.43 27.531 16.234 1 98.5 48 VAL B O 1
ATOM 2442 N N . ILE B 1 49 ? -6.004 26.469 17.516 1 97.88 49 ILE B N 1
ATOM 2443 C CA . ILE B 1 49 ? -6.965 26.125 18.547 1 97.88 49 ILE B CA 1
ATOM 2444 C C . ILE B 1 49 ? -6.82 27.078 19.734 1 97.88 49 ILE B C 1
ATOM 2446 O O . ILE B 1 49 ? -5.875 26.969 20.516 1 97.88 49 ILE B O 1
ATOM 2450 N N . ASP B 1 50 ? -7.707 28.016 19.797 1 96.31 50 ASP B N 1
ATOM 2451 C CA . ASP B 1 50 ? -7.723 28.922 20.953 1 96.31 50 ASP B CA 1
ATOM 2452 C C . ASP B 1 50 ? -8.375 28.266 22.156 1 96.31 50 ASP B C 1
ATOM 2454 O O . ASP B 1 50 ? -9.555 28.484 22.438 1 96.31 50 ASP B O 1
ATOM 2458 N N . HIS B 1 51 ? -7.551 27.531 22.859 1 97 51 HIS B N 1
ATOM 2459 C CA . HIS B 1 51 ? -7.953 26.781 24.047 1 97 51 HIS B CA 1
ATOM 2460 C C . HIS B 1 51 ? -7.793 27.609 25.312 1 97 51 HIS B C 1
ATOM 2462 O O . HIS B 1 51 ? -6.875 28.438 25.406 1 97 51 HIS B O 1
ATOM 2468 N N . PRO B 1 52 ? -8.711 27.422 26.312 1 97.19 52 PRO B N 1
ATOM 2469 C CA . PRO B 1 52 ? -8.602 28.203 27.547 1 97.19 52 PRO B CA 1
ATOM 2470 C C . PRO B 1 52 ? -7.254 28.016 28.25 1 97.19 52 PRO B C 1
ATOM 2472 O O . PRO B 1 52 ? -6.781 28.938 28.938 1 97.19 52 PRO B O 1
ATOM 2475 N N . GLU B 1 53 ? -6.578 26.969 28.016 1 98.25 53 GLU B N 1
ATOM 2476 C CA . GLU B 1 53 ? -5.328 26.672 28.719 1 98.25 53 GLU B CA 1
ATOM 2477 C C . GLU B 1 53 ? -4.121 27.078 27.875 1 98.25 53 GLU B C 1
ATOM 2479 O O . GLU B 1 53 ? -3.008 27.188 28.391 1 98.25 53 GLU B O 1
ATOM 2484 N N . ALA B 1 54 ? -4.289 27.297 26.578 1 98.38 54 ALA B N 1
ATOM 2485 C CA . ALA B 1 54 ? -3.166 27.578 25.688 1 98.38 54 ALA B CA 1
ATOM 2486 C C . ALA B 1 54 ? -3.654 27.938 24.281 1 98.38 54 ALA B C 1
ATOM 2488 O O . ALA B 1 54 ? -4.703 27.453 23.844 1 98.38 54 ALA B O 1
ATOM 2489 N N . THR B 1 55 ? -2.93 28.75 23.578 1 98.62 55 THR B N 1
ATOM 2490 C CA . THR B 1 55 ? -3.082 28.891 22.125 1 98.62 55 THR B CA 1
ATOM 2491 C C . THR B 1 55 ? -2.254 27.844 21.391 1 98.62 55 THR B C 1
ATOM 2493 O O . THR B 1 55 ? -1.022 27.875 21.422 1 98.62 55 THR B O 1
ATOM 2496 N N . ILE B 1 56 ? -2.91 26.891 20.719 1 98.81 56 ILE B N 1
ATOM 2497 C CA . ILE B 1 56 ? -2.244 25.719 20.156 1 98.81 56 ILE B CA 1
ATOM 2498 C C . ILE B 1 56 ? -2.287 25.797 18.641 1 98.81 56 ILE B C 1
ATOM 2500 O O . ILE B 1 56 ? -3.334 26.078 18.047 1 98.81 56 ILE B O 1
ATOM 2504 N N . LEU B 1 57 ? -1.142 25.609 17.984 1 98.88 57 LEU B N 1
ATOM 2505 C CA . LEU B 1 57 ? -1.071 25.516 16.531 1 98.88 57 LEU B CA 1
ATOM 2506 C C . LEU B 1 57 ? -1.001 24.047 16.094 1 98.88 57 LEU B C 1
ATOM 2508 O O . LEU B 1 57 ? -0.109 23.312 16.516 1 98.88 57 LEU B O 1
ATOM 2512 N N . TRP B 1 58 ? -2 23.641 15.297 1 98.81 58 TRP B N 1
ATOM 2513 C CA . TRP B 1 58 ? -2.055 22.328 14.688 1 98.81 58 TRP B CA 1
ATOM 2514 C C . TRP B 1 58 ? -1.375 22.328 13.32 1 98.81 58 TRP B C 1
ATOM 2516 O O . TRP B 1 58 ? -1.896 22.906 12.359 1 98.81 58 TRP B O 1
ATOM 2526 N N . ASP B 1 59 ? -0.148 21.703 13.195 1 98.75 59 ASP B N 1
ATOM 2527 C CA . ASP B 1 59 ? 0.723 21.625 12.023 1 98.75 59 ASP B CA 1
ATOM 2528 C C . ASP B 1 59 ? 1.275 23 11.648 1 98.75 59 ASP B C 1
ATOM 2530 O O . ASP B 1 59 ? 0.828 24.016 12.18 1 98.75 59 ASP B O 1
ATOM 2534 N N . THR B 1 60 ? 2.266 23.031 10.797 1 98.81 60 THR B N 1
ATOM 2535 C CA . THR B 1 60 ? 2.951 24.281 10.523 1 98.81 60 THR B CA 1
ATOM 2536 C C . THR B 1 60 ? 3.037 24.531 9.023 1 98.81 60 THR B C 1
ATOM 2538 O O . THR B 1 60 ? 3.535 25.578 8.594 1 98.81 60 THR B O 1
ATOM 2541 N N . GLY B 1 61 ? 2.559 23.594 8.211 1 98.56 61 GLY B N 1
ATOM 2542 C CA . GLY B 1 61 ? 2.467 23.797 6.777 1 98.56 61 GLY B CA 1
ATOM 2543 C C . GLY B 1 61 ? 3.799 23.641 6.066 1 98.56 61 GLY B C 1
ATOM 2544 O O . GLY B 1 61 ? 4.746 23.078 6.625 1 98.56 61 GLY B O 1
ATOM 2545 N N . SER B 1 62 ? 3.859 24.047 4.832 1 98.75 62 SER B N 1
ATOM 2546 C CA . SER B 1 62 ? 5.031 23.906 3.977 1 98.75 62 SER B CA 1
ATOM 2547 C C . SER B 1 62 ? 6.035 25.016 4.215 1 98.75 62 SER B C 1
ATOM 2549 O O . SER B 1 62 ? 5.656 26.125 4.609 1 98.75 62 SER B O 1
ATOM 2551 N N . HIS B 1 63 ? 7.305 24.688 4.023 1 98.75 63 HIS B N 1
ATOM 2552 C CA . HIS B 1 63 ? 8.328 25.719 4.023 1 98.75 63 HIS B CA 1
ATOM 2553 C C . HIS B 1 63 ? 8.07 26.75 2.93 1 98.75 63 HIS B C 1
ATOM 2555 O O . HIS B 1 63 ? 7.68 26.391 1.815 1 98.75 63 HIS B O 1
ATOM 2561 N N . PRO B 1 64 ? 8.305 28.078 3.221 1 98.44 64 PRO B N 1
ATOM 2562 C CA . PRO B 1 64 ? 8.031 29.094 2.203 1 98.44 64 PRO B CA 1
ATOM 2563 C C . PRO B 1 64 ? 8.914 28.953 0.968 1 98.44 64 PRO B C 1
ATOM 2565 O O . PRO B 1 64 ? 8.602 29.516 -0.089 1 98.44 64 PRO B O 1
ATOM 2568 N N . GLU B 1 65 ? 9.992 28.219 1.025 1 98.38 65 GLU B N 1
ATOM 2569 C CA . GLU B 1 65 ? 10.898 28 -0.097 1 98.38 65 GLU B CA 1
ATOM 2570 C C . GLU B 1 65 ? 10.75 26.594 -0.656 1 98.38 65 GLU B C 1
ATOM 2572 O O . GLU B 1 65 ? 11.711 26.016 -1.169 1 98.38 65 GLU B O 1
ATOM 2577 N N . ALA B 1 66 ? 9.578 26 -0.462 1 98.25 66 ALA B N 1
ATOM 2578 C CA . ALA B 1 66 ? 9.32 24.672 -1.001 1 98.25 66 ALA B CA 1
ATOM 2579 C C . ALA B 1 66 ? 9.617 24.625 -2.498 1 98.25 66 ALA B C 1
ATOM 2581 O O . ALA B 1 66 ? 10.109 23.609 -3.004 1 98.25 66 ALA B O 1
ATOM 2582 N N . ASP B 1 67 ? 9.391 25.734 -3.248 1 97.25 67 ASP B N 1
ATOM 2583 C CA . ASP B 1 67 ? 9.508 25.797 -4.703 1 97.25 67 ASP B CA 1
ATOM 2584 C C . ASP B 1 67 ? 10.906 26.234 -5.125 1 97.25 67 ASP B C 1
ATOM 2586 O O . ASP B 1 67 ? 11.18 26.391 -6.316 1 97.25 67 ASP B O 1
ATOM 2590 N N . SER B 1 68 ? 11.742 26.594 -4.188 1 96.69 68 SER B N 1
ATOM 2591 C CA . SER B 1 68 ? 13.047 27.156 -4.504 1 96.69 68 SER B CA 1
ATOM 2592 C C . SER B 1 68 ? 14.172 26.359 -3.871 1 96.69 68 SER B C 1
ATOM 2594 O O . SER B 1 68 ? 15.102 26.922 -3.289 1 96.69 68 SER B O 1
ATOM 2596 N N . GLY B 1 69 ? 14 25.016 -3.9 1 96.12 69 GLY B N 1
ATOM 2597 C CA . GLY B 1 69 ? 15.109 24.156 -3.551 1 96.12 69 GLY B CA 1
ATOM 2598 C C . GLY B 1 69 ? 14.945 23.484 -2.197 1 96.12 69 GLY B C 1
ATOM 2599 O O . GLY B 1 69 ? 15.672 22.547 -1.869 1 96.12 69 GLY B O 1
ATOM 2600 N N . HIS B 1 70 ? 13.984 23.922 -1.384 1 98.12 70 HIS B N 1
ATOM 2601 C CA . HIS B 1 70 ? 13.805 23.281 -0.089 1 98.12 70 HIS B CA 1
ATOM 2602 C C . HIS B 1 70 ? 13.25 21.875 -0.252 1 98.12 70 HIS B C 1
ATOM 2604 O O . HIS B 1 70 ? 13.727 20.938 0.391 1 98.12 70 HIS B O 1
ATOM 2610 N N . TRP B 1 71 ? 12.102 21.688 -1.053 1 98.25 71 TRP B N 1
ATOM 2611 C CA . TRP B 1 71 ? 11.641 20.344 -1.397 1 98.25 71 TRP B CA 1
ATOM 2612 C C . TRP B 1 71 ? 12.531 19.719 -2.471 1 98.25 71 TRP B C 1
ATOM 2614 O O . TRP B 1 71 ? 13.055 20.422 -3.336 1 98.25 71 TRP B O 1
ATOM 2624 N N . PRO B 1 72 ? 12.789 18.375 -2.393 1 97.06 72 PRO B N 1
ATOM 2625 C CA . PRO B 1 72 ? 13.383 17.734 -3.568 1 97.06 72 PRO B CA 1
ATOM 2626 C C . PRO B 1 72 ? 12.594 17.984 -4.848 1 97.06 72 PRO B C 1
ATOM 2628 O O . PRO B 1 72 ? 11.359 18.016 -4.824 1 97.06 72 PRO B O 1
ATOM 2631 N N . ASP B 1 73 ? 13.289 18.172 -5.973 1 96.81 73 ASP B N 1
ATOM 2632 C CA . ASP B 1 73 ? 12.688 18.578 -7.238 1 96.81 73 ASP B CA 1
ATOM 2633 C C . ASP B 1 73 ? 11.594 17.609 -7.66 1 96.81 73 ASP B C 1
ATOM 2635 O O . ASP B 1 73 ? 10.523 18.031 -8.117 1 96.81 73 ASP B O 1
ATOM 2639 N N . ASP B 1 74 ? 11.844 16.328 -7.562 1 95.75 74 ASP B N 1
ATOM 2640 C CA . ASP B 1 74 ? 10.883 15.32 -7.992 1 95.75 74 ASP B CA 1
ATOM 2641 C C . ASP B 1 74 ? 9.617 15.359 -7.137 1 95.75 74 ASP B C 1
ATOM 2643 O O . ASP B 1 74 ? 8.516 15.156 -7.645 1 95.75 74 ASP B O 1
ATOM 2647 N N . LEU B 1 75 ? 9.797 15.578 -5.871 1 97.12 75 LEU B N 1
ATOM 2648 C CA . LEU B 1 75 ? 8.641 15.656 -4.98 1 97.12 75 LEU B CA 1
ATOM 2649 C C . LEU B 1 75 ? 7.832 16.922 -5.254 1 97.12 75 LEU B C 1
ATOM 2651 O O . LEU B 1 75 ? 6.598 16.891 -5.215 1 97.12 75 LEU B O 1
ATOM 2655 N N . TYR B 1 76 ? 8.539 18.031 -5.477 1 98.12 76 TYR B N 1
ATOM 2656 C CA . TYR B 1 76 ? 7.809 19.234 -5.824 1 98.12 76 TYR B CA 1
ATOM 2657 C C . TYR B 1 76 ? 7.035 19.062 -7.125 1 98.12 76 TYR B C 1
ATOM 2659 O O . TYR B 1 76 ? 5.906 19.531 -7.254 1 98.12 76 TYR B O 1
ATOM 2667 N N . ALA B 1 77 ? 7.656 18.391 -8.07 1 97.38 77 ALA B N 1
ATOM 2668 C CA . ALA B 1 77 ? 6.98 18.141 -9.344 1 97.38 77 ALA B CA 1
ATOM 2669 C C . ALA B 1 77 ? 5.734 17.281 -9.141 1 97.38 77 ALA B C 1
ATOM 2671 O O . ALA B 1 77 ? 4.719 17.484 -9.812 1 97.38 77 ALA B O 1
ATOM 2672 N N . ALA B 1 78 ? 5.777 16.312 -8.258 1 97.56 78 ALA B N 1
ATOM 2673 C CA . ALA B 1 78 ? 4.68 15.383 -8 1 97.56 78 ALA B CA 1
ATOM 2674 C C . ALA B 1 78 ? 3.58 16.047 -7.18 1 97.56 78 ALA B C 1
ATOM 2676 O O . ALA B 1 78 ? 2.4 15.719 -7.324 1 97.56 78 ALA B O 1
ATOM 2677 N N . PHE B 1 79 ? 4 16.953 -6.266 1 98.19 79 PHE B N 1
ATOM 2678 C CA . PHE B 1 79 ? 3.102 17.656 -5.363 1 98.19 79 PHE B CA 1
ATOM 2679 C C . PHE B 1 79 ? 3.346 19.156 -5.426 1 98.19 79 PHE B C 1
ATOM 2681 O O . PHE B 1 79 ? 3.83 19.766 -4.461 1 98.19 79 PHE B O 1
ATOM 2688 N N . GLU B 1 80 ? 2.959 19.719 -6.531 1 98.25 80 GLU B N 1
ATOM 2689 C CA . GLU B 1 80 ? 3.23 21.141 -6.734 1 98.25 80 GLU B CA 1
ATOM 2690 C C . GLU B 1 80 ? 2.473 22 -5.727 1 98.25 80 GLU B C 1
ATOM 2692 O O . GLU B 1 80 ? 1.258 21.859 -5.57 1 98.25 80 GLU B O 1
ATOM 2697 N N . HIS B 1 81 ? 3.172 22.828 -5.121 1 98.44 81 HIS B N 1
ATOM 2698 C CA . HIS B 1 81 ? 2.6 23.656 -4.062 1 98.44 81 HIS B CA 1
ATOM 2699 C C . HIS B 1 81 ? 2.561 25.125 -4.465 1 98.44 81 HIS B C 1
ATOM 2701 O O . HIS B 1 81 ? 3.602 25.719 -4.75 1 98.44 81 HIS B O 1
ATOM 2707 N N . THR B 1 82 ? 1.391 25.703 -4.492 1 98 82 THR B N 1
ATOM 2708 C CA . THR B 1 82 ? 1.219 27.125 -4.785 1 98 8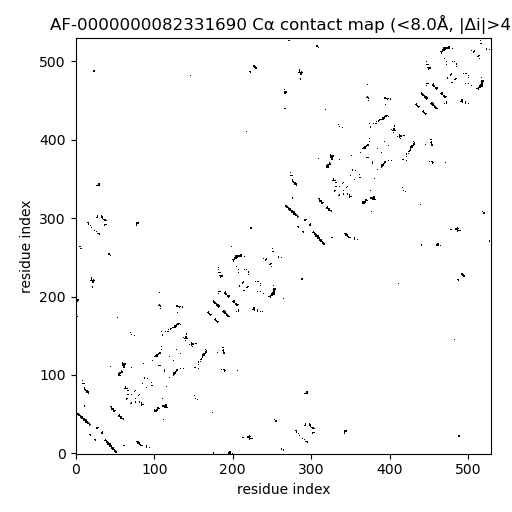2 THR B CA 1
ATOM 2709 C C . THR B 1 82 ? 0.725 27.875 -3.551 1 98 82 THR B C 1
ATOM 2711 O O . THR B 1 82 ? 0.264 27.25 -2.586 1 98 82 THR B O 1
ATOM 2714 N N . GLY B 1 83 ? 0.906 29.156 -3.547 1 97.81 83 GLY B N 1
ATOM 2715 C CA . GLY B 1 83 ? 0.484 29.984 -2.42 1 97.81 83 GLY B CA 1
ATOM 2716 C C . GLY B 1 83 ? 1.415 29.875 -1.227 1 97.81 83 GLY B C 1
ATOM 2717 O O . GLY B 1 83 ? 0.972 29.953 -0.079 1 97.81 83 GLY B O 1
ATOM 2718 N N . LEU B 1 84 ? 2.654 29.641 -1.481 1 98.19 84 LEU B N 1
ATOM 2719 C CA . LEU B 1 84 ? 3.664 29.531 -0.434 1 98.19 84 LEU B CA 1
ATOM 2720 C C . LEU B 1 84 ? 3.918 30.875 0.224 1 98.19 84 LEU B C 1
ATOM 2722 O O . LEU B 1 84 ? 4.125 31.891 -0.465 1 98.19 84 LEU B O 1
ATOM 2726 N N . ARG B 1 85 ? 3.848 30.938 1.488 1 97.62 85 ARG B N 1
ATOM 2727 C CA . ARG B 1 85 ? 4.129 32.125 2.307 1 97.62 85 ARG B CA 1
ATOM 2728 C C . ARG B 1 85 ? 4.77 31.719 3.633 1 97.62 85 ARG B C 1
ATOM 2730 O O . ARG B 1 85 ? 4.59 30.594 4.102 1 97.62 85 ARG B O 1
ATOM 2737 N N . PRO B 1 86 ? 5.555 32.688 4.18 1 98.5 86 PRO B N 1
ATOM 2738 C CA . PRO B 1 86 ? 6.043 32.406 5.531 1 98.5 86 PRO B CA 1
ATOM 2739 C C . PRO B 1 86 ? 4.914 32.188 6.531 1 98.5 86 PRO B C 1
ATOM 2741 O O . PRO B 1 86 ? 3.875 32.844 6.461 1 98.5 86 PRO B O 1
ATOM 2744 N N . LEU B 1 87 ? 5.148 31.219 7.426 1 98.62 87 LEU B N 1
ATOM 2745 C CA . LEU B 1 87 ? 4.156 30.922 8.453 1 98.62 87 LEU B CA 1
ATOM 2746 C C . LEU B 1 87 ? 3.738 32.188 9.203 1 98.62 87 LEU B C 1
ATOM 2748 O O . LEU B 1 87 ? 2.553 32.375 9.477 1 98.62 87 LEU B O 1
ATOM 2752 N N . GLU B 1 88 ? 4.73 33.094 9.492 1 98.44 88 GLU B N 1
ATOM 2753 C CA . GLU B 1 88 ? 4.496 34.312 10.242 1 98.44 88 GLU B CA 1
ATOM 2754 C C . GLU B 1 88 ? 3.451 35.188 9.547 1 98.44 88 GLU B C 1
ATOM 2756 O O . GLU B 1 88 ? 2.572 35.75 10.203 1 98.44 88 GLU B O 1
ATOM 2761 N N . ASP B 1 89 ? 3.543 35.219 8.242 1 98.44 89 ASP B N 1
ATOM 2762 C CA . ASP B 1 89 ? 2.639 36.062 7.473 1 98.44 89 ASP B CA 1
ATOM 2763 C C . ASP B 1 89 ? 1.217 35.531 7.488 1 98.44 89 ASP B C 1
ATOM 2765 O O . ASP B 1 89 ? 0.252 36.281 7.645 1 98.44 89 ASP B O 1
ATOM 2769 N N . ASP B 1 90 ? 1.074 34.219 7.316 1 98.19 90 ASP B N 1
ATOM 2770 C CA . ASP B 1 90 ? -0.247 33.594 7.305 1 98.19 90 ASP B CA 1
ATOM 2771 C C . ASP B 1 90 ? -0.906 33.688 8.68 1 98.19 90 ASP B C 1
ATOM 2773 O O . ASP B 1 90 ? -2.115 33.906 8.781 1 98.19 90 ASP B O 1
ATOM 2777 N N . LEU B 1 91 ? -0.101 33.438 9.758 1 98.25 91 LEU B N 1
ATOM 2778 C CA . LEU B 1 91 ? -0.616 33.625 11.117 1 98.25 91 LEU B CA 1
ATOM 2779 C C . LEU B 1 91 ? -1.082 35.062 11.336 1 98.25 91 LEU B C 1
ATOM 2781 O O . LEU B 1 91 ? -2.158 35.281 11.891 1 98.25 91 LEU B O 1
ATOM 2785 N N . ALA B 1 92 ? -0.285 36.031 10.859 1 98.12 92 ALA B N 1
ATOM 2786 C CA . ALA B 1 92 ? -0.612 37.438 11.031 1 98.12 92 ALA B CA 1
ATOM 2787 C C . ALA B 1 92 ? -1.932 37.781 10.352 1 98.12 92 ALA B C 1
ATOM 2789 O O . ALA B 1 92 ? -2.723 38.562 10.875 1 98.12 92 ALA B O 1
ATOM 2790 N N . ASP B 1 93 ? -2.129 37.219 9.172 1 97.25 93 ASP B N 1
ATOM 2791 C CA . ASP B 1 93 ? -3.373 37.469 8.438 1 97.25 93 ASP B CA 1
ATOM 2792 C C . ASP B 1 93 ? -4.582 37.031 9.266 1 97.25 93 ASP B C 1
ATOM 2794 O O . ASP B 1 93 ? -5.68 37.562 9.102 1 97.25 93 ASP B O 1
ATOM 2798 N N . ALA B 1 94 ? -4.359 36.062 10.164 1 95.62 94 ALA B N 1
ATOM 2799 C CA . ALA B 1 94 ? -5.445 35.531 10.992 1 95.62 94 ALA B CA 1
ATOM 2800 C C . ALA B 1 94 ? -5.449 36.219 12.367 1 95.62 94 ALA B C 1
ATOM 2802 O O . ALA B 1 94 ? -6.25 35.875 13.234 1 95.62 94 ALA B O 1
ATOM 2803 N N . GLY B 1 95 ? -4.52 37.125 12.594 1 96.62 95 GLY B N 1
ATOM 2804 C CA . GLY B 1 95 ? -4.512 37.906 13.812 1 96.62 95 GLY B CA 1
ATOM 2805 C C . GLY B 1 95 ? -3.627 37.312 14.898 1 96.62 95 GLY B C 1
ATOM 2806 O O . GLY B 1 95 ? -3.795 37.625 16.078 1 96.62 95 GLY B O 1
ATOM 2807 N N . TYR B 1 96 ? -2.715 36.406 14.523 1 97.56 96 TYR B N 1
ATOM 2808 C CA . TYR B 1 96 ? -1.823 35.812 15.5 1 97.56 96 TYR B CA 1
ATOM 2809 C C . TYR B 1 96 ? -0.366 36.125 15.18 1 97.56 96 TYR B C 1
ATOM 2811 O O . TYR B 1 96 ? -0.004 36.312 14.016 1 97.56 96 TYR B O 1
ATOM 2819 N N . ASP B 1 97 ? 0.408 36.25 16.234 1 97.81 97 ASP B N 1
ATOM 2820 C CA . ASP B 1 97 ? 1.862 36.219 16.109 1 97.81 97 ASP B CA 1
ATOM 2821 C C . ASP B 1 97 ? 2.416 34.844 16.5 1 97.81 97 ASP B C 1
ATOM 2823 O O . ASP B 1 97 ? 1.803 34.125 17.297 1 97.81 97 ASP B O 1
ATOM 2827 N N . VAL B 1 98 ? 3.551 34.5 15.922 1 98.25 98 VAL B N 1
ATOM 2828 C CA . VAL B 1 98 ? 4.199 33.25 16.297 1 98.25 98 VAL B CA 1
ATOM 2829 C C . VAL B 1 98 ? 4.398 33.188 17.797 1 98.25 98 VAL B C 1
ATOM 2831 O O . VAL B 1 98 ? 4.262 32.125 18.406 1 98.25 98 VAL B O 1
ATOM 2834 N N . ALA B 1 99 ? 4.68 34.312 18.406 1 97.81 99 ALA B N 1
ATOM 2835 C CA . ALA B 1 99 ? 4.941 34.406 19.844 1 97.81 99 ALA B CA 1
ATOM 2836 C C . ALA B 1 99 ? 3.682 34.125 20.656 1 97.81 99 ALA B C 1
ATOM 2838 O O . ALA B 1 99 ? 3.756 33.812 21.844 1 97.81 99 ALA B O 1
ATOM 2839 N N . ASP B 1 100 ? 2.49 34.25 20.016 1 97.62 100 ASP B N 1
ATOM 2840 C CA . ASP B 1 100 ? 1.223 33.969 20.688 1 97.62 100 ASP B CA 1
ATOM 2841 C C . ASP B 1 100 ? 1.015 32.469 20.859 1 97.62 100 ASP B C 1
ATOM 2843 O O . ASP B 1 100 ? 0.157 32.031 21.641 1 97.62 100 ASP B O 1
ATOM 2847 N N . ILE B 1 101 ? 1.719 31.656 20.125 1 98.81 101 ILE B N 1
ATOM 2848 C CA . ILE B 1 101 ? 1.524 30.203 20.125 1 98.81 101 ILE B CA 1
ATOM 2849 C C . ILE B 1 101 ? 2.207 29.594 21.344 1 98.81 101 ILE B C 1
ATOM 2851 O O . ILE B 1 101 ? 3.43 29.672 21.484 1 98.81 101 ILE B O 1
ATOM 2855 N N . ASP B 1 102 ? 1.414 28.953 22.141 1 98.81 102 ASP B N 1
ATOM 2856 C CA . ASP B 1 102 ? 1.925 28.359 23.375 1 98.81 102 ASP B CA 1
ATOM 2857 C C . ASP B 1 102 ? 2.418 26.938 23.141 1 98.81 102 ASP B C 1
ATOM 2859 O O . ASP B 1 102 ? 3.246 26.422 23.891 1 98.81 102 ASP B O 1
ATOM 2863 N N . ALA B 1 103 ? 1.885 26.281 22.109 1 98.88 103 ALA B N 1
ATOM 2864 C CA . ALA B 1 103 ? 2.248 24.906 21.781 1 98.88 103 ALA B CA 1
ATOM 2865 C C . ALA B 1 103 ? 1.939 24.578 20.328 1 98.88 103 ALA B C 1
ATOM 2867 O O . ALA B 1 103 ? 1.042 25.172 19.734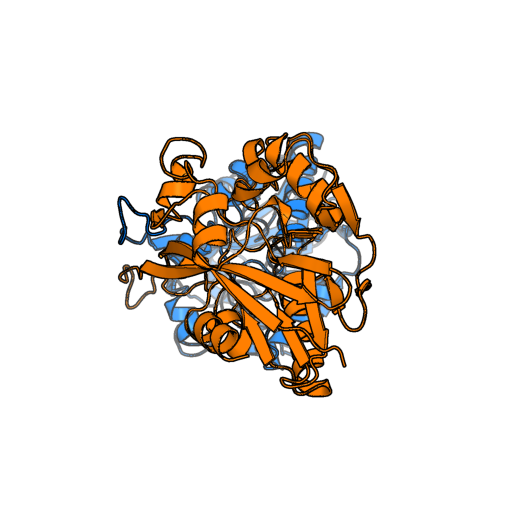 1 98.88 103 ALA B O 1
ATOM 2868 N N . VAL B 1 104 ? 2.684 23.656 19.766 1 98.88 104 VAL B N 1
ATOM 2869 C CA . VAL B 1 104 ? 2.441 23.125 18.422 1 98.88 104 VAL B CA 1
ATOM 2870 C C . VAL B 1 104 ? 2.121 21.641 18.5 1 98.88 104 VAL B C 1
ATOM 2872 O O . VAL B 1 104 ? 2.785 20.891 19.219 1 98.88 104 VAL B O 1
ATOM 2875 N N . ILE B 1 105 ? 1.032 21.234 17.938 1 98.81 105 ILE B N 1
ATOM 2876 C CA . ILE B 1 105 ? 0.769 19.828 17.656 1 98.81 105 ILE B CA 1
ATOM 2877 C C . ILE B 1 105 ? 1.17 19.5 16.219 1 98.81 105 ILE B C 1
ATOM 2879 O O . ILE B 1 105 ? 0.529 19.969 15.273 1 98.81 105 ILE B O 1
ATOM 2883 N N . GLN B 1 106 ? 2.225 18.797 16.078 1 98.81 106 GLN B N 1
ATOM 2884 C CA . GLN B 1 106 ? 2.672 18.375 14.758 1 98.81 106 GLN B CA 1
ATOM 2885 C C . GLN B 1 106 ? 2.18 16.969 14.445 1 98.81 106 GLN B C 1
ATOM 2887 O O . GLN B 1 106 ? 2.709 15.984 14.969 1 98.81 106 GLN B O 1
ATOM 2892 N N . THR B 1 107 ? 1.222 16.891 13.578 1 98.75 107 THR B N 1
ATOM 2893 C CA . THR B 1 107 ? 0.567 15.617 13.289 1 98.75 107 THR B CA 1
ATOM 2894 C C . THR B 1 107 ? 1.573 14.594 12.758 1 98.75 107 THR B C 1
ATOM 2896 O O . THR B 1 107 ? 1.614 13.453 13.227 1 98.75 107 THR B O 1
ATOM 2899 N N . HIS B 1 108 ? 2.338 14.961 11.789 1 98.81 108 HIS B N 1
ATOM 2900 C CA . HIS B 1 108 ? 3.459 14.211 11.234 1 98.81 108 HIS B CA 1
ATOM 2901 C C . HIS B 1 108 ? 4.465 15.141 10.562 1 98.81 108 HIS B C 1
ATOM 2903 O O . HIS B 1 108 ? 4.297 16.359 10.586 1 98.81 108 HIS B O 1
ATOM 2909 N N . LEU B 1 109 ? 5.523 14.594 10.055 1 98.88 109 LEU B N 1
ATOM 2910 C CA . LEU B 1 109 ? 6.645 15.469 9.727 1 98.88 109 LEU B CA 1
ATOM 2911 C C . LEU B 1 109 ? 6.922 15.469 8.227 1 98.88 109 LEU B C 1
ATOM 2913 O O . LEU B 1 109 ? 8.055 15.688 7.805 1 98.88 109 LEU B O 1
ATOM 2917 N N . HIS B 1 110 ? 5.91 15.195 7.383 1 98.88 110 HIS B N 1
ATOM 2918 C CA . HIS B 1 110 ? 6.062 15.344 5.941 1 98.88 110 HIS B CA 1
ATOM 2919 C C . HIS B 1 110 ? 6.258 16.812 5.551 1 98.88 110 HIS B C 1
ATOM 2921 O O . HIS B 1 110 ? 5.887 17.703 6.309 1 98.88 110 HIS B O 1
ATOM 2927 N N . LEU B 1 111 ? 6.699 16.984 4.426 1 98.75 111 LEU B N 1
ATOM 2928 C CA . LEU B 1 111 ? 7.203 18.266 3.92 1 98.75 111 LEU B CA 1
ATOM 2929 C C . LEU B 1 111 ? 6.082 19.297 3.826 1 98.75 111 LEU B C 1
ATOM 2931 O O . LEU B 1 111 ? 6.328 20.5 3.918 1 98.75 111 LEU B O 1
ATOM 2935 N N . ASP B 1 112 ? 4.848 18.875 3.678 1 98.69 112 ASP B N 1
ATOM 2936 C CA . ASP B 1 112 ? 3.764 19.859 3.568 1 98.69 112 ASP B CA 1
ATOM 2937 C C . ASP B 1 112 ? 3.125 20.125 4.93 1 98.69 112 ASP B C 1
ATOM 2939 O O . ASP B 1 112 ? 2.164 20.875 5.031 1 98.69 112 ASP B O 1
ATOM 2943 N N . HIS B 1 113 ? 3.643 19.578 5.988 1 98.81 113 HIS B N 1
ATOM 2944 C CA . HIS B 1 113 ? 3.096 19.781 7.328 1 98.81 113 HIS B CA 1
ATOM 2945 C C . HIS B 1 113 ? 4.148 20.344 8.273 1 98.81 113 HIS B C 1
ATOM 2947 O O . HIS B 1 113 ? 3.812 21.016 9.25 1 98.81 113 HIS B O 1
ATOM 2953 N N . ALA B 1 114 ? 5.434 20.109 8.016 1 98.81 114 ALA B N 1
ATOM 2954 C CA . ALA B 1 114 ? 6.473 20.375 9.008 1 98.81 114 ALA B CA 1
ATOM 2955 C C . ALA B 1 114 ? 7.355 21.547 8.578 1 98.81 114 ALA B C 1
ATOM 2957 O O . ALA B 1 114 ? 8.266 21.953 9.305 1 98.81 114 ALA B O 1
ATOM 2958 N N . GLY B 1 115 ? 7.098 22.125 7.422 1 98.69 115 GLY B N 1
ATOM 2959 C CA . GLY B 1 115 ? 7.969 23.141 6.84 1 98.69 115 GLY B CA 1
ATOM 2960 C C . GLY B 1 115 ? 8.016 24.422 7.648 1 98.69 115 GLY B C 1
ATOM 2961 O O . GLY B 1 115 ? 9 25.172 7.578 1 98.69 115 GLY B O 1
ATOM 2962 N N . GLY B 1 116 ? 6.969 24.734 8.383 1 98.81 116 GLY B N 1
ATOM 2963 C CA . GLY B 1 116 ? 6.891 25.953 9.172 1 98.81 116 GLY B CA 1
ATOM 2964 C C . GLY B 1 116 ? 7.566 25.844 10.523 1 98.81 116 GLY B C 1
ATOM 2965 O O . GLY B 1 116 ? 7.668 26.828 11.258 1 98.81 116 GLY B O 1
ATOM 2966 N N . LEU B 1 117 ? 8.109 24.672 10.883 1 98.88 117 LEU B N 1
ATOM 2967 C CA . LEU B 1 117 ? 8.742 24.453 12.18 1 98.88 117 LEU B CA 1
ATOM 2968 C C . LEU B 1 117 ? 9.93 25.391 12.367 1 98.88 117 LEU B C 1
ATOM 2970 O O . LEU B 1 117 ? 10.344 25.656 13.5 1 98.88 117 LEU B O 1
ATOM 2974 N N . TYR B 1 118 ? 10.469 25.906 11.258 1 98.69 118 TYR B N 1
ATOM 2975 C CA . TYR B 1 118 ? 11.586 26.828 11.344 1 98.69 118 TYR B CA 1
ATOM 2976 C C . TYR B 1 118 ? 11.234 28.031 12.211 1 98.69 118 TYR B C 1
ATOM 2978 O O . TYR B 1 118 ? 12.102 28.625 12.859 1 98.69 118 TYR B O 1
ATOM 2986 N N . ALA B 1 119 ? 9.984 28.438 12.297 1 98.75 119 ALA B N 1
ATOM 2987 C CA . ALA B 1 119 ? 9.523 29.625 13.016 1 98.75 119 ALA B CA 1
ATOM 2988 C C . ALA B 1 119 ? 9.664 29.438 14.523 1 98.75 119 ALA B C 1
ATOM 2990 O O . ALA B 1 119 ? 9.578 30.406 15.289 1 98.75 119 ALA B O 1
ATOM 2991 N N . PHE B 1 120 ? 9.859 28.219 14.953 1 98.81 120 PHE B N 1
ATOM 2992 C CA . PHE B 1 120 ? 9.914 27.938 16.391 1 98.81 120 PHE B CA 1
ATOM 2993 C C . PHE B 1 120 ? 11.32 27.531 16.812 1 98.81 120 PHE B C 1
ATOM 2995 O O . PHE B 1 120 ? 11.539 27.125 17.953 1 98.81 120 PHE B O 1
ATOM 3002 N N . GLU B 1 121 ? 12.25 27.562 15.875 1 98.56 121 GLU B N 1
ATOM 3003 C CA . GLU B 1 121 ? 13.633 27.234 16.203 1 98.56 121 GLU B CA 1
ATOM 3004 C C . GLU B 1 121 ? 14.18 28.141 17.297 1 98.56 121 GLU B C 1
ATOM 3006 O O . GLU B 1 121 ? 14.016 29.375 17.234 1 98.56 121 GLU B O 1
ATOM 3011 N N . GLY B 1 122 ? 14.797 27.531 18.266 1 98.19 122 GLY B N 1
ATOM 3012 C CA . GLY B 1 122 ? 15.43 28.281 19.344 1 98.19 122 GLY B CA 1
ATOM 3013 C C . GLY B 1 122 ? 14.453 28.75 20.406 1 98.19 122 GLY B C 1
ATOM 3014 O O . GLY B 1 122 ? 14.844 29.359 21.391 1 98.19 122 GLY B O 1
ATOM 3015 N N . THR B 1 123 ? 13.164 28.531 20.203 1 98.31 123 THR B N 1
ATOM 3016 C CA . THR B 1 123 ? 12.18 28.891 21.219 1 98.31 123 THR B CA 1
ATOM 3017 C C . THR B 1 123 ? 11.938 27.734 22.172 1 98.31 123 THR B C 1
ATOM 3019 O O . THR B 1 123 ? 12.391 26.609 21.922 1 98.31 123 THR B O 1
ATOM 3022 N N . ASP B 1 124 ? 11.258 28.016 23.297 1 98.06 124 ASP B N 1
ATOM 3023 C CA . ASP B 1 124 ? 10.906 26.984 24.266 1 98.06 124 ASP B CA 1
ATOM 3024 C C . ASP B 1 124 ? 9.484 26.469 24.031 1 98.06 124 ASP B C 1
ATOM 3026 O O . ASP B 1 124 ? 8.945 25.734 24.859 1 98.06 124 ASP B O 1
ATOM 3030 N N . THR B 1 125 ? 8.797 26.906 22.891 1 98.69 125 THR B N 1
ATOM 3031 C CA . THR B 1 125 ? 7.453 26.438 22.578 1 98.69 125 THR B CA 1
ATOM 3032 C C . THR B 1 125 ? 7.441 24.922 22.406 1 98.69 125 THR B C 1
ATOM 3034 O O . THR B 1 125 ? 8.141 24.391 21.531 1 98.69 125 THR B O 1
ATOM 3037 N N . PRO B 1 126 ? 6.719 24.203 23.25 1 98.81 126 PRO B N 1
ATOM 3038 C CA . PRO B 1 126 ? 6.684 22.75 23.078 1 98.81 126 PRO B CA 1
ATOM 3039 C C . PRO B 1 126 ? 6.059 22.312 21.766 1 98.81 126 PRO B C 1
ATOM 3041 O O . PRO B 1 126 ? 5.035 22.859 21.344 1 98.81 126 PRO B O 1
ATOM 3044 N N . ILE B 1 127 ? 6.684 21.391 21.109 1 98.88 127 ILE B N 1
ATOM 3045 C CA . ILE B 1 127 ? 6.191 20.766 19.875 1 98.88 127 ILE B CA 1
ATOM 3046 C C . ILE B 1 127 ? 5.844 19.297 20.156 1 98.88 127 ILE B C 1
ATOM 3048 O O . ILE B 1 127 ? 6.734 18.469 20.328 1 98.88 127 ILE B O 1
ATOM 3052 N N . TYR B 1 128 ? 4.555 19 20.219 1 98.81 128 TYR B N 1
ATOM 3053 C CA . TYR B 1 128 ? 4.07 17.641 20.438 1 98.81 128 TYR B CA 1
ATOM 3054 C C . TYR B 1 128 ? 4.105 16.844 19.141 1 98.81 128 TYR B C 1
ATOM 3056 O O . TYR B 1 128 ? 3.623 17.297 18.109 1 98.81 128 TYR B O 1
ATOM 3064 N N . VAL B 1 129 ? 4.691 15.719 19.156 1 98.81 129 VAL B N 1
ATOM 3065 C CA . VAL B 1 129 ? 4.773 14.781 18.047 1 98.81 129 VAL B CA 1
ATOM 3066 C C . VAL B 1 129 ? 4.867 13.352 18.562 1 98.81 129 VAL B C 1
ATOM 3068 O O . VAL B 1 129 ? 5.434 13.117 19.641 1 98.81 129 VAL B O 1
ATOM 3071 N N . HIS B 1 130 ? 4.262 12.414 17.938 1 98.81 130 HIS B N 1
ATOM 3072 C CA . HIS B 1 130 ? 4.367 11.039 18.422 1 98.81 130 HIS B CA 1
ATOM 3073 C C . HIS B 1 130 ? 5.793 10.516 18.281 1 98.81 130 HIS B C 1
ATOM 3075 O O . HIS B 1 130 ? 6.461 10.781 17.266 1 98.81 130 HIS B O 1
ATOM 3081 N N . GLU B 1 131 ? 6.23 9.734 19.188 1 98.62 131 GLU B N 1
ATOM 3082 C CA . GLU B 1 131 ? 7.59 9.211 19.188 1 98.62 131 GLU B CA 1
ATOM 3083 C C . GLU B 1 131 ? 7.863 8.406 17.906 1 98.62 131 GLU B C 1
ATOM 3085 O O . GLU B 1 131 ? 8.961 8.484 17.344 1 98.62 131 GLU B O 1
ATOM 3090 N N . ARG B 1 132 ? 6.922 7.609 17.484 1 98.31 132 ARG B N 1
ATOM 3091 C CA . ARG B 1 132 ? 7.094 6.777 16.297 1 98.31 132 ARG B CA 1
ATOM 3092 C C . ARG B 1 132 ? 7.258 7.637 15.039 1 98.31 132 ARG B C 1
ATOM 3094 O O . ARG B 1 132 ? 7.953 7.246 14.102 1 98.31 132 ARG B O 1
ATOM 3101 N N . GLU B 1 133 ? 6.602 8.789 15.039 1 98.75 133 GLU B N 1
ATOM 3102 C CA . GLU B 1 133 ? 6.758 9.734 13.938 1 98.75 133 GLU B CA 1
ATOM 3103 C C . GLU B 1 133 ? 8.164 10.328 13.914 1 98.75 133 GLU B C 1
ATOM 3105 O O . GLU B 1 133 ? 8.812 10.352 12.867 1 98.75 133 GLU B O 1
ATOM 3110 N N . LEU B 1 134 ? 8.539 10.75 15.07 1 98.56 134 LEU B N 1
ATOM 3111 C CA . LEU B 1 134 ? 9.867 11.359 15.18 1 98.56 134 LEU B CA 1
ATOM 3112 C C . LEU B 1 134 ? 10.945 10.367 14.773 1 98.56 134 LEU B C 1
ATOM 3114 O O . LEU B 1 134 ? 11.836 10.695 13.984 1 98.56 134 LEU B O 1
ATOM 3118 N N . LYS B 1 135 ? 10.891 9.148 15.273 1 98.25 135 LYS B N 1
ATOM 3119 C CA . LYS B 1 135 ? 11.867 8.102 14.953 1 98.25 135 LYS B CA 1
ATOM 3120 C C . LYS B 1 135 ? 11.875 7.801 13.461 1 98.25 135 LYS B C 1
ATOM 3122 O O . LYS B 1 135 ? 12.945 7.734 12.844 1 98.25 135 LYS B O 1
ATOM 3127 N N . TYR B 1 136 ? 10.75 7.66 12.875 1 98.31 136 TYR B N 1
ATOM 3128 C CA . TYR B 1 136 ? 10.664 7.297 11.469 1 98.31 136 TYR B CA 1
ATOM 3129 C C . TYR B 1 136 ? 11.109 8.453 10.578 1 98.31 136 TYR B C 1
ATOM 3131 O O . TYR B 1 136 ? 11.703 8.234 9.523 1 98.31 136 TYR B O 1
ATOM 3139 N N . ALA B 1 137 ? 10.797 9.664 11.016 1 98.69 137 ALA B N 1
ATOM 3140 C CA . ALA B 1 137 ? 11.211 10.844 10.25 1 98.69 137 ALA B CA 1
ATOM 3141 C C . ALA B 1 137 ? 12.727 10.93 10.156 1 98.69 137 ALA B C 1
ATOM 3143 O O . ALA B 1 137 ? 13.281 11.102 9.062 1 98.69 137 ALA B O 1
ATOM 3144 N N . TYR B 1 138 ? 13.398 10.773 11.227 1 98.19 138 TYR B N 1
ATOM 3145 C CA . TYR B 1 138 ? 14.859 10.852 11.219 1 98.19 138 TYR B CA 1
ATOM 3146 C C . TYR B 1 138 ? 15.461 9.672 10.469 1 98.19 138 TYR B C 1
ATOM 3148 O O . TYR B 1 138 ? 16.422 9.828 9.719 1 98.19 138 TYR B O 1
ATOM 3156 N N . TYR B 1 139 ? 14.906 8.5 10.727 1 97.5 139 TYR B N 1
ATOM 3157 C CA . TYR B 1 139 ? 15.328 7.324 9.977 1 97.5 139 TYR B CA 1
ATOM 3158 C C . TYR B 1 139 ? 15.234 7.578 8.477 1 97.5 139 TYR B C 1
ATOM 3160 O O . TYR B 1 139 ? 16.188 7.324 7.734 1 97.5 139 TYR B O 1
ATOM 3168 N N . SER B 1 140 ? 14.141 8.109 8.055 1 98.12 140 SER B N 1
ATOM 3169 C CA . SER B 1 140 ? 13.875 8.328 6.637 1 98.12 140 SER B CA 1
ATOM 3170 C C . SER B 1 140 ? 14.773 9.43 6.07 1 98.12 140 SER B C 1
ATOM 3172 O O . SER B 1 140 ? 15.312 9.289 4.973 1 98.12 140 SER B O 1
ATOM 3174 N N . ALA B 1 141 ? 14.961 10.477 6.828 1 97.88 141 ALA B N 1
ATOM 3175 C CA . ALA B 1 141 ? 15.688 11.648 6.336 1 97.88 141 ALA B CA 1
ATOM 3176 C C . ALA B 1 141 ? 17.203 11.398 6.355 1 97.88 141 ALA B C 1
ATOM 3178 O O . ALA B 1 141 ? 17.953 12.055 5.625 1 97.88 141 ALA B O 1
ATOM 3179 N N . LYS B 1 142 ? 17.641 10.438 7.164 1 97.5 142 LYS B N 1
ATOM 3180 C CA . LYS B 1 142 ? 19.078 10.336 7.398 1 97.5 142 LYS B CA 1
ATOM 3181 C C . LYS B 1 142 ? 19.625 9.016 6.855 1 97.5 142 LYS B C 1
ATOM 3183 O O . LYS B 1 142 ? 20.812 8.734 6.988 1 97.5 142 LYS B O 1
ATOM 3188 N N . THR B 1 143 ? 18.781 8.195 6.273 1 95.62 143 THR B N 1
ATOM 3189 C CA . THR B 1 143 ? 19.25 6.957 5.668 1 95.62 143 THR B CA 1
ATOM 3190 C C . THR B 1 143 ? 18.703 6.801 4.254 1 95.62 143 THR B C 1
ATOM 3192 O O . THR B 1 143 ? 17.781 7.516 3.855 1 95.62 143 THR B O 1
ATOM 3195 N N . ASP B 1 144 ? 19.281 5.922 3.506 1 91.38 144 ASP B N 1
ATOM 3196 C CA . ASP B 1 144 ? 18.844 5.59 2.156 1 91.38 144 ASP B CA 1
ATOM 3197 C C . ASP B 1 144 ? 18.141 4.23 2.123 1 91.38 144 ASP B C 1
ATOM 3199 O O . ASP B 1 144 ? 18.234 3.498 1.139 1 91.38 144 ASP B O 1
ATOM 3203 N N . ALA B 1 145 ? 17.578 3.92 3.254 1 90.38 145 ALA B N 1
ATOM 3204 C CA . ALA B 1 145 ? 16.906 2.627 3.352 1 90.38 145 ALA B CA 1
ATOM 3205 C C . ALA B 1 145 ? 15.75 2.531 2.352 1 90.38 145 ALA B C 1
ATOM 3207 O O . ALA B 1 145 ? 15.117 3.537 2.029 1 90.38 145 ALA B O 1
ATOM 3208 N N . VAL B 1 146 ? 15.32 1.343 1.88 1 86.31 146 VAL B N 1
ATOM 3209 C CA . VAL B 1 146 ? 14.312 1.093 0.859 1 86.31 146 VAL B CA 1
ATOM 3210 C C . VAL B 1 146 ? 12.938 1.508 1.381 1 86.31 146 VAL B C 1
ATOM 3212 O O . VAL B 1 146 ? 12.078 1.945 0.61 1 86.31 146 VAL B O 1
ATOM 3215 N N . ASP B 1 147 ? 12.805 1.334 2.666 1 90.31 147 ASP B N 1
ATOM 3216 C CA . ASP B 1 147 ? 11.492 1.653 3.227 1 90.31 147 ASP B CA 1
ATOM 3217 C C . ASP B 1 147 ? 11.469 3.078 3.773 1 90.31 147 ASP B C 1
ATOM 3219 O O . ASP B 1 147 ? 10.539 3.453 4.492 1 90.31 147 ASP B O 1
ATOM 3223 N N . ALA B 1 148 ? 12.539 3.861 3.473 1 93.62 148 ALA B N 1
ATOM 3224 C CA . ALA B 1 148 ? 12.547 5.273 3.848 1 93.62 148 ALA B CA 1
ATOM 3225 C C . ALA B 1 148 ? 11.57 6.07 2.988 1 93.62 148 ALA B C 1
ATOM 3227 O O . ALA B 1 148 ? 11.367 5.754 1.814 1 93.62 148 ALA B O 1
ATOM 3228 N N . ASP B 1 149 ? 10.977 7.02 3.574 1 96.62 149 ASP B N 1
ATOM 3229 C CA . ASP B 1 149 ? 10.008 7.902 2.93 1 96.62 149 ASP B CA 1
ATOM 3230 C C . ASP B 1 149 ? 10.648 9.234 2.551 1 96.62 149 ASP B C 1
ATOM 3232 O O . ASP B 1 149 ? 11.07 9.992 3.422 1 96.62 149 ASP B O 1
ATOM 3236 N N . GLU B 1 150 ? 10.68 9.57 1.354 1 95.81 150 GLU B N 1
ATOM 3237 C CA . GLU B 1 150 ? 11.391 10.727 0.829 1 95.81 150 GLU B CA 1
ATOM 3238 C C . GLU B 1 150 ? 10.672 12.023 1.188 1 95.81 150 GLU B C 1
ATOM 3240 O O . GLU B 1 150 ? 11.234 13.109 1.042 1 95.81 150 GLU B O 1
ATOM 3245 N N . ALA B 1 151 ? 9.484 11.914 1.667 1 98.12 151 ALA B N 1
ATOM 3246 C CA . ALA B 1 151 ? 8.711 13.109 1.985 1 98.12 151 ALA B CA 1
ATOM 3247 C C . ALA B 1 151 ? 9.188 13.742 3.291 1 98.12 151 ALA B C 1
ATOM 3249 O O . ALA B 1 151 ? 8.742 14.836 3.656 1 98.12 151 ALA B O 1
ATOM 3250 N N . TYR B 1 152 ? 10.047 13.078 3.99 1 98.62 152 TYR B N 1
ATOM 3251 C CA . TYR B 1 152 ? 10.672 13.664 5.172 1 98.62 152 TYR B CA 1
ATOM 3252 C C . TYR B 1 152 ? 11.906 14.477 4.797 1 98.62 152 TYR B C 1
ATOM 3254 O O . TYR B 1 152 ? 12.938 13.914 4.441 1 98.62 152 TYR B O 1
ATOM 3262 N N . VAL B 1 153 ? 11.805 15.766 4.926 1 98.44 153 VAL B N 1
ATOM 3263 C CA . VAL B 1 153 ? 12.891 16.688 4.602 1 98.44 153 VAL B CA 1
ATOM 3264 C C . VAL B 1 153 ? 13.602 17.109 5.887 1 98.44 153 VAL B C 1
ATOM 3266 O O . VAL B 1 153 ? 13.031 17.828 6.711 1 98.44 153 VAL B O 1
ATOM 3269 N N . ALA B 1 154 ? 14.828 16.734 6.035 1 97.75 154 ALA B N 1
ATOM 3270 C CA . ALA B 1 154 ? 15.578 16.969 7.262 1 97.75 154 ALA B CA 1
ATOM 3271 C C . ALA B 1 154 ? 15.539 18.453 7.641 1 97.75 154 ALA B C 1
ATOM 3273 O O . ALA B 1 154 ? 15.43 18.797 8.82 1 97.75 154 ALA B O 1
ATOM 3274 N N . GLY B 1 155 ? 15.617 19.328 6.691 1 97.94 155 GLY B N 1
ATOM 3275 C CA . GLY B 1 155 ? 15.648 20.75 6.93 1 97.94 155 GLY B CA 1
ATOM 3276 C C . GLY B 1 155 ? 14.422 21.266 7.66 1 97.94 155 GLY B C 1
ATOM 3277 O O . GLY B 1 155 ? 14.43 22.375 8.203 1 97.94 155 GLY B O 1
ATOM 3278 N N . ASP B 1 156 ? 13.359 20.5 7.625 1 98.75 156 ASP B N 1
ATOM 3279 C CA . ASP B 1 156 ? 12.117 20.922 8.266 1 98.75 156 ASP B CA 1
ATOM 3280 C C . ASP B 1 156 ? 12.156 20.656 9.773 1 98.75 156 ASP B C 1
ATOM 3282 O O . ASP B 1 156 ? 11.633 21.453 10.555 1 98.75 156 ASP B O 1
ATOM 3286 N N . PHE B 1 157 ? 12.836 19.562 10.211 1 98.69 157 PHE B N 1
ATOM 3287 C CA . PHE B 1 157 ? 12.633 19.172 11.602 1 98.69 157 PHE B CA 1
ATOM 3288 C C . PHE B 1 157 ? 13.969 18.938 12.297 1 98.69 157 PHE B C 1
ATOM 3290 O O . PHE B 1 157 ? 14.031 18.844 13.523 1 98.69 157 PHE B O 1
ATOM 3297 N N . ASP B 1 158 ? 15.039 18.75 11.547 1 98.19 158 ASP B N 1
ATOM 3298 C CA . ASP B 1 158 ? 16.359 18.656 12.164 1 98.19 158 ASP B CA 1
ATOM 3299 C C . ASP B 1 158 ? 16.859 20.047 12.57 1 98.19 158 ASP B C 1
ATOM 3301 O O . ASP B 1 158 ? 17.844 20.547 12 1 98.19 158 ASP B O 1
ATOM 3305 N N . ARG B 1 159 ? 16.219 20.625 13.516 1 98.06 159 ARG B N 1
ATOM 3306 C CA . ARG B 1 159 ? 16.422 21.984 14.039 1 98.06 159 ARG B CA 1
ATOM 3307 C C . ARG B 1 159 ? 16.438 21.969 15.57 1 98.06 159 ARG B C 1
ATOM 3309 O O . ARG B 1 159 ? 16.156 20.953 16.188 1 98.06 159 ARG B O 1
ATOM 3316 N N . ASP B 1 160 ? 16.922 23.141 16.125 1 98.56 160 ASP B N 1
ATOM 3317 C CA . ASP B 1 160 ? 16.844 23.312 17.578 1 98.56 160 ASP B CA 1
ATOM 3318 C C . ASP B 1 160 ? 15.406 23.578 18.016 1 98.56 160 ASP B C 1
ATOM 3320 O O . ASP B 1 160 ? 15.008 24.734 18.188 1 98.56 160 ASP B O 1
ATOM 3324 N N . LEU B 1 161 ? 14.625 22.5 18.172 1 98.81 161 LEU B N 1
ATOM 3325 C CA . LEU B 1 161 ? 13.211 22.547 18.516 1 98.81 161 LEU B CA 1
ATOM 3326 C C . LEU B 1 161 ? 12.969 21.906 19.875 1 98.81 161 LEU B C 1
ATOM 3328 O O . LEU B 1 161 ? 13.672 20.969 20.266 1 98.81 161 LEU B O 1
ATOM 3332 N N . HIS B 1 162 ? 12.016 22.359 20.656 1 98.75 162 HIS B N 1
ATOM 3333 C CA . HIS B 1 162 ? 11.633 21.734 21.922 1 98.75 162 HIS B CA 1
ATOM 3334 C C . HIS B 1 162 ? 10.625 20.609 21.703 1 98.75 162 HIS B C 1
ATOM 3336 O O . HIS B 1 162 ? 9.438 20.781 21.969 1 98.75 162 HIS B O 1
ATOM 3342 N N . TRP B 1 163 ? 11.109 19.453 21.344 1 98.75 163 TRP B N 1
ATOM 3343 C CA . TRP B 1 163 ? 10.266 18.297 21.094 1 98.75 163 TRP B CA 1
ATOM 3344 C C . TRP B 1 163 ? 9.672 17.766 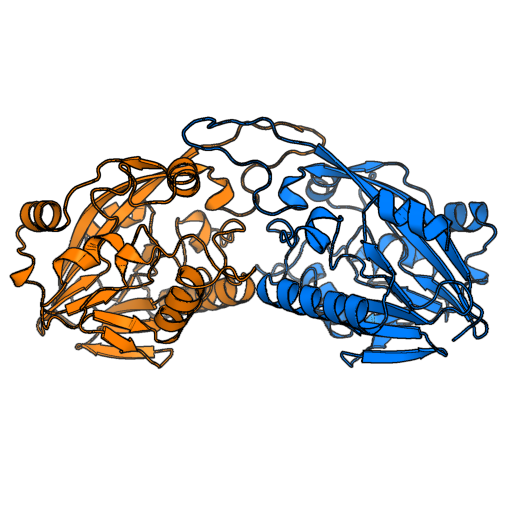22.391 1 98.75 163 TRP B C 1
ATOM 3346 O O . TRP B 1 163 ? 10.383 17.609 23.391 1 98.75 163 TRP B O 1
ATOM 3356 N N . VAL B 1 164 ? 8.438 17.484 22.391 1 98.62 164 VAL B N 1
ATOM 3357 C CA . VAL B 1 164 ? 7.75 16.75 23.453 1 98.62 164 VAL B CA 1
ATOM 3358 C C . VAL B 1 164 ? 7.082 15.508 22.891 1 98.62 164 VAL B C 1
ATOM 3360 O O . VAL B 1 164 ? 5.93 15.555 22.438 1 98.62 164 VAL B O 1
ATOM 3363 N N . PRO B 1 165 ? 7.781 14.406 22.891 1 98.19 165 PRO B N 1
ATOM 3364 C CA . PRO B 1 165 ? 7.238 13.188 22.281 1 98.19 165 PRO B CA 1
ATOM 3365 C C . PRO B 1 165 ? 6.016 12.648 23.016 1 98.19 165 PRO B C 1
ATOM 3367 O O . PRO B 1 165 ? 5.992 12.656 24.25 1 98.19 165 PRO B O 1
ATOM 3370 N N . ILE B 1 166 ? 5.008 12.32 22.234 1 97.75 166 ILE B N 1
ATOM 3371 C CA . ILE B 1 166 ? 3.842 11.57 22.688 1 97.75 166 ILE B CA 1
ATOM 3372 C C . ILE B 1 166 ? 4.105 10.078 22.547 1 97.75 166 ILE B C 1
ATOM 3374 O O . ILE B 1 166 ? 4.676 9.633 21.531 1 97.75 166 ILE B O 1
ATOM 3378 N N . HIS B 1 167 ? 3.68 9.234 23.5 1 95.94 167 HIS B N 1
ATOM 3379 C CA . HIS B 1 167 ? 4.082 7.832 23.484 1 95.94 167 HIS B CA 1
ATOM 3380 C C . HIS B 1 167 ? 2.875 6.914 23.328 1 95.94 167 HIS B C 1
ATOM 3382 O O . HIS B 1 167 ? 2.957 5.883 22.656 1 95.94 167 HIS B O 1
ATOM 3388 N N . GLY B 1 168 ? 1.773 7.312 23.938 1 94.69 168 GLY B N 1
ATOM 3389 C CA . GLY B 1 168 ? 0.612 6.438 23.922 1 94.69 168 GLY B CA 1
ATOM 3390 C C . GLY B 1 168 ? -0.245 6.613 22.688 1 94.69 168 GLY B C 1
ATOM 3391 O O . GLY B 1 168 ? -0.036 7.543 21.906 1 94.69 168 GLY B O 1
ATOM 3392 N N . ASP B 1 169 ? -1.14 5.66 22.422 1 97 169 ASP B N 1
ATOM 3393 C CA . ASP B 1 169 ? -2.07 5.758 21.297 1 97 169 ASP B CA 1
ATOM 3394 C C . ASP B 1 169 ? -3.131 6.824 21.562 1 97 169 ASP B C 1
ATOM 3396 O O . ASP B 1 169 ? -3.758 7.328 20.625 1 97 169 ASP B O 1
ATOM 3400 N N . ARG B 1 170 ? -3.393 7.062 22.828 1 97 170 ARG B N 1
ATOM 3401 C CA . ARG B 1 170 ? -4.285 8.125 23.281 1 97 170 ARG B CA 1
ATOM 3402 C C . ARG B 1 170 ? -3.693 8.875 24.469 1 97 170 ARG B C 1
ATOM 3404 O O . ARG B 1 170 ? -3.186 8.258 25.406 1 97 170 ARG B O 1
ATOM 3411 N N . GLU B 1 171 ? -3.621 10.203 24.375 1 96.44 171 GLU B N 1
ATOM 3412 C CA . GLU B 1 171 ? -3.07 11.016 25.453 1 96.44 171 GLU B CA 1
ATOM 3413 C C . GLU B 1 171 ? -3.771 12.367 25.531 1 96.44 171 GLU B C 1
ATOM 3415 O O . GLU B 1 171 ? -4.062 12.984 24.5 1 96.44 171 GLU B O 1
ATOM 3420 N N . GLN B 1 172 ? -4.145 12.75 26.672 1 95.38 172 GLN B N 1
ATOM 3421 C CA . GLN B 1 172 ? -4.75 14.062 26.891 1 95.38 172 GLN B CA 1
ATOM 3422 C C . GLN B 1 172 ? -3.775 15.008 27.578 1 95.38 172 GLN B C 1
ATOM 3424 O O . GLN B 1 172 ? -3.25 14.695 28.656 1 95.38 172 GLN B O 1
ATOM 3429 N N . ARG B 1 173 ? -3.531 16.156 26.891 1 92.56 173 ARG B N 1
ATOM 3430 C CA . ARG B 1 173 ? -2.611 17.141 27.453 1 92.56 173 ARG B CA 1
ATOM 3431 C C . ARG B 1 173 ? -3.359 18.391 27.906 1 92.56 173 ARG B C 1
ATOM 3433 O O . ARG B 1 173 ? -2.883 19.125 28.781 1 92.56 173 ARG B O 1
ATOM 3440 N N . TYR B 1 174 ? -4.434 18.672 27.281 1 96.94 174 TYR B N 1
ATOM 3441 C CA . TYR B 1 174 ? -5.309 19.797 27.594 1 96.94 174 TYR B CA 1
ATOM 3442 C C . TYR B 1 174 ? -6.742 19.328 27.812 1 96.94 174 TYR B C 1
ATOM 3444 O O . TYR B 1 174 ? -7.137 18.266 27.328 1 96.94 174 TYR B O 1
ATOM 3452 N N . ALA B 1 175 ? -7.473 20.141 28.609 1 96.94 175 ALA B N 1
ATOM 3453 C CA . ALA B 1 175 ? -8.859 19.781 28.891 1 96.94 175 ALA B CA 1
ATOM 3454 C C . ALA B 1 175 ? -9.641 19.562 27.609 1 96.94 175 ALA B C 1
ATOM 3456 O O . ALA B 1 175 ? -9.625 20.422 26.703 1 96.94 175 ALA B O 1
ATOM 3457 N N . ASP B 1 176 ? -10.242 18.391 27.438 1 97.31 176 ASP B N 1
ATOM 3458 C CA . ASP B 1 176 ? -11.18 18.047 26.375 1 97.31 176 ASP B CA 1
ATOM 3459 C C . ASP B 1 176 ? -10.492 18.047 25.016 1 97.31 176 ASP B C 1
ATOM 3461 O O . ASP B 1 176 ? -11.148 18.188 23.984 1 97.31 176 ASP B O 1
ATOM 3465 N N . LEU B 1 177 ? -9.164 17.953 25.016 1 98.06 177 LEU B N 1
ATOM 3466 C CA . LEU B 1 177 ? -8.336 17.781 23.828 1 98.06 177 LEU B CA 1
ATOM 3467 C C . LEU B 1 177 ? -7.473 16.516 23.953 1 98.06 177 LEU B C 1
ATOM 3469 O O . LEU B 1 177 ? -6.598 16.453 24.812 1 98.06 177 LEU B O 1
ATOM 3473 N N . GLU B 1 178 ? -7.785 15.539 23.109 1 98.25 178 GLU B N 1
ATOM 3474 C CA . GLU B 1 178 ? -7.105 14.25 23.172 1 98.25 178 GLU B CA 1
ATOM 3475 C C . GLU B 1 178 ? -6.332 13.961 21.891 1 98.25 178 GLU B C 1
ATOM 3477 O O . GLU B 1 178 ? -6.863 14.133 20.797 1 98.25 178 GLU B O 1
ATOM 3482 N N . PHE B 1 179 ? -5.023 13.609 22.094 1 98.25 179 PHE B N 1
ATOM 3483 C CA . PHE B 1 179 ? -4.242 13.078 20.984 1 98.25 179 PHE B CA 1
ATOM 3484 C C . PHE B 1 179 ? -4.68 11.664 20.656 1 98.25 179 PHE B C 1
ATOM 3486 O O . PHE B 1 179 ? -4.938 10.852 21.547 1 98.25 179 PHE B O 1
ATOM 3493 N N . VAL B 1 180 ? -4.848 11.367 19.422 1 98.62 180 VAL B N 1
ATOM 3494 C CA . VAL B 1 180 ? -5.172 10.023 18.938 1 98.62 180 VAL B CA 1
ATOM 3495 C C . VAL B 1 180 ? -4.16 9.602 17.875 1 98.62 180 VAL B C 1
ATOM 3497 O O . VAL B 1 180 ? -4.031 10.25 16.828 1 98.62 180 VAL B O 1
ATOM 3500 N N . ARG B 1 181 ? -3.348 8.555 18.141 1 98.69 181 ARG B N 1
ATOM 3501 C CA . ARG B 1 181 ? -2.453 8.039 17.109 1 98.69 181 ARG B CA 1
ATOM 3502 C C . ARG B 1 181 ? -3.238 7.348 15.992 1 98.69 181 ARG B C 1
ATOM 3504 O O . ARG B 1 181 ? -4.094 6.508 16.266 1 98.69 181 ARG B O 1
ATOM 3511 N N . LEU B 1 182 ? -3.006 7.68 14.797 1 98.75 182 LEU B N 1
ATOM 3512 C CA . LEU B 1 182 ? -3.699 7.156 13.625 1 98.75 182 LEU B CA 1
ATOM 3513 C C . LEU B 1 182 ? -2.705 6.684 12.57 1 98.75 182 LEU B C 1
ATOM 3515 O O . LEU B 1 182 ? -2.654 7.23 11.469 1 98.75 182 LEU B O 1
ATOM 3519 N N . PRO B 1 183 ? -1.956 5.609 12.859 1 98 183 PRO B N 1
ATOM 3520 C CA . PRO B 1 183 ? -0.946 5.156 11.898 1 98 183 PRO B CA 1
ATOM 3521 C C . PRO B 1 183 ? -1.55 4.738 10.562 1 98 183 PRO B C 1
ATOM 3523 O O . PRO B 1 183 ? -2.697 4.285 10.516 1 98 183 PRO B O 1
ATOM 3526 N N . GLY B 1 184 ? -0.889 4.809 9.469 1 97.19 184 GLY B N 1
ATOM 3527 C CA . GLY B 1 184 ? -1.272 4.469 8.109 1 97.19 184 GLY B CA 1
ATOM 3528 C C . GLY B 1 184 ? -0.542 5.285 7.062 1 97.19 184 GLY B C 1
ATOM 3529 O O . GLY B 1 184 ? 0.334 4.77 6.363 1 97.19 184 GLY B O 1
ATOM 3530 N N . HIS B 1 185 ? -0.776 6.566 7.023 1 98.25 185 HIS B N 1
ATOM 3531 C CA . HIS B 1 185 ? -0.015 7.496 6.195 1 98.25 185 HIS B CA 1
ATOM 3532 C C . HIS B 1 185 ? 1.44 7.57 6.645 1 98.25 185 HIS B C 1
ATOM 3534 O O . HIS B 1 185 ? 2.354 7.492 5.82 1 98.25 185 HIS B O 1
ATOM 3540 N N . THR B 1 186 ? 1.601 7.695 7.895 1 98.31 186 THR B N 1
ATOM 3541 C CA . THR B 1 186 ? 2.875 7.543 8.586 1 98.31 186 THR B CA 1
ATOM 3542 C C . THR B 1 186 ? 2.711 6.68 9.836 1 98.31 186 THR B C 1
ATOM 3544 O O . THR B 1 186 ? 1.593 6.465 10.305 1 98.31 186 THR B O 1
ATOM 3547 N N . PRO B 1 187 ? 3.811 6.141 10.391 1 97.38 187 PRO B N 1
ATOM 3548 C CA . PRO B 1 187 ? 3.668 5.281 11.562 1 97.38 187 PRO B CA 1
ATOM 3549 C C . PRO B 1 187 ? 3.195 6.043 12.805 1 97.38 187 PRO B C 1
ATOM 3551 O O . PRO B 1 187 ? 2.594 5.449 13.703 1 97.38 187 PRO B O 1
ATOM 3554 N N . GLY B 1 188 ? 3.494 7.34 12.836 1 98.56 188 GLY B N 1
ATOM 3555 C CA . GLY B 1 188 ? 3.189 8.086 14.039 1 98.56 188 GLY B CA 1
ATOM 3556 C C . GLY B 1 188 ? 2.176 9.195 13.82 1 98.56 188 GLY B C 1
ATOM 3557 O O . GLY B 1 188 ? 2.088 10.133 14.617 1 98.56 188 GLY B O 1
ATOM 3558 N N . LEU B 1 189 ? 1.389 9.109 12.766 1 98.75 189 LEU B N 1
ATOM 3559 C CA . LEU B 1 189 ? 0.403 10.156 12.508 1 98.75 189 LEU B CA 1
ATOM 3560 C C . LEU B 1 189 ? -0.474 10.391 13.734 1 98.75 189 LEU B C 1
ATOM 3562 O O . LEU B 1 189 ? -1.004 9.438 14.312 1 98.75 189 LEU B O 1
ATOM 3566 N N . LEU B 1 190 ? -0.546 11.648 14.094 1 98.25 190 LEU B N 1
ATOM 3567 C CA . LEU B 1 190 ? -1.312 12.055 15.266 1 98.25 190 LEU B CA 1
ATOM 3568 C C . LEU B 1 190 ? -2.553 12.844 14.859 1 98.25 190 LEU B C 1
ATOM 3570 O O . LEU B 1 190 ? -2.451 13.852 14.156 1 98.25 190 LEU B O 1
ATOM 3574 N N . GLY B 1 191 ? -3.773 12.352 15.203 1 98.44 191 GLY B N 1
ATOM 3575 C CA . GLY B 1 191 ? -5 13.125 15.164 1 98.44 191 GLY B CA 1
ATOM 3576 C C . GLY B 1 191 ? -5.34 13.773 16.484 1 98.44 191 GLY B C 1
ATOM 3577 O O . GLY B 1 191 ? -4.617 13.602 17.469 1 98.44 191 GLY B O 1
ATOM 3578 N N . VAL B 1 192 ? -6.418 14.594 16.516 1 98.44 192 VAL B N 1
ATOM 3579 C CA . VAL B 1 192 ? -6.883 15.266 17.719 1 98.44 192 VAL B CA 1
ATOM 3580 C C . VAL B 1 192 ? -8.406 15.148 17.828 1 98.44 192 VAL B C 1
ATOM 3582 O O . VAL B 1 192 ? -9.117 15.367 16.844 1 98.44 192 VAL B O 1
ATOM 3585 N N . ARG B 1 193 ? -8.859 14.742 18.906 1 98.44 193 ARG B N 1
ATOM 3586 C CA . ARG B 1 193 ? -10.281 14.812 19.234 1 98.44 193 ARG B CA 1
ATOM 3587 C C . ARG B 1 193 ? -10.562 15.938 20.219 1 98.44 193 ARG B C 1
ATOM 3589 O O . ARG B 1 193 ? -9.914 16.031 21.281 1 98.44 193 ARG B O 1
ATOM 3596 N N . LEU B 1 194 ? -11.469 16.812 19.875 1 97.69 194 LEU B N 1
ATOM 3597 C CA . LEU B 1 194 ? -11.875 17.953 20.703 1 97.69 194 LEU B CA 1
ATOM 3598 C C . LEU B 1 194 ? -13.344 17.844 21.094 1 97.69 194 LEU B C 1
ATOM 3600 O O . LEU B 1 194 ? -14.18 17.453 20.281 1 97.69 194 LEU B O 1
ATOM 3604 N N . GLU B 1 195 ? -13.594 18.109 22.328 1 97.56 195 GLU B N 1
ATOM 3605 C CA . GLU B 1 195 ? -14.961 18.328 22.797 1 97.56 195 GLU B CA 1
ATOM 3606 C C . GLU B 1 195 ? -15.25 19.812 23.016 1 97.56 195 GLU B C 1
ATOM 3608 O O . GLU B 1 195 ? -14.875 20.375 24.031 1 97.56 195 GLU B O 1
ATOM 3613 N N . LEU B 1 196 ? -16.016 20.375 22.047 1 96.19 196 LEU B N 1
ATOM 3614 C CA . LEU B 1 196 ? -16.266 21.812 22.031 1 96.19 196 LEU B CA 1
ATOM 3615 C C . LEU B 1 196 ? -17.672 22.109 22.547 1 96.19 196 LEU B C 1
ATOM 3617 O O . LEU B 1 196 ? -18.625 21.391 22.234 1 96.19 196 LEU B O 1
ATOM 3621 N N . ASP B 1 197 ? -17.812 23.141 23.344 1 93.12 197 ASP B N 1
ATOM 3622 C CA . ASP B 1 197 ? -19.078 23.547 23.938 1 93.12 197 ASP B CA 1
ATOM 3623 C C . ASP B 1 197 ? -20.125 23.812 22.859 1 93.12 197 ASP B C 1
ATOM 3625 O O . ASP B 1 197 ? -21.266 23.375 22.984 1 93.12 197 ASP B O 1
ATOM 3629 N N . ASP B 1 198 ? -19.812 24.406 21.844 1 88.56 198 ASP B N 1
ATOM 3630 C CA . ASP B 1 198 ? -20.781 24.875 20.859 1 88.56 198 ASP B CA 1
ATOM 3631 C C . ASP B 1 198 ? -20.891 23.906 19.688 1 88.56 198 ASP B C 1
ATOM 3633 O O . ASP B 1 198 ? -21.953 23.781 19.078 1 88.56 198 ASP B O 1
ATOM 3637 N N . ALA B 1 199 ? -19.828 23.219 19.375 1 93.38 199 ALA B N 1
ATOM 3638 C CA . ALA B 1 199 ? -19.797 22.469 18.125 1 93.38 199 ALA B CA 1
ATOM 3639 C C . ALA B 1 199 ? -19.828 20.969 18.391 1 93.38 199 ALA B C 1
ATOM 3641 O O . ALA B 1 199 ? -19.922 20.156 17.469 1 93.38 199 ALA B O 1
ATOM 3642 N N . GLY B 1 200 ? -19.859 20.578 19.641 1 96.38 200 GLY B N 1
ATOM 3643 C CA . GLY B 1 200 ? -19.781 19.156 19.953 1 96.38 200 GLY B CA 1
ATOM 3644 C C . GLY B 1 200 ? -18.406 18.578 19.703 1 96.38 200 GLY B C 1
ATOM 3645 O O . GLY B 1 200 ? -17.391 19.234 19.922 1 96.38 200 GLY B O 1
ATOM 3646 N N . THR B 1 201 ? -18.344 17.281 19.359 1 97.94 201 THR B N 1
ATOM 3647 C CA . THR B 1 201 ? -17.062 16.594 19.172 1 97.94 201 THR B CA 1
ATOM 3648 C C . THR B 1 201 ? -16.516 16.844 17.766 1 97.94 201 THR B C 1
ATOM 3650 O O . THR B 1 201 ? -17.234 16.688 16.781 1 97.94 201 THR B O 1
ATOM 3653 N N . VAL B 1 202 ? -15.305 17.281 17.672 1 98.19 202 VAL B N 1
ATOM 3654 C CA . VAL B 1 202 ? -14.594 17.484 16.422 1 98.19 202 VAL B CA 1
ATOM 3655 C C . VAL B 1 202 ? -13.336 16.625 16.391 1 98.19 202 VAL B C 1
ATOM 3657 O O . VAL B 1 202 ? -12.609 16.547 17.391 1 98.19 202 VAL B O 1
ATOM 3660 N N . VAL B 1 203 ? -13.109 15.938 15.281 1 98.56 203 VAL B N 1
ATOM 3661 C CA . VAL B 1 203 ? -11.891 15.172 15.086 1 98.56 203 VAL B CA 1
ATOM 3662 C C . VAL B 1 203 ? -11.086 15.766 13.93 1 98.56 203 VAL B C 1
ATOM 3664 O O . VAL B 1 203 ? -11.562 15.812 12.797 1 98.56 203 VAL B O 1
ATOM 3667 N N . LEU B 1 204 ? -9.938 16.297 14.258 1 98.62 204 LEU B N 1
ATOM 3668 C CA . LEU B 1 204 ? -8.961 16.594 13.219 1 98.62 204 LEU B CA 1
ATOM 3669 C C . LEU B 1 204 ? -8.164 15.352 12.844 1 98.62 204 LEU B C 1
ATOM 3671 O O . LEU B 1 204 ? -7.203 14.992 13.523 1 98.62 204 LEU B O 1
ATOM 3675 N N . ALA B 1 205 ? -8.523 14.742 11.758 1 98.31 205 ALA B N 1
ATOM 3676 C CA . ALA B 1 205 ? -7.98 13.438 11.391 1 98.31 205 ALA B CA 1
ATOM 3677 C C . ALA B 1 205 ? -6.645 13.586 10.672 1 98.31 205 ALA B C 1
ATOM 3679 O O . ALA B 1 205 ? -5.871 12.625 10.586 1 98.31 205 ALA B O 1
ATOM 3680 N N . GLY B 1 206 ? -6.395 14.758 10.141 1 97 206 GLY B N 1
ATOM 3681 C CA . GLY B 1 206 ? -5.176 14.945 9.375 1 97 206 GLY B CA 1
ATOM 3682 C C . GLY B 1 206 ? -5.102 14.055 8.148 1 97 206 GLY B C 1
ATOM 3683 O O . GLY B 1 206 ? -6.082 13.914 7.414 1 97 206 GLY B O 1
ATOM 3684 N N . ASP B 1 207 ? -3.891 13.477 7.973 1 98.5 207 ASP B N 1
ATOM 3685 C CA . ASP B 1 207 ? -3.684 12.75 6.727 1 98.5 207 ASP B CA 1
ATOM 3686 C C . ASP B 1 207 ? -4.047 11.273 6.887 1 98.5 207 ASP B C 1
ATOM 3688 O O . ASP B 1 207 ? -3.674 10.445 6.055 1 98.5 207 ASP B O 1
ATOM 3692 N N . GLN B 1 208 ? -4.785 10.961 7.992 1 98.31 208 GLN B N 1
ATOM 3693 C CA . GLN B 1 208 ? -5.48 9.672 7.965 1 98.31 208 GLN B CA 1
ATOM 3694 C C . GLN B 1 208 ? -6.355 9.555 6.719 1 98.31 208 GLN B C 1
ATOM 3696 O O . GLN B 1 208 ? -6.504 8.461 6.164 1 98.31 208 GLN B O 1
ATOM 3701 N N . ALA B 1 209 ? -6.895 10.68 6.34 1 98.44 209 ALA B N 1
ATOM 3702 C CA . ALA B 1 209 ? -7.633 10.844 5.09 1 98.44 209 ALA B CA 1
ATOM 3703 C C . ALA B 1 209 ? -7.34 12.195 4.457 1 98.44 209 ALA B C 1
ATOM 3705 O O . ALA B 1 209 ? -7.531 13.242 5.09 1 98.44 209 ALA B O 1
ATOM 3706 N N . TYR B 1 210 ? -6.883 12.125 3.193 1 98 210 TYR B N 1
ATOM 3707 C CA . TYR B 1 210 ? -6.617 13.375 2.488 1 98 210 TYR B CA 1
ATOM 3708 C C . TYR B 1 210 ? -7.914 14.078 2.123 1 98 210 TYR B C 1
ATOM 3710 O O . TYR B 1 210 ? -8.031 15.297 2.287 1 98 210 TYR B O 1
ATOM 3718 N N . THR B 1 211 ? -8.859 13.305 1.593 1 97.75 211 THR B N 1
ATOM 3719 C CA . THR B 1 211 ? -10.141 13.82 1.11 1 97.75 211 THR B CA 1
ATOM 3720 C C . THR B 1 211 ? -11.297 12.969 1.627 1 97.75 211 THR B C 1
ATOM 3722 O O . THR B 1 211 ? -11.078 11.945 2.273 1 97.75 211 THR B O 1
ATOM 3725 N N . ARG B 1 212 ? -12.492 13.352 1.289 1 97.06 212 ARG B N 1
ATOM 3726 C CA . ARG B 1 212 ? -13.688 12.625 1.702 1 97.06 212 ARG B CA 1
ATOM 3727 C C . ARG B 1 212 ? -13.773 11.273 1.004 1 97.06 212 ARG B C 1
ATOM 3729 O O . ARG B 1 212 ? -14.352 10.328 1.541 1 97.06 212 ARG B O 1
ATOM 3736 N N . ALA B 1 213 ? -13.148 11.172 -0.172 1 96.88 213 ALA B N 1
ATOM 3737 C CA . ALA B 1 213 ? -13.117 9.883 -0.856 1 96.88 213 ALA B CA 1
ATOM 3738 C C . ALA B 1 213 ? -12.414 8.828 -0.004 1 96.88 213 ALA B C 1
ATOM 3740 O O . ALA B 1 213 ? -12.828 7.668 0.023 1 96.88 213 ALA B O 1
ATOM 3741 N N . ASN B 1 214 ? -11.359 9.211 0.696 1 98.38 214 ASN B N 1
ATOM 3742 C CA . ASN B 1 214 ? -10.641 8.305 1.577 1 98.38 214 ASN B CA 1
ATOM 3743 C C . ASN B 1 214 ? -11.477 7.922 2.797 1 98.38 214 ASN B C 1
ATOM 3745 O O . ASN B 1 214 ? -11.484 6.762 3.209 1 98.38 214 ASN B O 1
ATOM 3749 N N . TYR B 1 215 ? -12.18 8.906 3.314 1 98.12 215 TYR B N 1
ATOM 3750 C CA . TYR B 1 215 ? -12.859 8.695 4.59 1 98.12 215 TYR B CA 1
ATOM 3751 C C . TYR B 1 215 ? -14.25 8.109 4.379 1 98.12 215 TYR B C 1
ATOM 3753 O O . TYR B 1 215 ? -14.562 7.039 4.902 1 98.12 215 TYR B O 1
ATOM 3761 N N . ARG B 1 216 ? -15.055 8.742 3.592 1 96.44 216 ARG B N 1
ATOM 3762 C CA . ARG B 1 216 ? -16.453 8.359 3.424 1 96.44 216 ARG B CA 1
ATOM 3763 C C . ARG B 1 216 ? -16.594 7.16 2.494 1 96.44 216 ARG B C 1
ATOM 3765 O O . ARG B 1 216 ? -17.375 6.246 2.762 1 96.44 216 ARG B O 1
ATOM 3772 N N . ASP B 1 217 ? -15.797 7.234 1.387 1 95.94 217 ASP B N 1
ATOM 3773 C CA . ASP B 1 217 ? -15.891 6.137 0.429 1 95.94 217 ASP B CA 1
ATOM 3774 C C . ASP B 1 217 ? -14.922 5.012 0.796 1 95.94 217 ASP B C 1
ATOM 3776 O O . ASP B 1 217 ? -14.883 3.979 0.125 1 95.94 217 ASP B O 1
ATOM 3780 N N . GLU B 1 218 ? -14.172 5.223 1.843 1 96.81 218 GLU B N 1
ATOM 3781 C CA . GLU B 1 218 ? -13.25 4.234 2.395 1 96.81 218 GLU B CA 1
ATOM 3782 C C . GLU B 1 218 ? -12.258 3.758 1.338 1 96.81 218 GLU B C 1
ATOM 3784 O O . GLU B 1 218 ? -11.93 2.57 1.271 1 96.81 218 GLU B O 1
ATOM 3789 N N . ARG B 1 219 ? -11.867 4.648 0.414 1 96.5 219 ARG B N 1
ATOM 3790 C CA . ARG B 1 219 ? -10.836 4.34 -0.578 1 96.5 219 ARG B CA 1
ATOM 3791 C C . ARG B 1 219 ? -9.445 4.645 -0.038 1 96.5 219 ARG B C 1
ATOM 3793 O O . ARG B 1 219 ? -9.164 5.781 0.351 1 96.5 219 ARG B O 1
ATOM 3800 N N . PRO B 1 220 ? -8.555 3.691 -0.058 1 96.88 220 PRO B N 1
ATOM 3801 C CA . PRO B 1 220 ? -7.215 3.936 0.485 1 96.88 220 PRO B CA 1
ATOM 3802 C C . PRO B 1 220 ? -6.449 5.008 -0.289 1 96.88 220 PRO B C 1
ATOM 3804 O O . PRO B 1 220 ? -6.77 5.285 -1.447 1 96.88 220 PRO B O 1
ATOM 3807 N N . LEU B 1 221 ? -5.469 5.598 0.379 1 96.94 221 LEU B N 1
ATOM 3808 C CA . LEU B 1 221 ? -4.535 6.504 -0.281 1 96.94 221 LEU B CA 1
ATOM 3809 C C . LEU B 1 221 ? -3.713 5.762 -1.331 1 96.94 221 LEU B C 1
ATOM 3811 O O . LEU B 1 221 ? -3.582 4.539 -1.274 1 96.94 221 LEU B O 1
ATOM 3815 N N . GLY B 1 222 ? -3.193 6.488 -2.234 1 94.06 222 GLY B N 1
ATOM 3816 C CA . GLY B 1 222 ? -2.363 5.898 -3.273 1 94.06 222 GLY B CA 1
ATOM 3817 C C . GLY B 1 222 ? -0.991 5.484 -2.775 1 94.06 222 GLY B C 1
ATOM 3818 O O . GLY B 1 222 ? -0.419 6.137 -1.898 1 94.06 222 GLY B O 1
ATOM 3819 N N . GLY B 1 223 ? -0.504 4.414 -3.133 1 88.19 223 GLY B N 1
ATOM 3820 C CA . GLY B 1 223 ? 0.774 3.738 -2.973 1 88.19 223 GLY B CA 1
ATOM 3821 C C . GLY B 1 223 ? 1.695 4.43 -1.986 1 88.19 223 GLY B C 1
ATOM 3822 O O . GLY B 1 223 ? 1.616 4.188 -0.78 1 88.19 223 GLY B O 1
ATOM 3823 N N . GLU B 1 224 ? 2.43 5.516 -2.494 1 91.75 224 GLU B N 1
ATOM 3824 C CA . GLU B 1 224 ? 3.533 6.109 -1.743 1 91.75 224 GLU B CA 1
ATOM 3825 C C . GLU B 1 224 ? 3.021 6.91 -0.549 1 91.75 224 GLU B C 1
ATOM 3827 O O . GLU B 1 224 ? 3.787 7.246 0.355 1 91.75 224 GLU B O 1
ATOM 3832 N N . LEU B 1 225 ? 1.809 7.066 -0.489 1 96.44 225 LEU B N 1
ATOM 3833 C CA . LEU B 1 225 ? 1.249 7.82 0.628 1 96.44 225 LEU B CA 1
ATOM 3834 C C . LEU B 1 225 ? 0.848 6.891 1.767 1 96.44 225 LEU B C 1
ATOM 3836 O O . LEU B 1 225 ? 0.434 7.348 2.834 1 96.44 225 LEU B O 1
ATOM 3840 N N . LEU B 1 226 ? 1.03 5.617 1.506 1 95.81 226 LEU B N 1
ATOM 3841 C CA . LEU B 1 226 ? 0.704 4.656 2.555 1 95.81 226 LEU B CA 1
ATOM 3842 C C . LEU B 1 226 ? 1.967 4.004 3.104 1 95.81 226 LEU B C 1
ATOM 3844 O O . LEU B 1 226 ? 2.652 3.27 2.387 1 95.81 226 LEU B O 1
ATOM 3848 N N . TRP B 1 227 ? 2.244 4.258 4.348 1 95.62 227 TRP B N 1
ATOM 3849 C CA . TRP B 1 227 ? 3.248 3.484 5.07 1 95.62 227 TRP B CA 1
ATOM 3850 C C . TRP B 1 227 ? 2.781 2.047 5.281 1 95.62 227 TRP B C 1
ATOM 3852 O O . TRP B 1 227 ? 3.537 1.103 5.047 1 95.62 227 TRP B O 1
ATOM 3862 N N . SER B 1 228 ? 1.546 1.919 5.617 1 94.75 228 SER B N 1
ATOM 3863 C CA . SER B 1 228 ? 0.915 0.621 5.832 1 94.75 228 SER B CA 1
ATOM 3864 C C . SER B 1 228 ? -0.586 0.686 5.57 1 94.75 228 SER B C 1
ATOM 3866 O O . SER B 1 228 ? -1.332 1.28 6.352 1 94.75 228 SER B O 1
ATOM 3868 N N . LYS B 1 229 ? -1.028 0.004 4.566 1 94.69 229 LYS B N 1
ATOM 3869 C CA . LYS B 1 229 ? -2.443 -0.004 4.211 1 94.69 229 LYS B CA 1
ATOM 3870 C C . LYS B 1 229 ? -3.285 -0.635 5.316 1 94.69 229 LYS B C 1
ATOM 3872 O O . LYS B 1 229 ? -4.383 -0.163 5.613 1 94.69 229 LYS B O 1
ATOM 3877 N N . ARG B 1 230 ? -2.791 -1.659 5.918 1 92.75 230 ARG B N 1
ATOM 3878 C CA . ARG B 1 230 ? -3.518 -2.346 6.98 1 92.75 230 ARG B CA 1
ATOM 3879 C C . ARG B 1 230 ? -3.73 -1.429 8.18 1 92.75 230 ARG B C 1
ATOM 3881 O O . ARG B 1 230 ? -4.836 -1.346 8.719 1 92.75 230 ARG B O 1
ATOM 3888 N N . HIS B 1 231 ? -2.666 -0.73 8.57 1 95.31 231 HIS B N 1
ATOM 3889 C CA . HIS B 1 231 ? -2.775 0.207 9.68 1 95.31 231 HIS B CA 1
ATOM 3890 C C . HIS B 1 231 ? -3.703 1.367 9.336 1 95.31 231 HIS B C 1
ATOM 3892 O O . HIS B 1 231 ? -4.441 1.855 10.195 1 95.31 231 HIS B O 1
ATOM 3898 N N . TRP B 1 232 ? -3.627 1.774 8.055 1 97.38 232 TRP B N 1
ATOM 3899 C CA . TRP B 1 232 ? -4.512 2.842 7.594 1 97.38 232 TRP B CA 1
ATOM 3900 C C . TRP B 1 232 ? -5.973 2.455 7.785 1 97.38 232 TRP B C 1
ATOM 3902 O O . TRP B 1 232 ? -6.77 3.242 8.297 1 97.38 232 TRP B O 1
ATOM 3912 N N . LEU B 1 233 ? -6.309 1.256 7.422 1 96.44 233 LEU B N 1
ATOM 3913 C CA . LEU B 1 233 ? -7.68 0.771 7.535 1 96.44 233 LEU B CA 1
ATOM 3914 C C . LEU B 1 233 ? -8.109 0.696 8.992 1 96.44 233 LEU B C 1
ATOM 3916 O O . LEU B 1 233 ? -9.25 1.027 9.328 1 96.44 233 LEU B O 1
ATOM 3920 N N . GLU B 1 234 ? -7.219 0.239 9.867 1 96.31 234 GLU B N 1
ATOM 3921 C CA . GLU B 1 234 ? -7.52 0.187 11.289 1 96.31 234 GLU B CA 1
ATOM 3922 C C . GLU B 1 234 ? -7.766 1.583 11.859 1 96.31 234 GLU B C 1
ATOM 3924 O O . GLU B 1 234 ? -8.688 1.784 12.648 1 96.31 234 GLU B O 1
ATOM 3929 N N . SER B 1 235 ? -6.934 2.545 11.461 1 98.38 235 SER B N 1
ATOM 3930 C CA . SER B 1 235 ? -7.102 3.93 11.891 1 98.38 235 SER B CA 1
ATOM 3931 C C . SER B 1 235 ? -8.414 4.512 11.375 1 98.38 235 SER B C 1
ATOM 3933 O O . SER B 1 235 ? -9.07 5.281 12.078 1 98.38 235 SER B O 1
ATOM 3935 N N . LEU B 1 236 ? -8.742 4.164 10.117 1 98.44 236 LEU B N 1
ATOM 3936 C CA . LEU B 1 236 ? -10.023 4.598 9.555 1 98.44 236 LEU B CA 1
ATOM 3937 C C . LEU B 1 236 ? -11.18 4.141 10.438 1 98.44 236 LEU B C 1
ATOM 3939 O O . LEU B 1 236 ? -12.055 4.938 10.773 1 98.44 236 LEU B O 1
ATOM 3943 N N . ARG B 1 237 ? -11.172 2.9 10.836 1 97.81 237 ARG B N 1
ATOM 3944 C CA . ARG B 1 237 ? -12.227 2.346 11.68 1 97.81 237 ARG B CA 1
ATOM 3945 C C . ARG B 1 237 ? -12.266 3.039 13.039 1 97.81 237 ARG B C 1
ATOM 3947 O O . ARG B 1 237 ? -13.336 3.268 13.602 1 97.81 237 ARG B O 1
ATOM 3954 N N . THR B 1 238 ? -11.078 3.336 13.547 1 98.25 238 THR B N 1
ATOM 3955 C CA . THR B 1 238 ? -10.992 4.043 14.82 1 98.25 238 THR B CA 1
ATOM 3956 C C . THR B 1 238 ? -11.695 5.391 14.75 1 98.25 238 THR B C 1
ATOM 3958 O O . THR B 1 238 ? -12.508 5.723 15.617 1 98.25 238 THR B O 1
ATOM 3961 N N . VAL B 1 239 ? -11.43 6.184 13.727 1 98.69 239 VAL B N 1
ATOM 3962 C CA . VAL B 1 239 ? -12.031 7.508 13.578 1 98.69 239 VAL B CA 1
ATOM 3963 C C . VAL B 1 239 ? -13.539 7.367 13.336 1 98.69 239 VAL B C 1
ATOM 3965 O O . VAL B 1 239 ? -14.328 8.133 13.891 1 98.69 239 VAL B O 1
ATOM 3968 N N . GLN B 1 240 ? -13.906 6.387 12.57 1 98.44 240 GLN B N 1
ATOM 3969 C CA . GLN B 1 240 ? -15.32 6.156 12.297 1 98.44 240 GLN B CA 1
ATOM 3970 C C . GLN B 1 240 ? -16.078 5.781 13.562 1 98.44 240 GLN B C 1
ATOM 3972 O O . GLN B 1 240 ? -17.234 6.168 13.742 1 98.44 240 GLN B O 1
ATOM 3977 N N . GLU B 1 241 ? -15.438 5 14.375 1 98.19 241 GLU B N 1
ATOM 3978 C CA . GLU B 1 241 ? -16.062 4.641 15.648 1 98.19 241 GLU B CA 1
ATOM 3979 C C . GLU B 1 241 ? -16.266 5.867 16.531 1 98.19 241 GLU B C 1
ATOM 3981 O O . GLU B 1 241 ? -17.312 6.016 17.172 1 98.19 241 GLU B O 1
ATOM 3986 N N . ILE B 1 242 ? -15.32 6.766 16.547 1 97.69 242 ILE B N 1
ATOM 3987 C CA . ILE B 1 242 ? -15.461 8.016 17.297 1 97.69 242 ILE B CA 1
ATOM 3988 C C . ILE B 1 242 ? -16.625 8.828 16.719 1 97.69 242 ILE B C 1
ATOM 3990 O O . ILE B 1 242 ? -17.438 9.359 17.469 1 97.69 242 ILE B O 1
ATOM 3994 N N . GLU B 1 243 ? -16.609 8.914 15.445 1 98.38 243 GLU B N 1
ATOM 3995 C CA . GLU B 1 243 ? -17.672 9.656 14.773 1 98.38 243 GLU B CA 1
ATOM 3996 C C . GLU B 1 243 ? -19.062 9.125 15.164 1 98.38 243 GLU B C 1
ATOM 3998 O O . GLU B 1 243 ? -19.938 9.898 15.523 1 98.38 243 GLU B O 1
ATOM 4003 N N . ARG B 1 244 ? -19.203 7.812 15.102 1 97.62 244 ARG B N 1
ATOM 4004 C CA . ARG B 1 244 ? -20.484 7.18 15.383 1 97.62 244 ARG B CA 1
ATOM 4005 C C . ARG B 1 244 ? -20.875 7.348 16.859 1 97.62 244 ARG B C 1
ATOM 4007 O O . ARG B 1 244 ? -22.016 7.66 17.172 1 97.62 244 ARG B O 1
ATOM 4014 N N . ARG B 1 245 ? -19.969 7.18 17.781 1 97 245 ARG B N 1
ATOM 4015 C CA . ARG B 1 245 ? -20.234 7.168 19.219 1 97 245 ARG B CA 1
ATOM 4016 C C . ARG B 1 245 ? -20.5 8.578 19.75 1 97 245 ARG B C 1
ATOM 4018 O O . ARG B 1 245 ? -21.266 8.758 20.688 1 97 245 ARG B O 1
ATOM 4025 N N . ARG B 1 246 ? -19.922 9.562 19.047 1 97.12 246 ARG B N 1
ATOM 4026 C CA . ARG B 1 246 ? -19.984 10.906 19.594 1 97.12 246 ARG B CA 1
ATOM 4027 C C . ARG B 1 246 ? -20.672 11.867 18.641 1 97.12 246 ARG B C 1
ATOM 4029 O O . ARG B 1 246 ? -20.719 13.078 18.891 1 97.12 246 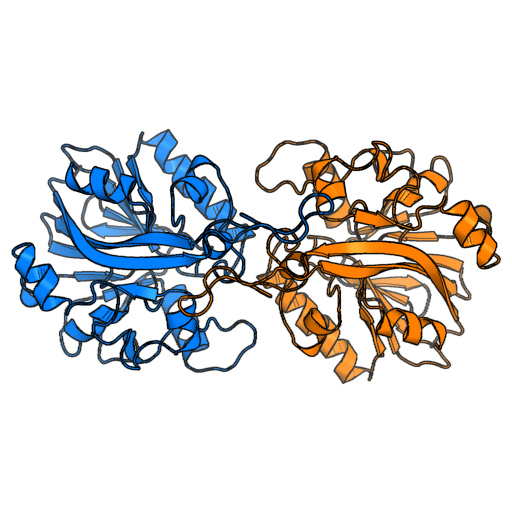ARG B O 1
ATOM 4036 N N . ASP B 1 247 ? -21.156 11.289 17.547 1 97.69 247 ASP B N 1
ATOM 4037 C CA . ASP B 1 247 ? -21.719 12.133 16.5 1 97.69 247 ASP B CA 1
ATOM 4038 C C . ASP B 1 247 ? -20.734 13.242 16.109 1 97.69 247 ASP B C 1
ATOM 4040 O O . ASP B 1 247 ? -21.094 14.422 16.078 1 97.69 247 ASP B O 1
ATOM 4044 N N . ALA B 1 248 ? -19.484 12.875 15.93 1 98.19 248 ALA B N 1
ATOM 4045 C CA . ALA B 1 248 ? -18.391 13.82 15.773 1 98.19 248 ALA B CA 1
ATOM 4046 C C . ALA B 1 248 ? -18.328 14.367 14.352 1 98.19 248 ALA B C 1
ATOM 4048 O O . ALA B 1 248 ? -18.703 13.68 13.398 1 98.19 248 ALA B O 1
ATOM 4049 N N . THR B 1 249 ? -17.938 15.594 14.227 1 97.94 249 THR B N 1
ATOM 4050 C CA . THR B 1 249 ? -17.516 16.156 12.953 1 97.94 249 THR B CA 1
ATOM 4051 C C . THR B 1 249 ? -16.062 15.781 12.664 1 97.94 249 THR B C 1
ATOM 4053 O O . THR B 1 249 ? -15.156 16.125 13.438 1 97.94 249 THR B O 1
ATOM 4056 N N . VAL B 1 250 ? -15.82 15.047 11.547 1 98.44 250 VAL B N 1
ATOM 4057 C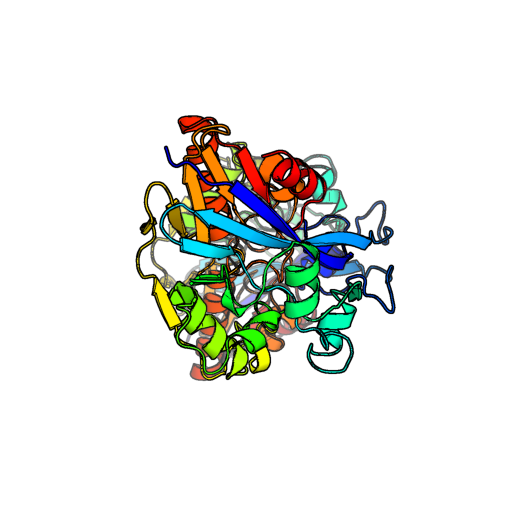 CA . VAL B 1 250 ? -14.477 14.617 11.188 1 98.44 250 VAL B CA 1
ATOM 4058 C C . VAL B 1 250 ? -13.922 15.5 10.078 1 98.44 250 VAL B C 1
ATOM 4060 O O . VAL B 1 250 ? -14.586 15.727 9.062 1 98.44 250 VAL B O 1
ATOM 4063 N N . ILE B 1 251 ? -12.734 16.016 10.289 1 98.31 251 ILE B N 1
ATOM 4064 C CA . ILE B 1 251 ? -12.086 16.922 9.344 1 98.31 251 ILE B CA 1
ATOM 4065 C C . ILE B 1 251 ? -10.891 16.234 8.703 1 98.31 251 ILE B C 1
ATOM 4067 O O . ILE B 1 251 ? -9.953 15.82 9.391 1 98.31 251 ILE B O 1
ATOM 4071 N N . CYS B 1 252 ? -10.852 16.141 7.328 1 98.25 252 CYS B N 1
ATOM 4072 C CA . CYS B 1 252 ? -9.766 15.523 6.57 1 98.25 252 CYS B CA 1
ATOM 4073 C C . CYS B 1 252 ? -8.648 16.516 6.305 1 98.25 252 CYS B C 1
ATOM 4075 O O . CYS B 1 252 ? -8.859 17.734 6.367 1 98.25 252 CYS B O 1
ATOM 4077 N N . GLY B 1 253 ? -7.516 15.992 5.965 1 97.81 253 GLY B N 1
ATOM 4078 C CA . GLY B 1 253 ? -6.285 16.766 5.988 1 97.81 253 GLY B CA 1
ATOM 4079 C C . GLY B 1 253 ? -6.168 17.734 4.828 1 97.81 253 GLY B C 1
ATOM 4080 O O . GLY B 1 253 ? -5.504 18.766 4.938 1 97.81 253 GLY B O 1
ATOM 4081 N N . HIS B 1 254 ? -6.758 17.406 3.684 1 98.38 254 HIS B N 1
ATOM 4082 C CA . HIS B 1 254 ? -6.562 18.219 2.496 1 98.38 254 HIS B CA 1
ATOM 4083 C C . HIS B 1 254 ? -7.859 18.375 1.706 1 98.38 254 HIS B C 1
ATOM 4085 O O . HIS B 1 254 ? -7.832 18.484 0.479 1 98.38 254 HIS B O 1
ATOM 4091 N N . ASP B 1 255 ? -8.984 18.344 2.375 1 97.94 255 ASP B N 1
ATOM 4092 C CA . ASP B 1 255 ? -10.281 18.406 1.715 1 97.94 255 ASP B CA 1
ATOM 4093 C C . ASP B 1 255 ? -10.852 19.828 1.751 1 97.94 255 ASP B C 1
ATOM 4095 O O . ASP B 1 255 ? -11.016 20.406 2.824 1 97.94 255 ASP B O 1
ATOM 4099 N N . GLY B 1 256 ? -11.242 20.312 0.638 1 96.25 256 GLY B N 1
ATOM 4100 C CA . GLY B 1 256 ? -11.75 21.656 0.556 1 96.25 256 GLY B CA 1
ATOM 4101 C C . GLY B 1 256 ? -13.055 21.859 1.315 1 96.25 256 GLY B C 1
ATOM 4102 O O . GLY B 1 256 ? -13.242 22.875 1.978 1 96.25 256 GLY B O 1
ATOM 4103 N N . ASP B 1 257 ? -13.938 20.922 1.155 1 95.31 257 ASP B N 1
ATOM 4104 C CA . ASP B 1 257 ? -15.203 21.016 1.87 1 95.31 257 ASP B CA 1
ATOM 4105 C C . ASP B 1 257 ? -14.984 21 3.381 1 95.31 257 ASP B C 1
ATOM 4107 O O . ASP B 1 257 ? -15.695 21.688 4.121 1 95.31 257 ASP B O 1
ATOM 4111 N N . ASP B 1 258 ? -14.055 20.25 3.814 1 95.81 258 ASP B N 1
ATOM 4112 C CA . ASP B 1 258 ? -13.766 20.172 5.242 1 95.81 258 ASP B CA 1
ATOM 4113 C C . ASP B 1 258 ? -13.148 21.484 5.742 1 95.81 258 ASP B C 1
ATOM 4115 O O . ASP B 1 258 ? -13.406 21.906 6.871 1 95.81 258 ASP B O 1
ATOM 4119 N N . LEU B 1 259 ? -12.289 22.078 4.938 1 95.44 259 LEU B N 1
ATOM 4120 C CA . LEU B 1 259 ? -11.75 23.391 5.301 1 95.44 259 LEU B CA 1
ATOM 4121 C C . LEU B 1 259 ? -12.867 24.406 5.492 1 95.44 259 LEU B C 1
ATOM 4123 O O . LEU B 1 259 ? -12.844 25.188 6.453 1 95.44 259 LEU B O 1
ATOM 4127 N N . GLU B 1 260 ? -13.852 24.375 4.594 1 94.12 260 GLU B N 1
ATOM 4128 C CA . GLU B 1 260 ? -14.992 25.281 4.715 1 94.12 260 GLU B CA 1
ATOM 4129 C C . GLU B 1 260 ? -15.789 24.984 5.98 1 94.12 260 GLU B C 1
ATOM 4131 O O . GLU B 1 260 ? -16.234 25.906 6.664 1 94.12 260 GLU B O 1
ATOM 4136 N N . LEU B 1 261 ? -15.938 23.75 6.238 1 93 261 LEU B N 1
ATOM 4137 C CA . LEU B 1 261 ? -16.656 23.344 7.441 1 93 261 LEU B CA 1
ATOM 4138 C C . LEU B 1 261 ? -15.922 23.812 8.695 1 93 261 LEU B C 1
ATOM 4140 O O . LEU B 1 261 ? -16.547 24.281 9.648 1 93 261 LEU B O 1
ATOM 4144 N N . LEU B 1 262 ? -14.609 23.719 8.734 1 92.94 262 LEU B N 1
ATOM 4145 C CA . LEU B 1 262 ? -13.789 24.141 9.859 1 92.94 262 LEU B CA 1
ATOM 4146 C C . LEU B 1 262 ? -13.969 25.625 10.141 1 92.94 262 LEU B C 1
ATOM 4148 O O . LEU B 1 262 ? -13.977 26.062 11.297 1 92.94 262 LEU B O 1
ATOM 4152 N N . GLU B 1 263 ? -14.172 26.375 9.102 1 89.69 263 GLU B N 1
ATOM 4153 C CA . GLU B 1 263 ? -14.352 27.828 9.219 1 89.69 263 GLU B CA 1
ATOM 4154 C C . GLU B 1 263 ? -15.664 28.156 9.914 1 89.69 263 GLU B C 1
ATOM 4156 O O . GLU B 1 263 ? -15.812 29.234 10.5 1 89.69 263 GLU B O 1
ATOM 4161 N N . SER B 1 264 ? -16.562 27.188 9.922 1 85.88 264 SER B N 1
ATOM 4162 C CA . SER B 1 264 ? -17.891 27.438 10.477 1 85.88 264 SER B CA 1
ATOM 4163 C C . SER B 1 264 ? -18 26.938 11.906 1 85.88 264 SER B C 1
ATOM 4165 O O . SER B 1 264 ? -18.984 27.219 12.602 1 85.88 264 SER B O 1
ATOM 4167 N N . LEU B 1 265 ? -17 26.234 12.352 1 84.56 265 LEU B N 1
ATOM 4168 C CA . LEU B 1 265 ? -17.047 25.656 13.695 1 84.56 265 LEU B CA 1
ATOM 4169 C C . LEU B 1 265 ? -16.625 26.688 14.734 1 84.56 265 LEU B C 1
ATOM 4171 O O . LEU B 1 265 ? -15.75 27.531 14.469 1 84.56 265 LEU B O 1
#

Organism: NCBI:txid2816475

Radius of gyration: 25.72 Å; Cα contacts (8 Å, |Δi|>4): 1311; chains: 2; bounding box: 45×76×53 Å

Foldseek 3Di:
DFAKAKDKFWAFKWKAFCCQQFPPPDAADPVRRDDDTDIDIFTAIWIFIGTPVFTEIEFQFAALCCVPPQADPVVCVRIPTPPRDASQVRCVVVPDGPVRGQEYEQQAQFRGGQNNVVVCFPHQREYEFAPQRVVLLCVQQPDPDPLRASRRRCVRPVGRHRYDHDYDQWDDDDVQKIWHAQAWLHRGGIKIWGAHPPQGIEIERAVLHQECCCQVVVGDGHDSSTSDNVSSSVSSVVVVVVCVVGVYHYAYRTYPVSVVVSNVD/DFAKAKDKFWAFKWKAFCCQAFPPPDAADPVRRDDDTDIDIFTAIWIFIGTPVFTEIEFQFAALCCVPPQADPVVCVRIPTPPRDASQVRCVVVPDGPVRGQEYEQQAQFRGGQNNVVSCFPHQREYEFAPQRVVLLCVQQPDPDPLRASRRRCVRPVGRHRYDHDYDQWDDDDVQKIWHAQAWLHRGGIKIWGAHPVQGIEIERAVLHQECCCQVVVGDGRDSSTSDNVSSSVSSVVVVVVCVVGVYHYAYRTYPVSVVVSNVD